Protein AF-W6USX5-F1 (afdb_monomer)

Nearest PDB structures (foldseek):
  7s83-assembly1_A  TM=5.331E-01  e=1.126E-03  Ginglymostoma cirratum
  8si1-assembly2_A  TM=2.799E-01  e=1.373E-05  Homo sapiens
  6chb-assembly1_L  TM=3.182E-01  e=3.351E-04  Homo sapiens
  7y1b-assembly1_A  TM=4.935E-01  e=2.229E-01  Mus musculus
  9cgt-assembly1_A  TM=1.533E-01  e=4.612E+00  Niallia circulans

Radius of gyration: 36.61 Å; Cα contacts (8 Å, |Δi|>4): 1298; chains: 1; bounding box: 114×69×117 Å

Structure (mmCIF, N/CA/C/O backbone):
data_AF-W6USX5-F1
#
_entry.id   AF-W6USX5-F1
#
loop_
_atom_site.group_PDB
_atom_site.id
_atom_site.type_symbol
_atom_site.label_atom_id
_atom_site.label_alt_id
_atom_site.label_comp_id
_atom_site.label_asym_id
_atom_site.label_entity_id
_atom_site.label_seq_id
_atom_site.pdbx_PDB_ins_code
_atom_site.Cartn_x
_atom_site.Cartn_y
_atom_site.Cartn_z
_atom_site.occupancy
_atom_site.B_iso_or_equiv
_atom_site.auth_seq_id
_atom_site.auth_comp_id
_atom_site.auth_asym_id
_atom_site.auth_atom_id
_atom_site.pdbx_PDB_model_num
ATOM 1 N N . MET A 1 1 ? 38.001 -19.502 -20.539 1.00 29.75 1 MET A N 1
ATOM 2 C CA . MET A 1 1 ? 38.514 -18.574 -21.571 1.00 29.75 1 MET A CA 1
ATOM 3 C C . MET A 1 1 ? 39.802 -19.171 -22.114 1.00 29.75 1 MET A C 1
ATOM 5 O O . MET A 1 1 ? 40.474 -19.850 -21.347 1.00 29.75 1 MET A O 1
ATOM 9 N N . CYS A 1 2 ? 40.134 -18.950 -23.384 1.00 23.34 2 CYS A N 1
ATOM 10 C CA . CYS A 1 2 ? 41.501 -19.137 -23.872 1.00 23.34 2 CYS A CA 1
ATOM 11 C C . CYS A 1 2 ? 42.119 -17.748 -23.996 1.00 23.34 2 CYS A C 1
ATOM 13 O O . CYS A 1 2 ? 41.500 -16.870 -24.597 1.00 23.34 2 CYS A O 1
ATOM 15 N N . GLU A 1 3 ? 43.293 -17.543 -23.412 1.00 26.14 3 GLU A N 1
ATOM 16 C CA . GLU A 1 3 ? 44.050 -16.309 -23.599 1.00 26.14 3 GLU A CA 1
ATOM 17 C C . GLU A 1 3 ? 44.633 -16.318 -25.016 1.00 26.14 3 GLU A C 1
ATOM 19 O O . GLU A 1 3 ? 45.283 -17.279 -25.428 1.00 26.14 3 GLU A O 1
ATOM 24 N N . ILE A 1 4 ? 44.330 -15.275 -25.788 1.00 35.38 4 ILE A N 1
ATOM 25 C CA . ILE A 1 4 ? 44.878 -15.068 -27.129 1.00 35.38 4 ILE A CA 1
ATOM 26 C C . ILE A 1 4 ? 45.937 -13.978 -26.993 1.00 35.38 4 ILE A C 1
ATOM 28 O O . ILE A 1 4 ? 45.622 -12.791 -27.047 1.00 35.38 4 ILE A O 1
ATOM 32 N N . GLU A 1 5 ? 47.188 -14.384 -26.788 1.00 31.64 5 GLU A N 1
ATOM 33 C CA . GLU A 1 5 ? 48.321 -13.466 -26.873 1.00 31.64 5 GLU A CA 1
ATOM 34 C C . GLU A 1 5 ? 48.551 -13.078 -28.342 1.00 31.64 5 GLU A C 1
ATOM 36 O O . GLU A 1 5 ? 48.893 -13.917 -29.178 1.00 31.64 5 GLU A O 1
ATOM 41 N N . SER A 1 6 ? 48.372 -11.796 -28.665 1.00 34.91 6 SER A N 1
ATOM 42 C CA . SER A 1 6 ? 48.787 -11.203 -29.939 1.00 34.91 6 SER A CA 1
ATOM 43 C C . SER A 1 6 ? 49.948 -10.240 -29.706 1.00 34.91 6 SER A C 1
ATOM 45 O O . SER A 1 6 ? 49.877 -9.381 -28.832 1.00 34.91 6 SER A O 1
ATOM 47 N N . SER A 1 7 ? 51.008 -10.354 -30.508 1.00 35.12 7 SER A N 1
ATOM 48 C CA . SER A 1 7 ? 52.238 -9.554 -30.370 1.00 35.12 7 SER A CA 1
ATOM 49 C C . SER A 1 7 ? 52.085 -8.066 -30.710 1.00 35.12 7 SER A C 1
ATOM 51 O O . SER A 1 7 ? 53.002 -7.290 -30.453 1.00 35.12 7 SER A O 1
ATOM 53 N N . ASP A 1 8 ? 50.945 -7.671 -31.278 1.00 34.88 8 ASP A N 1
ATOM 54 C CA . ASP A 1 8 ? 50.585 -6.285 -31.559 1.00 34.88 8 ASP A CA 1
ATOM 55 C C . ASP A 1 8 ? 49.542 -5.792 -30.550 1.00 34.88 8 ASP A C 1
ATOM 57 O O . ASP A 1 8 ? 48.615 -6.514 -30.177 1.00 34.88 8 ASP A O 1
ATOM 61 N N . ASN A 1 9 ? 49.697 -4.542 -30.108 1.00 32.53 9 ASN A N 1
ATOM 62 C CA . ASN A 1 9 ? 49.064 -3.998 -28.901 1.00 32.53 9 ASN A CA 1
ATOM 63 C C . ASN A 1 9 ? 47.598 -3.546 -29.112 1.00 32.53 9 ASN A C 1
ATOM 65 O O . ASN A 1 9 ? 47.183 -2.482 -28.653 1.00 32.53 9 ASN A O 1
ATOM 69 N N . VAL A 1 10 ? 46.828 -4.338 -29.866 1.00 34.47 10 VAL A N 1
ATOM 70 C CA . VAL A 1 10 ? 45.416 -4.117 -30.204 1.00 34.47 10 VAL A CA 1
ATOM 71 C C . VAL A 1 10 ? 44.651 -5.410 -29.933 1.00 34.47 10 VAL A C 1
ATOM 73 O O . VAL A 1 10 ? 44.551 -6.279 -30.798 1.00 34.47 10 VAL A O 1
ATOM 76 N N . TYR A 1 11 ? 44.094 -5.533 -28.727 1.00 38.62 11 TYR A N 1
ATOM 77 C CA . TYR A 1 11 ? 43.172 -6.624 -28.413 1.00 38.62 11 TYR A CA 1
ATOM 78 C C . TYR A 1 11 ? 41.968 -6.571 -29.373 1.00 38.62 11 TYR A C 1
ATOM 80 O O . TYR A 1 11 ? 41.338 -5.512 -29.481 1.00 38.62 11 TYR A O 1
ATOM 88 N N . PRO A 1 12 ? 41.621 -7.671 -30.069 1.00 48.59 12 PRO A N 1
ATOM 89 C CA . PRO A 1 12 ? 40.426 -7.707 -30.903 1.00 48.59 12 PRO A CA 1
ATOM 90 C C . PRO A 1 12 ? 39.179 -7.519 -30.033 1.00 48.59 12 PRO A C 1
ATOM 92 O O . PRO A 1 12 ? 39.123 -7.998 -28.898 1.00 48.59 12 PRO A O 1
ATOM 95 N N . SER A 1 13 ? 38.156 -6.841 -30.559 1.00 66.31 13 SER A N 1
ATOM 96 C CA . SER A 1 13 ? 36.907 -6.671 -29.812 1.00 66.31 13 SER A CA 1
ATOM 97 C C . SER A 1 13 ? 36.231 -8.026 -29.573 1.00 66.31 13 SER A C 1
ATOM 99 O O . SER A 1 13 ? 36.418 -8.978 -30.336 1.00 66.31 13 SER A O 1
ATOM 101 N N . ILE A 1 14 ? 35.415 -8.137 -28.520 1.00 73.50 14 ILE A N 1
ATOM 102 C CA . ILE A 1 14 ? 34.823 -9.426 -28.119 1.00 73.50 14 ILE A CA 1
ATOM 103 C C . ILE A 1 14 ? 33.985 -10.033 -29.267 1.00 73.50 14 ILE A C 1
ATOM 105 O O . ILE A 1 14 ? 34.048 -11.239 -29.513 1.00 73.50 14 ILE A O 1
ATOM 109 N N . GLY A 1 15 ? 33.295 -9.195 -30.053 1.00 71.19 15 GLY A N 1
ATOM 110 C CA . GLY A 1 15 ? 32.594 -9.613 -31.273 1.00 71.19 15 GLY A CA 1
ATOM 111 C C . GLY A 1 15 ? 33.505 -10.085 -32.422 1.00 71.19 15 GLY A C 1
ATOM 112 O O . GLY A 1 15 ? 33.116 -10.976 -33.173 1.00 71.19 15 GLY A O 1
ATOM 113 N N . GLN A 1 16 ? 34.733 -9.564 -32.551 1.00 77.06 16 GLN A N 1
ATOM 114 C CA . GLN A 1 16 ? 35.728 -10.056 -33.524 1.00 77.06 16 GLN A CA 1
ATOM 115 C C . GLN A 1 16 ? 36.308 -11.415 -33.109 1.00 77.06 16 GLN A C 1
ATOM 117 O O . GLN A 1 16 ? 36.526 -12.282 -33.960 1.00 77.06 16 GLN A O 1
ATOM 122 N N . ALA A 1 17 ? 36.530 -11.631 -31.809 1.00 79.69 17 ALA A N 1
ATOM 123 C CA . ALA A 1 17 ? 36.947 -12.925 -31.271 1.00 79.69 17 ALA A CA 1
ATOM 124 C C . ALA A 1 17 ? 35.852 -13.993 -31.473 1.00 79.69 17 ALA A C 1
ATOM 126 O O . ALA A 1 17 ? 36.136 -15.089 -31.961 1.00 79.69 17 ALA A O 1
ATOM 127 N N . PHE A 1 18 ? 34.590 -13.649 -31.192 1.00 83.69 18 PHE A N 1
ATOM 128 C CA . PHE A 1 18 ? 33.435 -14.514 -31.448 1.00 83.69 18 PHE A CA 1
ATOM 129 C C . PHE A 1 18 ? 33.236 -14.806 -32.944 1.00 83.69 18 PHE A C 1
ATOM 131 O O . PHE A 1 18 ? 33.072 -15.966 -33.326 1.00 83.69 18 PHE A O 1
ATOM 138 N N . GLU A 1 19 ? 33.328 -13.791 -33.813 1.00 82.38 19 GLU A N 1
ATOM 139 C CA . GLU A 1 19 ? 33.265 -13.976 -35.268 1.00 82.38 19 GLU A CA 1
ATOM 140 C C . GLU A 1 19 ? 34.369 -14.927 -35.761 1.00 82.38 19 GLU A C 1
ATOM 142 O O . GLU A 1 19 ? 34.094 -15.845 -36.535 1.00 82.38 19 GLU A O 1
ATOM 147 N N . SER A 1 20 ? 35.599 -14.762 -35.268 1.00 82.06 20 SER A N 1
ATOM 148 C CA . SER A 1 20 ? 36.743 -15.613 -35.624 1.00 82.06 20 SER A CA 1
ATOM 149 C C . SER A 1 20 ? 36.554 -17.065 -35.176 1.00 82.06 20 SER A C 1
ATOM 151 O O . SER A 1 20 ? 36.812 -17.984 -35.955 1.00 82.06 20 SER A O 1
ATOM 153 N N . MET A 1 21 ? 36.039 -17.280 -33.960 1.00 85.62 21 MET A N 1
ATOM 154 C CA . MET A 1 21 ? 35.704 -18.607 -33.437 1.00 85.62 21 MET A CA 1
ATOM 155 C C . MET A 1 21 ? 34.640 -19.302 -34.300 1.00 85.62 21 MET A C 1
ATOM 157 O O . MET A 1 21 ? 34.831 -20.446 -34.706 1.00 85.62 21 MET A O 1
ATOM 161 N N . LEU A 1 22 ? 33.546 -18.610 -34.639 1.00 85.12 22 LEU A N 1
ATOM 162 C CA . LEU A 1 22 ? 32.487 -19.174 -35.483 1.00 85.12 22 LEU A CA 1
ATOM 163 C C . LEU A 1 22 ? 32.984 -19.518 -36.894 1.00 85.12 22 LEU A C 1
ATOM 165 O O . LEU A 1 22 ? 32.684 -20.604 -37.392 1.00 85.12 22 LEU A O 1
ATOM 169 N N . ARG A 1 23 ? 33.797 -18.643 -37.507 1.00 79.81 23 ARG A N 1
ATOM 170 C CA . ARG A 1 23 ? 34.434 -18.905 -38.811 1.00 79.81 23 ARG A CA 1
ATOM 171 C C . ARG A 1 23 ? 35.332 -20.141 -38.766 1.00 79.81 23 ARG A C 1
ATOM 173 O O . ARG A 1 23 ? 35.276 -20.949 -39.690 1.00 79.81 23 ARG A O 1
ATOM 180 N N . TYR A 1 24 ? 36.119 -20.312 -37.701 1.00 84.81 24 TYR A N 1
ATOM 181 C CA . TYR A 1 24 ? 36.961 -21.497 -37.502 1.00 84.81 24 TYR A CA 1
ATOM 182 C C . TYR A 1 24 ? 36.125 -22.779 -37.352 1.00 84.81 24 TYR A C 1
ATOM 184 O O . TYR A 1 24 ? 36.447 -23.800 -37.954 1.00 84.81 24 TYR A O 1
ATOM 192 N N . SER A 1 25 ? 34.993 -22.705 -36.646 1.00 86.12 25 SER A N 1
ATOM 193 C CA . SER A 1 25 ? 34.012 -23.796 -36.535 1.00 86.12 25 SER A CA 1
ATOM 194 C C . SER A 1 25 ? 33.164 -24.030 -37.799 1.00 86.12 25 SER A C 1
ATOM 196 O O . SER A 1 25 ? 32.262 -24.865 -37.778 1.00 86.12 25 SER A O 1
ATOM 198 N N . GLY A 1 26 ? 33.405 -23.300 -38.895 1.00 83.69 26 GLY A N 1
ATOM 199 C CA . GLY A 1 26 ? 32.646 -23.418 -40.146 1.00 83.69 26 GLY A CA 1
ATOM 200 C C . GLY A 1 26 ? 31.214 -22.865 -40.092 1.00 83.69 26 GLY A C 1
ATOM 201 O O . GLY A 1 26 ? 30.443 -23.075 -41.030 1.00 83.69 26 GLY A O 1
ATOM 202 N N . ILE A 1 27 ? 30.847 -22.155 -39.021 1.00 86.00 27 ILE A N 1
ATOM 203 C CA . ILE A 1 27 ? 29.522 -21.559 -38.830 1.00 86.00 27 ILE A CA 1
ATOM 204 C C . ILE A 1 27 ? 29.475 -20.217 -39.581 1.00 86.00 27 ILE A C 1
ATOM 206 O O . ILE A 1 27 ? 30.291 -19.337 -39.296 1.00 86.00 27 ILE A O 1
ATOM 210 N N . PRO A 1 28 ? 28.535 -20.005 -40.525 1.00 87.56 28 PRO A N 1
ATOM 211 C CA . PRO A 1 28 ? 28.399 -18.721 -41.202 1.00 87.56 28 PRO A CA 1
ATOM 212 C C . PRO A 1 28 ? 28.006 -17.623 -40.212 1.00 87.56 28 PRO A C 1
ATOM 214 O O . PRO A 1 28 ? 26.994 -17.738 -39.520 1.00 87.56 28 PRO A O 1
ATOM 217 N N . CYS A 1 29 ? 28.777 -16.543 -40.177 1.00 86.94 29 CYS A N 1
ATOM 218 C CA . CYS A 1 29 ? 28.544 -15.395 -39.310 1.00 86.94 29 CYS A CA 1
ATOM 219 C C . CYS A 1 29 ? 28.852 -14.076 -40.032 1.00 86.94 29 CYS A C 1
ATOM 221 O O . CYS A 1 29 ? 29.550 -14.054 -41.049 1.00 86.94 29 CYS A O 1
ATOM 223 N N . VAL A 1 30 ? 28.275 -12.990 -39.518 1.00 87.69 30 VAL A N 1
ATOM 224 C CA . VAL A 1 30 ? 28.414 -11.620 -40.021 1.00 87.69 30 VAL A CA 1
ATOM 225 C C . VAL A 1 30 ? 28.470 -10.670 -38.827 1.00 87.69 30 VAL A C 1
ATOM 227 O O . VAL A 1 30 ? 27.610 -10.738 -37.950 1.00 87.69 30 VAL A O 1
ATOM 230 N N . THR A 1 31 ? 29.443 -9.761 -38.796 1.00 87.25 31 THR A N 1
ATOM 231 C CA . THR A 1 31 ? 29.408 -8.604 -37.888 1.00 87.25 31 THR A CA 1
ATOM 232 C C . THR A 1 31 ? 28.437 -7.548 -38.422 1.00 87.25 31 THR A C 1
ATOM 234 O O . THR A 1 31 ? 28.661 -6.942 -39.471 1.00 87.25 31 THR A O 1
ATOM 237 N N . VAL A 1 32 ? 27.344 -7.344 -37.690 1.00 86.12 32 VAL A N 1
ATOM 238 C CA . VAL A 1 32 ? 26.293 -6.357 -37.949 1.00 86.12 32 VAL A CA 1
ATOM 239 C C . VAL A 1 32 ? 26.718 -5.022 -37.340 1.00 86.12 32 VAL A C 1
ATOM 241 O O . VAL A 1 32 ? 27.160 -4.968 -36.194 1.00 86.12 32 VAL A O 1
ATOM 244 N N . ARG A 1 33 ? 26.582 -3.933 -38.102 1.00 84.06 33 ARG A N 1
ATOM 245 C CA . ARG A 1 33 ? 26.865 -2.564 -37.642 1.00 84.06 33 ARG A CA 1
ATOM 246 C C . ARG A 1 33 ? 25.567 -1.781 -37.496 1.00 84.06 33 ARG A C 1
ATOM 248 O O . ARG A 1 33 ? 24.674 -1.906 -38.336 1.00 84.06 33 ARG A O 1
ATOM 255 N N . GLY A 1 34 ? 25.490 -0.955 -36.462 1.00 84.12 34 GLY A N 1
ATOM 256 C CA . GLY A 1 34 ? 24.301 -0.176 -36.155 1.00 84.12 34 GLY A CA 1
ATOM 257 C C . GLY A 1 34 ? 24.550 0.905 -35.112 1.00 84.12 34 GLY A C 1
ATOM 258 O O . GLY A 1 34 ? 25.692 1.269 -34.823 1.00 84.12 34 GLY A O 1
ATOM 259 N N . ILE A 1 35 ? 23.457 1.381 -34.527 1.00 82.06 35 ILE A N 1
ATOM 260 C CA . ILE A 1 35 ? 23.467 2.132 -33.271 1.00 82.06 35 ILE A CA 1
ATOM 261 C C . ILE A 1 35 ? 22.830 1.303 -32.157 1.00 82.06 35 ILE A C 1
ATOM 263 O O . ILE A 1 35 ? 21.933 0.496 -32.412 1.00 82.06 35 ILE A O 1
ATOM 267 N N . ALA A 1 36 ? 23.267 1.524 -30.922 1.00 80.62 36 ALA A N 1
ATOM 268 C CA . ALA A 1 36 ? 22.654 0.954 -29.732 1.00 80.62 36 ALA A CA 1
ATOM 269 C C . ALA A 1 36 ? 22.396 2.030 -28.669 1.00 80.62 36 ALA A C 1
ATOM 271 O O . ALA A 1 36 ? 23.139 3.003 -28.553 1.00 80.62 36 ALA A O 1
ATOM 272 N N . LYS A 1 37 ? 21.349 1.838 -27.861 1.00 76.38 37 LYS A N 1
ATOM 273 C CA . LYS A 1 37 ? 21.029 2.670 -26.688 1.00 76.38 37 LYS A CA 1
ATOM 274 C C . LYS A 1 37 ? 21.982 2.332 -25.529 1.00 76.38 37 LYS A C 1
ATOM 276 O O . LYS A 1 37 ? 21.577 1.722 -24.541 1.00 76.38 37 LYS A O 1
ATOM 281 N N . SER A 1 38 ? 23.262 2.643 -25.732 1.00 69.25 38 SER A N 1
ATOM 282 C CA . SER A 1 38 ? 24.390 2.386 -24.829 1.00 69.25 38 SER A CA 1
ATOM 283 C C . SER A 1 38 ? 24.401 3.343 -23.623 1.00 69.25 38 SER A C 1
ATOM 285 O O . SER A 1 38 ? 23.463 4.112 -23.419 1.00 69.25 38 SER A O 1
ATOM 287 N N . MET A 1 39 ? 25.486 3.318 -22.837 1.00 63.28 39 MET A N 1
ATOM 288 C CA . MET A 1 39 ? 25.713 4.205 -21.683 1.00 63.28 39 MET A CA 1
ATOM 289 C C . MET A 1 39 ? 25.553 5.706 -21.990 1.00 63.28 39 MET A C 1
ATOM 291 O O . MET A 1 39 ? 25.223 6.472 -21.088 1.00 63.28 39 MET A O 1
ATOM 295 N N . ASP A 1 40 ? 25.771 6.122 -23.242 1.00 69.25 40 ASP A N 1
ATOM 296 C CA . ASP A 1 40 ? 25.703 7.526 -23.665 1.00 69.25 40 ASP A CA 1
ATOM 297 C C . ASP A 1 40 ? 24.302 7.965 -24.141 1.00 69.25 40 ASP A C 1
ATOM 299 O O . ASP A 1 40 ? 24.097 9.143 -24.444 1.00 69.25 40 ASP A O 1
ATOM 303 N N . TYR A 1 41 ? 23.325 7.051 -24.220 1.00 76.12 41 TYR A N 1
ATOM 304 C CA . TYR A 1 41 ? 21.960 7.367 -24.653 1.00 76.12 41 TYR A CA 1
ATOM 305 C C . TYR A 1 41 ? 21.087 7.878 -23.502 1.00 76.12 41 TYR A C 1
ATOM 307 O O . TYR A 1 41 ? 20.970 7.236 -22.460 1.00 76.12 41 TYR A O 1
ATOM 315 N N . LYS A 1 42 ? 20.366 8.982 -23.729 1.00 72.00 42 LYS A N 1
ATOM 316 C CA . LYS A 1 42 ? 19.315 9.467 -22.816 1.00 72.00 42 LYS A CA 1
ATOM 317 C C . LYS A 1 42 ? 17.924 9.219 -23.395 1.00 72.00 42 LYS A C 1
ATOM 319 O O . LYS A 1 42 ? 17.657 9.618 -24.523 1.00 72.00 42 LYS A O 1
ATOM 324 N N . VAL A 1 43 ? 17.000 8.650 -22.613 1.00 73.19 43 VAL A N 1
ATOM 325 C CA . VAL A 1 43 ? 15.604 8.373 -23.030 1.00 73.19 43 VAL A CA 1
ATOM 326 C C . VAL A 1 43 ? 14.961 9.616 -23.650 1.00 73.19 43 VAL A C 1
ATOM 328 O O . VAL A 1 43 ? 14.795 10.618 -22.958 1.00 73.19 43 VAL A O 1
ATOM 331 N N . GLY A 1 44 ? 14.639 9.589 -24.947 1.00 67.81 44 GLY A N 1
ATOM 332 C CA . GLY A 1 44 ? 14.104 10.747 -25.683 1.00 67.81 44 GLY A CA 1
ATOM 333 C C . GLY A 1 44 ? 15.144 11.714 -26.272 1.00 67.81 44 GLY A C 1
ATOM 334 O O . GLY A 1 44 ? 14.818 12.854 -26.592 1.00 67.81 44 GLY A O 1
ATOM 335 N N . GLN A 1 45 ? 16.411 11.312 -26.372 1.00 72.06 45 GLN A N 1
ATOM 336 C CA . GLN A 1 45 ? 17.403 11.943 -27.247 1.00 72.06 45 GLN A CA 1
ATOM 337 C C . GLN A 1 45 ? 17.032 11.644 -28.712 1.00 72.06 45 GLN A C 1
ATOM 339 O O . GLN A 1 45 ? 16.823 10.468 -29.027 1.00 72.06 45 GLN A O 1
ATOM 344 N N . PRO A 1 46 ? 16.941 12.657 -29.598 1.00 68.44 46 PRO A N 1
ATOM 345 C CA . PRO A 1 46 ? 16.698 12.428 -31.019 1.00 68.44 46 PRO A CA 1
ATOM 346 C C . PRO A 1 46 ? 17.899 11.723 -31.655 1.00 68.44 46 PRO A C 1
ATOM 348 O O . PRO A 1 46 ? 19.049 12.002 -31.306 1.00 68.44 46 PRO A O 1
ATOM 351 N N . LEU A 1 47 ? 17.619 10.818 -32.587 1.00 67.44 47 LEU A N 1
ATOM 352 C CA . LEU A 1 47 ? 18.612 10.023 -33.304 1.00 67.44 47 LEU A CA 1
ATOM 353 C C . LEU A 1 47 ? 18.801 10.523 -34.744 1.00 67.44 47 LEU A C 1
ATOM 355 O O . LEU A 1 47 ? 19.881 10.369 -35.308 1.00 67.44 47 LEU A O 1
ATOM 359 N N . VAL A 1 48 ? 17.779 11.159 -35.321 1.00 65.12 48 VAL A N 1
ATOM 360 C CA . VAL A 1 48 ? 17.814 11.787 -36.645 1.00 65.12 48 VAL A CA 1
ATOM 361 C C . VAL A 1 48 ? 17.243 13.208 -36.555 1.00 65.12 48 VAL A C 1
ATOM 363 O O . VAL A 1 48 ? 16.293 13.480 -35.820 1.00 65.12 48 VAL A O 1
ATOM 366 N N . GLN A 1 49 ? 17.815 14.152 -37.306 1.00 60.75 49 GLN A N 1
ATOM 367 C CA . GLN A 1 49 ? 17.182 15.457 -37.522 1.00 60.75 49 GLN A CA 1
ATOM 368 C C . GLN A 1 49 ? 16.200 15.335 -38.695 1.00 60.75 49 GLN A C 1
ATOM 370 O O . GLN A 1 49 ? 16.525 14.704 -39.695 1.00 60.75 49 GLN A O 1
ATOM 375 N N . LYS A 1 50 ? 15.010 15.947 -38.601 1.00 55.47 50 LYS A N 1
ATOM 376 C CA . LYS A 1 50 ? 13.875 15.727 -39.533 1.00 55.47 50 LYS A CA 1
ATOM 377 C C . LYS A 1 50 ? 14.170 15.886 -41.033 1.00 55.47 50 LYS A C 1
ATOM 379 O O . LYS A 1 50 ? 13.365 15.430 -41.841 1.00 55.47 50 LYS A O 1
ATOM 384 N N . GLU A 1 51 ? 15.262 16.554 -41.391 1.00 56.56 51 GLU A N 1
ATOM 385 C CA . GLU A 1 51 ? 15.626 16.915 -42.765 1.00 56.56 51 GLU A CA 1
ATOM 386 C C . GLU A 1 51 ? 17.074 16.510 -43.130 1.00 56.56 51 GLU A C 1
ATOM 388 O O . GLU A 1 51 ? 17.525 16.799 -44.236 1.00 56.56 51 GLU A O 1
ATOM 393 N N . GLU A 1 52 ? 17.802 15.805 -42.248 1.00 59.81 52 GLU A N 1
ATOM 394 C CA . GLU A 1 52 ? 19.176 15.337 -42.509 1.00 59.81 52 GLU A CA 1
ATOM 395 C C . GLU A 1 52 ? 19.245 13.820 -42.783 1.00 59.81 52 GLU A C 1
ATOM 397 O O . GLU A 1 52 ? 18.560 13.036 -42.121 1.00 59.81 52 GLU A O 1
ATOM 402 N N . PRO A 1 53 ? 20.096 13.362 -43.722 1.00 61.38 53 PRO A N 1
ATOM 403 C CA . PRO A 1 53 ? 20.339 11.939 -43.932 1.00 61.38 53 PRO A CA 1
ATOM 404 C C . PRO A 1 53 ? 21.165 11.335 -42.785 1.00 61.38 53 PRO A C 1
ATOM 406 O O . PRO A 1 53 ? 22.104 11.950 -42.285 1.00 61.38 53 PRO A O 1
ATOM 409 N N . LEU A 1 54 ? 20.873 10.076 -42.431 1.00 65.75 54 LEU A N 1
ATOM 410 C CA . LEU A 1 54 ? 21.571 9.332 -41.368 1.00 65.75 54 LEU A CA 1
ATOM 411 C C . LEU A 1 54 ? 23.097 9.249 -41.562 1.00 65.75 54 LEU A C 1
ATOM 413 O O . LEU A 1 54 ? 23.841 9.154 -40.590 1.00 65.75 54 LEU A O 1
ATOM 417 N N . PHE A 1 55 ? 23.555 9.283 -42.812 1.00 69.50 55 PHE A N 1
ATOM 418 C CA . PHE A 1 55 ? 24.966 9.345 -43.174 1.00 69.50 55 PHE A CA 1
ATOM 419 C C . PHE A 1 55 ? 25.223 10.633 -43.952 1.00 69.50 55 PHE A C 1
ATOM 421 O O . PHE A 1 55 ? 24.517 10.925 -44.920 1.00 69.50 55 PHE A O 1
ATOM 428 N N . HIS A 1 56 ? 26.261 11.375 -43.570 1.00 67.38 56 HIS A N 1
ATOM 429 C CA . HIS A 1 56 ? 26.694 12.573 -44.279 1.00 67.38 56 HIS A CA 1
ATOM 430 C C . HIS A 1 56 ? 27.066 12.216 -45.734 1.00 67.38 56 HIS A C 1
ATOM 432 O O . HIS A 1 56 ? 27.922 11.346 -45.940 1.00 67.38 56 HIS A O 1
ATOM 438 N N . PRO A 1 57 ? 26.459 12.863 -46.749 1.00 63.09 57 PRO A N 1
ATOM 439 C CA . PRO A 1 57 ? 26.420 12.343 -48.119 1.00 63.09 57 PRO A CA 1
ATOM 440 C C . PRO A 1 57 ? 27.791 12.243 -48.801 1.00 63.09 57 PRO A C 1
ATOM 442 O O . PRO A 1 57 ? 27.962 11.422 -49.697 1.00 63.09 57 PRO A O 1
ATOM 445 N N . GLU A 1 58 ? 28.771 13.041 -48.370 1.00 62.94 58 GLU A N 1
ATOM 446 C CA . GLU A 1 58 ? 30.121 13.062 -48.954 1.00 62.94 58 GLU A CA 1
ATOM 447 C C . GLU A 1 58 ? 31.150 12.217 -48.185 1.00 62.94 58 GLU A C 1
ATOM 449 O O . GLU A 1 58 ? 32.201 11.886 -48.728 1.00 62.94 58 GLU A O 1
ATOM 454 N N . THR A 1 59 ? 30.886 11.883 -46.915 1.00 70.19 59 THR A N 1
ATOM 455 C CA . THR A 1 59 ? 31.897 11.285 -46.014 1.00 70.19 59 THR A CA 1
ATOM 456 C C . THR A 1 59 ? 31.471 9.958 -45.393 1.00 70.19 59 THR A C 1
ATOM 458 O O . THR A 1 59 ? 32.312 9.260 -44.831 1.00 70.19 59 THR A O 1
ATOM 461 N N . GLY A 1 60 ? 30.184 9.599 -45.454 1.00 68.06 60 GLY A N 1
ATOM 462 C CA . GLY A 1 60 ? 29.649 8.394 -44.814 1.00 68.06 60 GLY A CA 1
ATOM 463 C C . GLY A 1 60 ? 29.687 8.418 -43.279 1.00 68.06 60 GLY A C 1
ATOM 464 O O . GLY A 1 60 ? 29.409 7.399 -42.652 1.00 68.06 60 GLY A O 1
ATOM 465 N N . ALA A 1 61 ? 30.033 9.553 -42.664 1.00 69.19 61 ALA A N 1
ATOM 466 C CA . ALA A 1 61 ? 30.023 9.720 -41.214 1.00 69.19 61 ALA A CA 1
ATOM 467 C C . ALA A 1 61 ? 28.586 9.858 -40.685 1.00 69.19 61 ALA A C 1
ATOM 469 O O . ALA A 1 61 ? 27.731 10.430 -41.360 1.00 69.19 61 ALA A O 1
ATOM 470 N N . LEU A 1 62 ? 28.326 9.378 -39.466 1.00 69.06 62 LEU A N 1
ATOM 471 C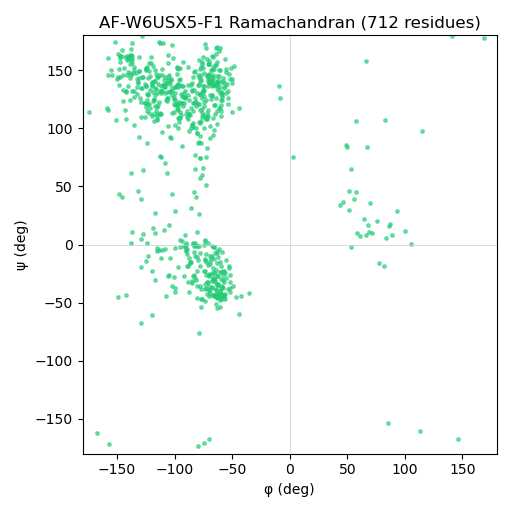 CA . LEU A 1 62 ? 27.079 9.694 -38.763 1.00 69.06 62 LEU A CA 1
ATOM 472 C C . LEU A 1 62 ? 27.118 11.127 -38.196 1.00 69.06 62 LEU A C 1
ATOM 474 O O . LEU A 1 62 ? 28.207 11.615 -37.874 1.00 69.06 62 LEU A O 1
ATOM 478 N N . PRO A 1 63 ? 25.954 11.769 -37.978 1.00 70.75 63 PRO A N 1
ATOM 479 C CA . PRO A 1 63 ? 25.838 12.961 -37.145 1.00 70.75 63 PRO A CA 1
ATOM 480 C C . PRO A 1 63 ? 26.497 12.774 -35.770 1.00 70.75 63 PRO A C 1
ATOM 482 O O . PRO A 1 63 ? 26.356 11.729 -35.127 1.00 70.75 63 PRO A O 1
ATOM 485 N N . ALA A 1 64 ? 27.193 13.807 -35.289 1.00 69.44 64 ALA A N 1
ATOM 486 C CA . ALA A 1 64 ? 27.948 13.765 -34.032 1.00 69.44 64 ALA A CA 1
ATOM 487 C C . ALA A 1 64 ? 27.076 13.410 -32.807 1.00 69.44 64 ALA A C 1
ATOM 489 O O . ALA A 1 64 ? 27.565 12.820 -31.849 1.00 69.44 64 ALA A O 1
ATOM 490 N N . GLN A 1 65 ? 25.777 13.713 -32.873 1.00 65.88 65 GLN A N 1
ATOM 491 C CA . GLN A 1 65 ? 24.754 13.446 -31.859 1.00 65.88 65 GLN A CA 1
ATOM 492 C C . GLN A 1 65 ? 24.467 11.948 -31.638 1.00 65.88 65 GLN A C 1
ATOM 494 O O . GLN A 1 65 ? 23.929 11.589 -30.591 1.00 65.88 65 GLN A O 1
ATOM 499 N N . ILE A 1 66 ? 24.812 11.088 -32.606 1.00 69.81 66 ILE A N 1
ATOM 500 C CA . ILE A 1 66 ? 24.675 9.622 -32.523 1.00 69.81 66 ILE A CA 1
ATOM 501 C C . ILE A 1 66 ? 25.991 8.873 -32.772 1.00 69.81 66 ILE A C 1
ATOM 503 O O . ILE A 1 66 ? 26.014 7.645 -32.739 1.00 69.81 66 ILE A O 1
ATOM 507 N N . ALA A 1 67 ? 27.100 9.580 -33.006 1.00 73.06 67 ALA A N 1
ATOM 508 C CA . ALA A 1 67 ? 28.405 8.959 -33.227 1.00 73.06 67 ALA A CA 1
ATOM 509 C C . ALA A 1 67 ? 28.886 8.149 -32.003 1.00 73.06 67 ALA A C 1
ATOM 511 O O . ALA A 1 67 ? 29.481 7.090 -32.179 1.00 73.06 67 ALA A O 1
ATOM 512 N N . SER A 1 68 ? 28.559 8.587 -30.779 1.00 72.56 68 SER A N 1
ATOM 513 C CA . SER A 1 68 ? 28.792 7.832 -29.532 1.00 72.56 68 SER A CA 1
ATOM 514 C C . SER A 1 68 ? 27.882 6.608 -29.363 1.00 72.56 68 SER A C 1
ATOM 516 O O . SER A 1 68 ? 28.184 5.716 -28.578 1.00 72.56 68 SER A O 1
ATOM 518 N N . LEU A 1 69 ? 26.778 6.537 -30.111 1.00 74.50 69 LEU A N 1
ATOM 519 C CA . LEU A 1 69 ? 25.837 5.416 -30.071 1.00 74.50 69 LEU A CA 1
ATOM 520 C C . LEU A 1 69 ? 26.197 4.312 -31.075 1.00 74.50 69 LEU A C 1
ATOM 522 O O . LEU A 1 69 ? 25.478 3.317 -31.150 1.00 74.50 69 LEU A O 1
ATOM 526 N N . GLN A 1 70 ? 27.277 4.464 -31.854 1.00 82.12 70 GLN A N 1
ATOM 527 C CA . GLN A 1 70 ? 27.752 3.423 -32.768 1.00 82.12 70 GLN A CA 1
ATOM 528 C C . GLN A 1 70 ? 28.083 2.136 -32.016 1.00 82.12 70 GLN A C 1
ATOM 530 O O . GLN A 1 70 ? 28.834 2.145 -31.044 1.00 82.12 70 GLN A O 1
ATOM 535 N N . HIS A 1 71 ? 27.563 1.015 -32.512 1.00 86.06 71 HIS A N 1
ATOM 536 C CA . HIS A 1 71 ? 27.824 -0.297 -31.934 1.00 86.06 71 HIS A CA 1
ATOM 537 C C . HIS A 1 71 ? 27.840 -1.397 -33.001 1.00 86.06 71 HIS A C 1
ATOM 539 O O . HIS A 1 71 ? 27.357 -1.222 -34.126 1.00 86.06 71 HIS A O 1
ATOM 545 N N . SER A 1 72 ? 28.411 -2.547 -32.652 1.00 86.31 72 SER A N 1
ATOM 546 C CA . SER A 1 72 ? 28.468 -3.721 -33.518 1.00 86.31 72 SER A CA 1
ATOM 547 C C . SER A 1 72 ? 28.294 -5.012 -32.732 1.00 86.31 72 SER A C 1
ATOM 549 O O . SER A 1 72 ? 28.992 -5.244 -31.745 1.00 86.31 72 SER A O 1
ATOM 551 N N . TRP A 1 73 ? 27.421 -5.872 -33.239 1.00 90.81 73 TRP A N 1
ATOM 552 C CA . TRP A 1 73 ? 27.124 -7.202 -32.713 1.00 90.81 73 TRP A CA 1
ATOM 553 C C . TRP A 1 73 ? 27.240 -8.231 -33.842 1.00 90.81 73 TRP A C 1
ATOM 555 O O . TRP A 1 73 ? 27.544 -7.892 -34.985 1.00 90.81 73 TRP A O 1
ATOM 565 N N . ASN A 1 74 ? 27.016 -9.507 -33.553 1.00 91.56 74 ASN A N 1
ATOM 566 C CA . ASN A 1 74 ? 27.144 -10.581 -34.529 1.00 91.56 74 ASN A CA 1
ATOM 567 C C . ASN A 1 74 ? 25.779 -11.191 -34.874 1.00 91.56 74 ASN A C 1
ATOM 569 O O . ASN A 1 74 ? 24.905 -11.349 -34.024 1.00 91.56 74 ASN A O 1
ATOM 573 N N . ALA A 1 75 ? 25.622 -11.603 -36.127 1.00 90.62 75 ALA A N 1
ATOM 574 C CA . ALA A 1 75 ? 24.605 -12.550 -36.558 1.00 90.62 75 ALA A CA 1
ATOM 575 C C . ALA A 1 75 ? 25.294 -13.870 -36.934 1.00 90.62 75 ALA A C 1
ATOM 577 O O . ALA A 1 75 ? 26.334 -13.853 -37.594 1.00 90.62 75 ALA A O 1
ATOM 578 N N . ALA A 1 76 ? 24.728 -15.012 -36.544 1.00 89.94 76 ALA A N 1
ATOM 579 C CA . ALA A 1 76 ? 25.242 -16.335 -36.906 1.00 89.94 76 ALA A CA 1
ATOM 580 C C . ALA A 1 76 ? 24.127 -17.264 -37.395 1.00 89.94 76 ALA A C 1
ATOM 582 O O . ALA A 1 76 ? 22.985 -17.166 -36.945 1.00 89.94 76 ALA A O 1
ATOM 583 N N . TYR A 1 77 ? 24.461 -18.164 -38.319 1.00 86.88 77 TYR A N 1
ATOM 584 C CA . TYR A 1 77 ? 23.531 -19.112 -38.924 1.00 86.88 77 TYR A CA 1
ATOM 585 C C . TYR A 1 77 ? 23.606 -20.471 -38.218 1.00 86.88 77 TYR A C 1
ATOM 587 O O . TYR A 1 77 ? 24.514 -21.263 -38.471 1.00 86.88 77 TYR A O 1
ATOM 595 N N . VAL A 1 78 ? 22.650 -20.729 -37.323 1.00 84.94 78 VAL A N 1
ATOM 596 C CA . VAL A 1 78 ? 22.621 -21.879 -36.405 1.00 84.94 78 VAL A CA 1
ATOM 597 C C . VAL A 1 78 ? 21.263 -22.586 -36.511 1.00 84.94 78 VAL A C 1
ATOM 599 O O . VAL A 1 78 ? 20.215 -21.945 -36.588 1.00 84.94 78 VAL A O 1
ATOM 602 N N . ASP A 1 79 ? 21.286 -23.918 -36.594 1.00 82.94 79 ASP A N 1
ATOM 603 C CA . ASP A 1 79 ? 20.134 -24.808 -36.843 1.00 82.94 79 ASP A CA 1
ATOM 604 C C . ASP A 1 79 ? 19.210 -24.358 -37.997 1.00 82.94 79 ASP A C 1
ATOM 606 O O . ASP A 1 79 ? 17.989 -24.494 -37.946 1.00 82.94 79 ASP A O 1
ATOM 610 N N . GLY A 1 80 ? 19.798 -23.793 -39.057 1.00 79.00 80 GLY A N 1
ATOM 611 C CA . GLY A 1 80 ? 19.071 -23.347 -40.251 1.00 79.00 80 GLY A CA 1
ATOM 612 C C . GLY A 1 80 ? 18.432 -21.955 -40.160 1.00 79.00 80 GLY A C 1
ATOM 613 O O . GLY A 1 80 ? 17.743 -21.555 -41.097 1.00 79.00 80 GLY A O 1
ATOM 614 N N . LEU A 1 81 ? 18.662 -21.205 -39.078 1.00 84.38 81 LEU A N 1
ATOM 615 C CA . LEU A 1 81 ? 18.156 -19.842 -38.886 1.00 84.38 81 LEU A CA 1
ATOM 616 C C . LEU A 1 81 ? 19.296 -18.867 -38.580 1.00 84.38 81 LEU A C 1
ATOM 618 O O . LEU A 1 81 ? 20.306 -19.242 -37.991 1.00 84.38 81 LEU A O 1
ATOM 622 N N . TRP A 1 82 ? 19.120 -17.594 -38.936 1.00 87.62 82 TRP A N 1
ATOM 623 C CA . TRP A 1 82 ? 19.982 -16.532 -38.412 1.00 87.62 82 TRP A CA 1
ATOM 624 C C . TRP A 1 82 ? 19.538 -16.151 -37.003 1.00 87.62 82 TRP A C 1
ATOM 626 O O . TRP A 1 82 ? 18.342 -16.037 -36.735 1.00 87.62 82 TRP A O 1
ATOM 636 N N . ARG A 1 83 ? 20.508 -15.963 -36.109 1.00 88.25 83 ARG A N 1
ATOM 637 C CA . ARG A 1 83 ? 20.304 -15.571 -34.711 1.00 88.25 83 ARG A CA 1
ATOM 638 C C . ARG A 1 83 ? 21.303 -14.480 -34.334 1.00 88.25 83 ARG A C 1
ATOM 640 O O . ARG A 1 83 ? 22.387 -14.421 -34.917 1.00 88.25 83 ARG A O 1
ATOM 647 N N . LEU A 1 84 ? 20.924 -13.611 -33.401 1.00 90.88 84 LEU A N 1
ATOM 648 C CA . LEU A 1 84 ? 21.687 -12.415 -33.034 1.00 90.88 84 LEU A CA 1
ATOM 649 C C . LEU A 1 84 ? 22.437 -12.636 -31.714 1.00 90.88 84 LEU A C 1
ATOM 651 O O . LEU A 1 84 ? 21.930 -13.295 -30.810 1.00 90.88 84 LEU A O 1
ATOM 655 N N . TYR A 1 85 ? 23.651 -12.106 -31.618 1.00 90.44 85 TYR A N 1
ATOM 656 C CA . TYR A 1 85 ? 24.554 -12.274 -30.482 1.00 90.44 85 TYR A CA 1
ATOM 657 C C . TYR A 1 85 ? 25.308 -10.964 -30.259 1.00 90.44 85 TYR A C 1
ATOM 659 O O . TYR A 1 85 ? 26.101 -10.572 -31.114 1.00 90.44 85 TYR A O 1
ATOM 667 N N . ASP A 1 86 ? 25.111 -10.302 -29.122 1.00 87.56 86 ASP A N 1
ATOM 668 C CA . ASP A 1 86 ? 26.007 -9.226 -28.694 1.00 87.56 86 ASP A CA 1
ATOM 669 C C . ASP A 1 86 ? 26.932 -9.740 -27.596 1.00 87.56 86 ASP A C 1
ATOM 671 O O . ASP A 1 86 ? 26.638 -9.683 -26.404 1.00 87.56 86 ASP A O 1
ATOM 675 N N . CYS A 1 87 ? 28.090 -10.241 -28.015 1.00 81.44 87 CYS A N 1
ATOM 676 C CA . CYS A 1 87 ? 29.098 -10.747 -27.097 1.00 81.44 87 CYS A CA 1
ATOM 677 C C . CYS A 1 87 ? 29.776 -9.643 -26.267 1.00 81.44 87 CYS A C 1
ATOM 679 O O . CYS A 1 87 ? 30.427 -9.963 -25.278 1.00 81.44 87 CYS A O 1
ATOM 681 N N . THR A 1 88 ? 29.621 -8.366 -26.630 1.00 80.56 88 THR A N 1
ATOM 682 C CA . THR A 1 88 ? 30.148 -7.237 -25.853 1.00 80.56 88 THR A CA 1
ATOM 683 C C . THR A 1 88 ? 29.254 -6.981 -24.647 1.00 80.56 88 THR A C 1
ATOM 685 O O . THR A 1 88 ? 29.735 -7.013 -23.517 1.00 80.56 88 THR A O 1
ATOM 688 N N . TRP A 1 89 ? 27.945 -6.807 -24.864 1.00 78.50 89 TRP A N 1
ATOM 689 C CA . TRP A 1 89 ? 26.994 -6.586 -23.769 1.00 78.50 89 TRP A CA 1
ATOM 690 C C . TRP A 1 89 ? 26.764 -7.870 -22.953 1.00 78.50 89 TRP A C 1
ATOM 692 O O . TRP A 1 89 ? 26.650 -7.795 -21.731 1.00 78.50 89 TRP A O 1
ATOM 702 N N . ALA A 1 90 ? 26.835 -9.059 -23.573 1.00 77.31 90 ALA A N 1
ATOM 703 C CA . ALA A 1 90 ? 26.829 -10.333 -22.844 1.00 77.31 90 ALA A CA 1
ATOM 704 C C . ALA A 1 90 ? 28.002 -10.472 -21.858 1.00 77.31 90 ALA A C 1
ATOM 706 O O . ALA A 1 90 ? 27.862 -11.152 -20.850 1.00 77.31 90 ALA A O 1
ATOM 707 N N . ALA A 1 91 ? 29.157 -9.854 -22.126 1.00 67.44 91 ALA A N 1
ATOM 708 C CA . ALA A 1 91 ? 30.351 -9.961 -21.283 1.00 67.44 91 ALA A CA 1
ATOM 709 C C . ALA A 1 91 ? 30.456 -8.877 -20.190 1.00 67.44 91 ALA A C 1
ATOM 711 O O . ALA A 1 91 ? 31.425 -8.877 -19.430 1.00 67.44 91 ALA A O 1
ATOM 712 N N . GLN A 1 92 ? 29.511 -7.930 -20.125 1.00 61.22 92 GLN A N 1
ATOM 713 C CA . GLN A 1 92 ? 29.647 -6.695 -19.339 1.00 61.22 92 GLN A CA 1
ATOM 714 C C . GLN A 1 92 ? 28.450 -6.409 -18.412 1.00 61.22 92 GLN A C 1
ATOM 716 O O . GLN A 1 92 ? 28.074 -5.252 -18.216 1.00 61.22 92 GLN A O 1
ATOM 721 N N . ARG A 1 93 ? 27.868 -7.435 -17.768 1.00 52.00 93 ARG A N 1
ATOM 722 C CA . ARG A 1 93 ? 26.926 -7.194 -16.660 1.00 52.00 93 ARG A CA 1
ATOM 723 C C . ARG A 1 93 ? 27.700 -6.746 -15.418 1.00 52.00 93 ARG A C 1
ATOM 725 O O . ARG A 1 93 ? 28.394 -7.549 -14.799 1.00 52.00 93 ARG A O 1
ATOM 732 N N . LEU A 1 94 ? 27.557 -5.473 -15.049 1.00 51.69 94 LEU A N 1
ATOM 733 C CA . LEU A 1 94 ? 28.073 -4.925 -13.793 1.00 51.69 94 LEU A CA 1
ATOM 734 C C . LEU A 1 94 ? 27.076 -5.179 -12.654 1.00 51.69 94 LEU A C 1
ATOM 736 O O . LEU A 1 94 ? 26.096 -4.452 -12.509 1.00 51.69 94 LEU A O 1
ATOM 740 N N . ALA A 1 95 ? 27.337 -6.188 -11.824 1.00 42.94 95 ALA A N 1
ATOM 741 C CA . ALA A 1 95 ? 26.566 -6.418 -10.604 1.00 42.94 95 ALA A CA 1
ATOM 742 C C . ALA A 1 95 ? 27.107 -5.555 -9.444 1.00 42.94 95 ALA A C 1
ATOM 744 O O . ALA A 1 95 ? 28.279 -5.654 -9.069 1.00 42.94 95 ALA A O 1
ATOM 745 N N . MET A 1 96 ? 26.256 -4.707 -8.850 1.00 39.72 96 MET A N 1
ATOM 746 C CA . MET A 1 96 ? 26.614 -3.861 -7.698 1.00 39.72 96 MET A CA 1
ATOM 747 C C . MET A 1 96 ? 26.515 -4.628 -6.369 1.00 39.72 96 MET A C 1
ATOM 749 O O . MET A 1 96 ? 25.573 -4.453 -5.601 1.00 39.72 96 MET A O 1
ATOM 753 N N . GLY A 1 97 ? 27.503 -5.478 -6.083 1.00 38.69 97 GLY A N 1
ATOM 754 C CA . GLY A 1 97 ? 27.569 -6.238 -4.832 1.00 38.69 97 GLY A CA 1
ATOM 755 C C . GLY A 1 97 ? 28.049 -5.417 -3.625 1.00 38.69 97 GLY A C 1
ATOM 756 O O . GLY A 1 97 ? 29.218 -5.032 -3.549 1.00 38.69 97 GLY A O 1
ATOM 757 N N . THR A 1 98 ? 27.188 -5.221 -2.620 1.00 34.16 98 THR A N 1
ATOM 758 C CA . THR A 1 98 ? 27.603 -4.814 -1.264 1.00 34.16 98 THR A CA 1
ATOM 759 C C . THR A 1 98 ? 27.972 -6.029 -0.419 1.00 34.16 98 THR A C 1
ATOM 761 O O . THR A 1 98 ? 27.116 -6.848 -0.100 1.00 34.16 98 THR A O 1
ATOM 764 N N . ARG A 1 99 ? 29.235 -6.114 0.018 1.00 33.44 99 ARG A N 1
ATOM 765 C CA . ARG A 1 99 ? 29.646 -7.036 1.088 1.00 33.44 99 ARG A CA 1
ATOM 766 C C . ARG A 1 99 ? 29.261 -6.477 2.456 1.00 33.44 99 ARG A C 1
ATOM 768 O O . ARG A 1 99 ? 29.638 -5.354 2.790 1.00 33.44 99 ARG A O 1
ATOM 775 N N . GLU A 1 100 ? 28.591 -7.286 3.266 1.00 31.52 100 GLU A N 1
ATOM 776 C CA . GLU A 1 100 ? 28.447 -7.017 4.697 1.00 31.52 100 GLU A CA 1
ATOM 777 C C . GLU A 1 100 ? 29.784 -7.213 5.439 1.00 31.52 100 GLU A C 1
ATOM 779 O O . GLU A 1 100 ? 30.658 -7.958 4.992 1.00 31.52 100 GLU A O 1
ATOM 784 N N . GLY A 1 101 ? 29.946 -6.541 6.585 1.00 41.47 101 GLY A N 1
ATOM 785 C CA . GLY A 1 101 ? 31.044 -6.801 7.529 1.00 41.47 101 GLY A CA 1
ATOM 786 C C . GLY A 1 101 ? 32.201 -5.791 7.590 1.00 41.47 101 GLY A C 1
ATOM 787 O O . GLY A 1 101 ? 33.103 -6.000 8.398 1.00 41.47 101 GLY A O 1
ATOM 788 N N . LEU A 1 102 ? 32.203 -4.692 6.816 1.00 35.88 102 LEU A N 1
ATOM 789 C CA . LEU A 1 102 ? 33.221 -3.625 6.939 1.00 35.88 102 LEU A CA 1
ATOM 790 C C . LEU A 1 102 ? 32.645 -2.241 7.321 1.00 35.88 102 LEU A C 1
ATOM 792 O O . LEU A 1 102 ? 31.488 -1.947 7.012 1.00 35.88 102 LEU A O 1
ATOM 796 N N . PRO A 1 103 ? 33.440 -1.363 7.978 1.00 31.64 103 PRO A N 1
ATOM 797 C CA . PRO A 1 103 ? 32.996 -0.030 8.387 1.00 31.64 103 PRO A CA 1
ATOM 798 C C . PRO A 1 103 ? 32.594 0.889 7.223 1.00 31.64 103 PRO A C 1
ATOM 800 O O . PRO A 1 103 ? 33.169 0.857 6.135 1.00 31.64 103 PRO A O 1
ATOM 803 N N . LYS A 1 104 ? 31.656 1.805 7.505 1.00 42.06 104 LYS A N 1
ATOM 804 C CA . LYS A 1 104 ? 31.033 2.739 6.541 1.00 42.06 104 LYS A CA 1
ATOM 805 C C . LYS A 1 104 ? 31.995 3.732 5.855 1.00 42.06 104 LYS A C 1
ATOM 807 O O . LYS A 1 104 ? 31.561 4.489 4.997 1.00 42.06 104 LYS A O 1
ATOM 812 N N . SER A 1 105 ? 33.277 3.743 6.216 1.00 35.75 105 SER A N 1
ATOM 813 C CA . SER A 1 105 ? 34.325 4.596 5.637 1.00 35.75 105 SER A CA 1
ATOM 814 C C . SER A 1 105 ? 35.057 3.979 4.437 1.00 35.75 105 SER A C 1
ATOM 816 O O . SER A 1 105 ? 35.933 4.631 3.872 1.00 35.75 105 SER A O 1
ATOM 818 N N . SER A 1 106 ? 34.791 2.715 4.083 1.00 40.41 106 SER A N 1
ATOM 819 C CA . SER A 1 106 ? 35.629 1.972 3.121 1.00 40.41 106 SER A CA 1
ATOM 820 C C . SER A 1 106 ? 34.843 0.991 2.239 1.00 40.41 106 SER A C 1
ATOM 822 O O . SER A 1 106 ? 35.300 -0.118 1.969 1.00 40.41 106 SER A O 1
ATOM 824 N N . GLN A 1 107 ? 33.662 1.398 1.761 1.00 37.88 107 GLN A N 1
ATOM 825 C CA . GLN A 1 107 ? 32.909 0.650 0.745 1.00 37.88 107 GLN A CA 1
ATOM 826 C C . GLN A 1 107 ? 33.578 0.759 -0.637 1.00 37.88 107 GLN A C 1
ATOM 828 O O . GLN A 1 107 ? 33.192 1.569 -1.477 1.00 37.88 107 GLN A O 1
ATOM 833 N N . ALA A 1 108 ? 34.583 -0.082 -0.883 1.00 34.78 108 ALA A N 1
ATOM 834 C CA . ALA A 1 108 ? 35.073 -0.338 -2.231 1.00 34.78 108 ALA A CA 1
ATOM 835 C C . ALA A 1 108 ? 34.036 -1.182 -2.994 1.00 34.78 108 ALA A C 1
ATOM 837 O O . ALA A 1 108 ? 33.846 -2.363 -2.690 1.00 34.78 108 ALA A O 1
ATOM 838 N N . VAL A 1 109 ? 33.361 -0.577 -3.978 1.00 37.94 109 VAL A N 1
ATOM 839 C CA . VAL A 1 109 ? 32.436 -1.284 -4.878 1.00 37.94 109 VAL A CA 1
ATOM 840 C C . VAL A 1 109 ? 33.217 -2.376 -5.606 1.00 37.94 109 VAL A C 1
ATOM 842 O O . VAL A 1 109 ? 34.087 -2.093 -6.428 1.00 37.94 109 VAL A O 1
ATOM 845 N N . THR A 1 110 ? 32.932 -3.634 -5.276 1.00 35.94 110 THR A N 1
ATOM 846 C CA . THR A 1 110 ? 33.598 -4.779 -5.899 1.00 35.94 110 THR A CA 1
ATOM 847 C C . THR A 1 110 ? 32.855 -5.110 -7.185 1.00 35.94 110 THR A C 1
ATOM 849 O O . THR A 1 110 ? 31.796 -5.728 -7.142 1.00 35.94 110 THR A O 1
ATOM 852 N N . LEU A 1 111 ? 33.395 -4.664 -8.322 1.00 43.66 111 LEU A N 1
ATOM 853 C CA . LEU A 1 111 ? 32.824 -4.919 -9.644 1.00 43.66 111 LEU A CA 1
ATOM 854 C C . LEU A 1 111 ? 32.834 -6.428 -9.932 1.00 43.66 111 LEU A C 1
ATOM 856 O O . LEU A 1 111 ? 33.883 -7.000 -10.235 1.00 43.66 111 LEU A O 1
ATOM 860 N N . GLN A 1 112 ? 31.673 -7.073 -9.832 1.00 45.53 112 GLN A N 1
ATOM 861 C CA . GLN A 1 112 ? 31.489 -8.449 -10.283 1.00 45.53 112 GLN A CA 1
ATOM 862 C C . GLN A 1 112 ? 30.991 -8.431 -11.729 1.00 45.53 112 GLN A C 1
ATOM 864 O O . GLN A 1 112 ? 29.934 -7.872 -12.022 1.00 45.53 112 GLN A O 1
ATOM 869 N N . TYR A 1 113 ? 31.787 -9.028 -12.616 1.00 51.88 113 TYR A N 1
ATOM 870 C CA . TYR A 1 113 ? 31.442 -9.247 -14.016 1.00 51.88 113 TYR A CA 1
ATOM 871 C C . TYR A 1 113 ? 30.692 -10.571 -14.143 1.00 51.88 113 TYR A C 1
ATOM 873 O O . TYR A 1 113 ? 31.276 -11.638 -13.944 1.00 51.88 113 TYR A O 1
ATOM 881 N N . GLU A 1 114 ? 29.412 -10.502 -14.493 1.00 57.62 114 GLU A N 1
ATOM 882 C CA . GLU A 1 114 ? 28.611 -11.671 -14.860 1.00 57.62 114 GLU A CA 1
ATOM 883 C C . GLU A 1 114 ? 28.366 -11.715 -16.373 1.00 57.62 114 GLU A C 1
ATOM 885 O O . GLU A 1 114 ? 28.404 -10.693 -17.062 1.00 57.62 114 GLU A O 1
ATOM 890 N N . THR A 1 115 ? 28.097 -12.912 -16.899 1.00 64.62 115 THR A N 1
ATOM 891 C CA . THR A 1 115 ? 27.697 -13.084 -18.301 1.00 64.62 115 THR A CA 1
ATOM 892 C C . THR A 1 115 ? 26.184 -12.918 -18.435 1.00 64.62 115 THR A C 1
ATOM 894 O O . THR A 1 115 ? 25.434 -13.777 -17.971 1.00 64.62 115 THR A O 1
ATOM 897 N N . ASP A 1 116 ? 25.717 -11.850 -19.087 1.00 71.19 116 ASP A N 1
ATOM 898 C CA . ASP A 1 116 ? 24.291 -11.689 -19.389 1.00 71.19 116 ASP A CA 1
ATOM 899 C C . ASP A 1 116 ? 23.904 -12.498 -20.632 1.00 71.19 116 ASP A C 1
ATOM 901 O O . ASP A 1 116 ? 24.023 -12.062 -21.782 1.00 71.19 116 ASP A O 1
ATOM 905 N N . MET A 1 117 ? 23.397 -13.702 -20.377 1.00 79.56 117 MET A N 1
ATOM 906 C CA . MET A 1 117 ? 22.923 -14.622 -21.406 1.00 79.56 117 MET A CA 1
ATOM 907 C C . MET A 1 117 ? 21.701 -14.107 -22.187 1.00 79.56 117 MET A C 1
ATOM 909 O O . MET A 1 117 ? 21.365 -14.717 -23.197 1.00 79.56 117 MET A O 1
ATOM 913 N N . PHE A 1 118 ? 21.063 -12.986 -21.810 1.00 81.19 118 PHE A N 1
ATOM 914 C CA . PHE A 1 118 ? 20.059 -12.334 -22.665 1.00 81.19 118 PHE A CA 1
ATOM 915 C C . PHE A 1 118 ? 20.637 -11.921 -24.021 1.00 81.19 118 PHE A C 1
ATOM 917 O O . PHE A 1 118 ? 19.951 -12.034 -25.034 1.00 81.19 118 PHE A O 1
ATOM 924 N N . TYR A 1 119 ? 21.897 -11.477 -24.053 1.00 83.75 119 TYR A N 1
ATOM 925 C CA . TYR A 1 119 ? 22.568 -11.041 -25.280 1.00 83.75 119 TYR A CA 1
ATOM 926 C C . TYR A 1 119 ? 23.181 -12.194 -26.092 1.00 83.75 119 TYR A C 1
ATOM 928 O O . TYR A 1 119 ? 23.724 -11.976 -27.178 1.00 83.75 119 TYR A O 1
ATOM 936 N N . TYR A 1 120 ? 23.042 -13.434 -25.617 1.00 85.19 120 TYR A N 1
ATOM 937 C CA . TYR A 1 120 ? 23.362 -14.640 -26.369 1.00 85.19 120 TYR A CA 1
ATOM 938 C C . TYR A 1 120 ? 22.102 -15.184 -27.056 1.00 85.19 120 TYR A C 1
ATOM 940 O O . TYR A 1 120 ? 21.132 -15.548 -26.397 1.00 85.19 120 TYR A O 1
ATOM 948 N N . GLN A 1 121 ? 22.135 -15.309 -28.385 1.00 85.69 121 GLN A N 1
ATOM 949 C CA . GLN A 1 121 ? 21.031 -15.855 -29.183 1.00 85.69 121 GLN A CA 1
ATOM 950 C C . GLN A 1 121 ? 19.702 -15.089 -29.001 1.00 85.69 121 GLN A C 1
ATOM 952 O O . GLN A 1 121 ? 18.633 -15.682 -28.837 1.00 85.69 121 GLN A O 1
ATOM 957 N N . VAL A 1 122 ? 19.782 -13.759 -29.026 1.00 85.12 122 VAL A N 1
ATOM 958 C CA . VAL A 1 122 ? 18.685 -12.852 -28.674 1.00 85.12 122 VAL A CA 1
ATOM 959 C C . VAL A 1 122 ? 17.507 -12.999 -29.630 1.00 85.12 122 VAL A C 1
ATOM 961 O O . VAL A 1 122 ? 17.678 -13.074 -30.849 1.00 85.12 122 VAL A O 1
ATOM 964 N N . ASP A 1 123 ? 16.300 -12.962 -29.068 1.00 84.12 123 ASP A N 1
ATOM 965 C CA . ASP A 1 123 ? 15.059 -12.770 -29.814 1.00 84.12 123 ASP A CA 1
ATOM 966 C C . ASP A 1 123 ? 15.104 -11.411 -30.546 1.00 84.12 123 ASP A C 1
ATOM 968 O O . ASP A 1 123 ? 15.168 -10.368 -29.882 1.00 84.12 123 ASP A O 1
ATOM 972 N N . PRO A 1 124 ? 15.055 -11.379 -31.891 1.00 86.31 124 PRO A N 1
ATOM 973 C CA . PRO A 1 124 ? 15.112 -10.133 -32.650 1.00 86.31 124 PRO A CA 1
ATOM 974 C C . PRO A 1 124 ? 13.997 -9.139 -32.294 1.00 86.31 124 PRO A C 1
ATOM 976 O O . PRO A 1 124 ? 14.231 -7.932 -32.308 1.00 86.31 124 PRO A O 1
ATOM 979 N N . THR A 1 125 ? 12.818 -9.624 -31.879 1.00 81.19 125 THR A N 1
ATOM 980 C CA . THR A 1 125 ? 11.708 -8.759 -31.436 1.00 81.19 125 THR A CA 1
ATOM 981 C C . THR A 1 125 ? 11.991 -8.055 -30.107 1.00 81.19 125 THR A C 1
ATOM 983 O O . THR A 1 125 ? 11.336 -7.064 -29.796 1.00 81.19 125 THR A O 1
ATOM 986 N N . LYS A 1 126 ? 12.987 -8.526 -29.342 1.00 81.12 126 LYS A N 1
ATOM 987 C CA . LYS A 1 126 ? 13.460 -7.914 -28.092 1.00 81.12 126 LYS A CA 1
ATOM 988 C C . LYS A 1 126 ? 14.722 -7.084 -28.316 1.00 81.12 126 LYS A C 1
ATOM 990 O O . LYS A 1 126 ? 14.815 -5.984 -27.783 1.00 81.12 126 LYS A O 1
ATOM 995 N N . LEU A 1 127 ? 15.668 -7.554 -29.138 1.00 85.19 127 LEU A N 1
ATOM 996 C CA . LEU A 1 127 ? 16.921 -6.827 -29.390 1.00 85.19 127 LEU A CA 1
ATOM 997 C C . LEU A 1 127 ? 16.685 -5.467 -30.075 1.00 85.19 127 LEU A C 1
ATOM 999 O O . LEU A 1 127 ? 17.353 -4.488 -29.740 1.00 85.19 127 LEU A O 1
ATOM 1003 N N . ILE A 1 128 ? 15.678 -5.376 -30.953 1.00 83.00 128 ILE A N 1
ATOM 1004 C CA . ILE A 1 128 ? 15.269 -4.126 -31.617 1.00 83.00 128 ILE A CA 1
ATOM 1005 C C . ILE A 1 128 ? 14.821 -3.022 -30.636 1.00 83.00 128 ILE A C 1
ATOM 1007 O O . ILE A 1 128 ? 14.770 -1.859 -31.016 1.00 83.00 128 ILE A O 1
ATOM 1011 N N . TYR A 1 129 ? 14.546 -3.323 -29.356 1.00 75.12 129 TYR A N 1
ATOM 1012 C CA . TYR A 1 129 ? 14.265 -2.281 -28.355 1.00 75.12 129 TYR A CA 1
ATOM 1013 C C . TYR A 1 129 ? 15.486 -1.399 -28.047 1.00 75.12 129 TYR A C 1
ATOM 1015 O O . TYR A 1 129 ? 15.325 -0.218 -27.709 1.00 75.12 129 TYR A O 1
ATOM 1023 N N . THR A 1 130 ? 16.694 -1.955 -28.178 1.00 78.69 130 THR A N 1
ATOM 1024 C CA . THR A 1 130 ? 17.962 -1.291 -27.845 1.00 78.69 130 THR A CA 1
ATOM 1025 C C . THR A 1 130 ? 18.931 -1.152 -29.016 1.00 78.69 130 THR A C 1
ATOM 1027 O O . THR A 1 130 ? 19.746 -0.238 -28.960 1.00 78.69 130 THR A O 1
ATOM 1030 N N . HIS A 1 131 ? 18.834 -1.969 -30.072 1.00 85.50 131 HIS A N 1
ATOM 1031 C CA . HIS A 1 131 ? 19.787 -2.003 -31.192 1.00 85.50 131 HIS A CA 1
ATOM 1032 C C . HIS A 1 131 ? 19.105 -1.792 -32.552 1.00 85.50 131 HIS A C 1
ATOM 1034 O O . HIS A 1 131 ? 18.171 -2.517 -32.886 1.00 85.50 131 HIS A O 1
ATOM 1040 N N . TYR A 1 132 ? 19.616 -0.869 -33.374 1.00 85.31 132 TYR A N 1
ATOM 1041 C CA . TYR A 1 132 ? 19.159 -0.631 -34.751 1.00 85.31 132 TYR A CA 1
ATOM 1042 C C . TYR A 1 132 ? 20.291 -0.879 -35.762 1.00 85.31 132 TYR A C 1
ATOM 1044 O O . TYR A 1 132 ? 21.266 -0.121 -35.761 1.00 85.31 132 TYR A O 1
ATOM 1052 N N . PRO A 1 133 ? 20.217 -1.912 -36.623 1.00 85.56 133 PRO A N 1
ATOM 1053 C CA . PRO A 1 133 ? 21.226 -2.169 -37.651 1.00 85.56 133 PRO A CA 1
ATOM 1054 C C . PRO A 1 133 ? 21.074 -1.217 -38.842 1.00 85.56 133 PRO A C 1
ATOM 1056 O O . PRO A 1 133 ? 19.963 -0.907 -39.258 1.00 85.56 133 PRO A O 1
ATOM 1059 N N . PHE A 1 134 ? 22.186 -0.826 -39.467 1.00 81.81 134 PHE A N 1
ATOM 1060 C CA . PHE A 1 134 ? 22.167 0.041 -40.658 1.00 81.81 134 PHE A CA 1
ATOM 1061 C C . PHE A 1 134 ? 21.674 -0.649 -41.944 1.00 81.81 134 PHE A C 1
ATOM 1063 O O . PHE A 1 134 ? 21.483 0.012 -42.962 1.00 81.81 134 PHE A O 1
ATOM 1070 N N . GLU A 1 135 ? 21.468 -1.966 -41.909 1.00 79.50 135 GLU A N 1
ATOM 1071 C CA . GLU A 1 135 ? 20.847 -2.743 -42.981 1.00 79.50 135 GLU A CA 1
ATOM 1072 C C . GLU A 1 135 ? 19.623 -3.469 -42.402 1.00 79.50 135 GLU A C 1
ATOM 1074 O O . GLU A 1 135 ? 19.769 -4.388 -41.591 1.00 79.50 135 GLU A O 1
ATOM 1079 N N . ASP A 1 136 ? 18.418 -3.090 -42.838 1.00 79.94 136 ASP A N 1
ATOM 1080 C CA . ASP A 1 136 ? 17.146 -3.566 -42.266 1.00 79.94 136 ASP A CA 1
ATOM 1081 C C . ASP A 1 136 ? 16.997 -5.103 -42.261 1.00 79.94 136 ASP A C 1
ATOM 1083 O O . ASP A 1 136 ? 16.295 -5.673 -41.427 1.00 79.94 136 ASP A O 1
ATOM 1087 N N . VAL A 1 137 ? 17.702 -5.807 -43.156 1.00 80.81 137 VAL A N 1
ATOM 1088 C CA . VAL A 1 137 ? 17.700 -7.278 -43.224 1.00 80.81 137 VAL A CA 1
ATOM 1089 C C . VAL A 1 137 ? 18.257 -7.949 -41.960 1.00 80.81 137 VAL A C 1
ATOM 1091 O O . VAL A 1 137 ? 17.836 -9.057 -41.633 1.00 80.81 137 VAL A O 1
ATOM 1094 N N . TRP A 1 138 ? 19.145 -7.285 -41.210 1.00 87.25 138 TRP A N 1
ATOM 1095 C CA . TRP A 1 138 ? 19.695 -7.818 -39.955 1.00 87.25 138 TRP A CA 1
ATOM 1096 C C . TRP A 1 138 ? 18.800 -7.577 -38.734 1.00 87.25 138 TRP A C 1
ATOM 1098 O O . TRP A 1 138 ? 19.148 -8.010 -37.638 1.00 87.25 138 TRP A O 1
ATOM 1108 N N . GLN A 1 139 ? 17.633 -6.948 -38.909 1.00 82.94 139 GLN A N 1
ATOM 1109 C CA . GLN A 1 139 ? 16.628 -6.845 -37.846 1.00 82.94 139 GLN A CA 1
ATOM 1110 C C . GLN A 1 139 ? 15.888 -8.167 -37.607 1.00 82.94 139 GLN A C 1
ATOM 1112 O O . GLN A 1 139 ? 15.353 -8.360 -36.524 1.00 82.94 139 GLN A O 1
ATOM 1117 N N . LEU A 1 140 ? 15.847 -9.074 -38.597 1.00 84.69 140 LEU A N 1
ATOM 1118 C CA . LEU A 1 140 ? 15.218 -10.409 -38.519 1.00 84.69 140 LEU A CA 1
ATOM 1119 C C . LEU A 1 140 ? 13.755 -10.416 -38.002 1.00 84.69 140 LEU A C 1
ATOM 1121 O O . LEU A 1 140 ? 13.287 -11.397 -37.412 1.00 84.69 140 LEU A O 1
ATOM 1125 N N . ILE A 1 141 ? 13.025 -9.327 -38.260 1.00 79.88 141 ILE A N 1
ATOM 1126 C CA . ILE A 1 141 ? 11.608 -9.119 -37.930 1.00 79.88 141 ILE A CA 1
ATOM 1127 C C . ILE A 1 141 ? 10.798 -8.752 -39.180 1.00 79.88 141 ILE A C 1
ATOM 1129 O O . ILE A 1 141 ? 11.327 -8.170 -40.127 1.00 79.88 141 ILE A O 1
ATOM 1133 N N . ASP A 1 142 ? 9.516 -9.112 -39.181 1.00 75.38 142 ASP A N 1
ATOM 1134 C CA . ASP A 1 142 ? 8.556 -8.815 -40.248 1.00 75.38 142 ASP A CA 1
ATOM 1135 C C . ASP A 1 142 ? 7.318 -8.098 -39.658 1.00 75.38 142 ASP A C 1
ATOM 1137 O O . ASP A 1 142 ? 6.680 -8.652 -38.752 1.00 75.38 142 ASP A O 1
ATOM 1141 N N . PRO A 1 143 ? 6.965 -6.879 -40.118 1.00 72.75 143 PRO A N 1
ATOM 1142 C CA . PRO A 1 143 ? 7.734 -6.034 -41.038 1.00 72.75 143 PRO A CA 1
ATOM 1143 C C . PRO A 1 143 ? 9.012 -5.469 -40.382 1.00 72.75 143 PRO A C 1
ATOM 1145 O O . PRO A 1 143 ? 9.042 -5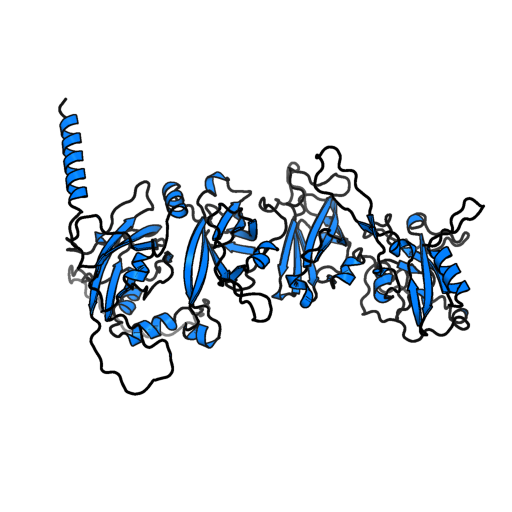.305 -39.159 1.00 72.75 143 PRO A O 1
ATOM 1148 N N . PRO A 1 144 ? 10.043 -5.114 -41.173 1.00 72.88 144 PRO A N 1
ATOM 1149 C CA . PRO A 1 144 ? 11.185 -4.361 -40.673 1.00 72.88 144 PRO A CA 1
ATOM 1150 C C . PRO A 1 144 ? 10.772 -2.951 -40.233 1.00 72.88 144 PRO A C 1
ATOM 1152 O O . PRO A 1 144 ? 9.833 -2.343 -40.756 1.00 72.88 144 PRO A O 1
ATOM 1155 N N . VAL A 1 145 ? 11.519 -2.434 -39.271 1.00 73.50 145 VAL A N 1
ATOM 1156 C CA . VAL A 1 145 ? 11.363 -1.132 -38.633 1.00 73.50 145 VAL A CA 1
ATOM 1157 C C . VAL A 1 145 ? 12.325 -0.162 -39.324 1.00 73.50 145 VAL A C 1
ATOM 1159 O O . VAL A 1 145 ? 13.526 -0.389 -39.303 1.00 73.50 145 VAL A O 1
ATOM 1162 N N . SER A 1 146 ? 11.846 0.904 -39.971 1.00 72.81 146 SER A N 1
ATOM 1163 C CA . SER A 1 146 ? 12.744 1.925 -40.558 1.00 72.81 146 SER A CA 1
ATOM 1164 C C . SER A 1 146 ? 13.390 2.787 -39.465 1.00 72.81 146 SER A C 1
ATOM 1166 O O . SER A 1 146 ? 12.921 2.747 -38.337 1.00 72.81 146 SER A O 1
ATOM 1168 N N . ILE A 1 147 ? 14.403 3.621 -39.743 1.00 67.50 147 ILE A N 1
ATOM 1169 C CA . ILE A 1 147 ? 15.004 4.438 -38.665 1.00 67.50 147 ILE A CA 1
ATOM 1170 C C . ILE A 1 147 ? 14.091 5.568 -38.163 1.00 67.50 147 ILE A C 1
ATOM 1172 O O . ILE A 1 147 ? 14.055 5.843 -36.972 1.00 67.50 147 ILE A O 1
ATOM 1176 N N . VAL A 1 148 ? 13.243 6.159 -39.011 1.00 59.91 148 VAL A N 1
ATOM 1177 C CA . VAL A 1 148 ? 12.154 7.026 -38.510 1.00 59.91 148 VAL A CA 1
ATOM 1178 C C . VAL A 1 148 ? 11.138 6.171 -37.752 1.00 59.91 148 VAL A C 1
ATOM 1180 O O . VAL A 1 148 ? 10.661 6.560 -36.689 1.00 59.91 148 VAL A O 1
ATOM 1183 N N . GLY A 1 149 ? 10.888 4.954 -38.244 1.00 58.34 149 GLY A N 1
ATOM 1184 C CA . GLY A 1 149 ? 10.262 3.847 -37.524 1.00 58.34 149 GLY A CA 1
ATOM 1185 C C . GLY A 1 149 ? 10.999 3.407 -36.254 1.00 58.34 149 GLY A C 1
ATOM 1186 O O . GLY A 1 149 ? 10.421 2.620 -35.532 1.00 58.34 149 GLY A O 1
ATOM 1187 N N . PHE A 1 150 ? 12.194 3.940 -35.962 1.00 52.72 150 PHE A N 1
ATOM 1188 C CA . PHE A 1 150 ? 13.000 3.834 -34.742 1.00 52.72 150 PHE A CA 1
ATOM 1189 C C . PHE A 1 150 ? 12.912 5.159 -33.921 1.00 52.72 150 PHE A C 1
ATOM 1191 O O . PHE A 1 150 ? 13.718 5.348 -33.022 1.00 52.72 150 PHE A O 1
ATOM 1198 N N . GLU A 1 151 ? 11.927 6.070 -34.158 1.00 52.00 151 GLU A N 1
ATOM 1199 C CA . GLU A 1 151 ? 11.864 7.421 -33.506 1.00 52.00 151 GLU A CA 1
ATOM 1200 C C . GLU A 1 151 ? 10.572 7.961 -32.785 1.00 52.00 151 GLU A C 1
ATOM 1202 O O . GLU A 1 151 ? 10.745 8.796 -31.909 1.00 52.00 151 GLU A O 1
ATOM 1207 N N . TYR A 1 152 ? 9.321 7.474 -32.978 1.00 49.09 152 TYR A N 1
ATOM 1208 C CA . TYR A 1 152 ? 8.144 7.702 -32.059 1.00 49.09 152 TYR A CA 1
ATOM 1209 C C . TYR A 1 152 ? 7.279 6.478 -31.543 1.00 49.09 152 TYR A C 1
ATOM 1211 O O . TYR A 1 152 ? 7.333 6.250 -30.350 1.00 49.09 152 TYR A O 1
ATOM 1219 N N . GLN A 1 153 ? 6.475 5.685 -32.299 1.00 43.62 153 GLN A N 1
ATOM 1220 C CA . GLN A 1 153 ? 5.559 4.613 -31.773 1.00 43.62 153 GLN A CA 1
ATOM 1221 C C . GLN A 1 153 ? 5.256 3.372 -32.703 1.00 43.62 153 GLN A C 1
ATOM 1223 O O . GLN A 1 153 ? 4.397 3.491 -33.582 1.00 43.62 153 GLN A O 1
ATOM 1228 N N . ILE A 1 154 ? 5.786 2.143 -32.470 1.00 47.59 154 ILE A N 1
ATOM 1229 C CA . ILE A 1 154 ? 5.378 0.930 -33.258 1.00 47.59 154 ILE A CA 1
ATOM 1230 C C . ILE A 1 154 ? 3.987 0.432 -32.831 1.00 47.59 154 ILE A C 1
ATOM 1232 O O . ILE A 1 154 ? 3.757 0.139 -31.660 1.00 47.59 154 ILE A O 1
ATOM 1236 N N . LYS A 1 155 ? 3.068 0.239 -33.790 1.00 38.31 155 LYS A N 1
ATOM 1237 C CA . LYS A 1 155 ? 1.647 -0.100 -33.527 1.00 38.31 155 LYS A CA 1
ATOM 1238 C C . LYS A 1 155 ? 1.214 -1.534 -33.879 1.00 38.31 155 LYS A C 1
ATOM 1240 O O . LYS A 1 155 ? 0.016 -1.804 -33.952 1.00 38.31 155 LYS A O 1
ATOM 1245 N N . ARG A 1 156 ? 2.142 -2.460 -34.147 1.00 49.62 156 ARG A N 1
ATOM 1246 C CA . ARG A 1 156 ? 1.837 -3.859 -34.524 1.00 49.62 156 ARG A CA 1
ATOM 1247 C C . ARG A 1 156 ? 2.744 -4.852 -33.786 1.00 49.62 156 ARG A C 1
ATOM 1249 O O . ARG A 1 156 ? 3.899 -4.513 -33.543 1.00 49.62 156 ARG A O 1
ATOM 1256 N N . PRO A 1 157 ? 2.263 -6.068 -33.457 1.00 46.94 157 PRO A N 1
ATOM 1257 C CA . PRO A 1 157 ? 3.109 -7.106 -32.877 1.00 46.94 157 PRO A CA 1
ATOM 1258 C C . PRO A 1 157 ? 4.161 -7.554 -33.897 1.00 46.94 157 PRO A C 1
ATOM 1260 O O . PRO A 1 157 ? 3.815 -8.039 -34.976 1.00 46.94 157 PRO A O 1
ATOM 1263 N N . LEU A 1 158 ? 5.436 -7.387 -33.548 1.00 60.69 158 LEU A N 1
ATOM 1264 C CA . LEU A 1 158 ? 6.562 -7.865 -34.347 1.00 60.69 158 LEU A CA 1
ATOM 1265 C C . LEU A 1 158 ? 6.600 -9.398 -34.350 1.00 60.69 158 LEU A C 1
ATOM 1267 O O . LEU A 1 158 ? 6.303 -10.034 -33.339 1.00 60.69 158 LEU A O 1
ATOM 1271 N N . GLN A 1 159 ? 6.998 -9.993 -35.473 1.00 62.44 159 GLN A N 1
ATOM 1272 C CA . GLN A 1 159 ? 7.225 -11.435 -35.582 1.00 62.44 159 GLN A CA 1
ATOM 1273 C C . GLN A 1 159 ? 8.615 -11.708 -36.149 1.00 62.44 159 GLN A C 1
ATOM 1275 O O . GLN A 1 159 ? 9.085 -10.983 -37.021 1.00 62.44 159 GLN A O 1
ATOM 1280 N N . THR A 1 160 ? 9.270 -12.766 -35.673 1.00 68.00 160 THR A N 1
ATOM 1281 C CA . THR A 1 160 ? 10.581 -13.186 -36.181 1.00 68.00 160 THR A CA 1
ATOM 1282 C C . THR A 1 160 ? 10.477 -13.762 -37.596 1.00 68.00 160 THR A C 1
ATOM 1284 O O . THR A 1 160 ? 9.559 -14.521 -37.924 1.00 68.00 160 THR A O 1
ATOM 1287 N N . THR A 1 161 ? 11.435 -13.423 -38.462 1.00 67.38 161 THR A N 1
ATOM 1288 C CA . THR A 1 161 ? 11.437 -13.863 -39.864 1.00 67.38 161 THR A CA 1
ATOM 1289 C C . THR A 1 161 ? 11.710 -15.363 -39.985 1.00 67.38 161 THR A C 1
ATOM 1291 O O . THR A 1 161 ? 12.856 -15.808 -39.963 1.00 67.38 161 THR A O 1
ATOM 1294 N N . LYS A 1 162 ? 10.660 -16.160 -40.213 1.00 50.41 162 LYS A N 1
ATOM 1295 C CA . LYS A 1 162 ? 10.742 -17.630 -40.368 1.00 50.41 162 LYS A CA 1
ATOM 1296 C C . LYS A 1 162 ? 11.470 -18.118 -41.640 1.00 50.41 162 LYS A C 1
ATOM 1298 O O . LYS A 1 162 ? 11.572 -19.321 -41.848 1.00 50.41 162 LYS A O 1
ATOM 1303 N N . HIS A 1 163 ? 11.941 -17.217 -42.510 1.00 51.44 163 HIS A N 1
ATOM 1304 C CA . HIS A 1 163 ? 12.423 -17.534 -43.863 1.00 51.44 163 HIS A CA 1
ATOM 1305 C C . HIS A 1 163 ? 13.715 -16.791 -44.256 1.00 51.44 163 HIS A C 1
ATOM 1307 O O . HIS A 1 163 ? 13.751 -16.060 -45.247 1.00 51.44 163 HIS A O 1
ATOM 1313 N N . CYS A 1 164 ? 14.812 -17.012 -43.533 1.00 48.69 164 CYS A N 1
ATOM 1314 C CA . CYS A 1 164 ? 16.118 -16.459 -43.904 1.00 48.69 164 CYS A CA 1
ATOM 1315 C C . CYS A 1 164 ? 16.950 -17.487 -44.690 1.00 48.69 164 CYS A C 1
ATOM 1317 O O . CYS A 1 164 ? 17.480 -18.441 -44.126 1.00 48.69 164 CYS A O 1
ATOM 1319 N N . ARG A 1 165 ? 17.078 -17.300 -46.011 1.00 51.31 165 ARG A N 1
ATOM 1320 C CA . ARG A 1 165 ? 17.910 -18.167 -46.871 1.00 51.31 165 ARG A CA 1
ATOM 1321 C C . ARG A 1 165 ? 19.415 -17.958 -46.587 1.00 51.31 165 ARG A C 1
ATOM 1323 O O . ARG A 1 165 ? 19.800 -16.860 -46.185 1.00 51.31 165 ARG A O 1
ATOM 1330 N N . PRO A 1 166 ? 20.291 -18.948 -46.863 1.00 46.22 166 PRO A N 1
ATOM 1331 C CA . PRO A 1 166 ? 21.742 -18.776 -46.751 1.00 46.22 166 PRO A CA 1
ATOM 1332 C C . PRO A 1 166 ? 22.291 -17.591 -47.568 1.00 46.22 166 PRO A C 1
ATOM 1334 O O . PRO A 1 166 ? 21.763 -17.268 -48.636 1.00 46.22 166 PRO A O 1
ATOM 1337 N N . VAL A 1 167 ? 23.400 -17.003 -47.087 1.00 46.47 167 VAL A N 1
ATOM 1338 C CA . VAL A 1 167 ? 24.017 -15.714 -47.501 1.00 46.47 167 VAL A CA 1
ATOM 1339 C C . VAL A 1 167 ? 23.922 -15.382 -48.998 1.00 46.47 167 VAL A C 1
ATOM 1341 O O . VAL A 1 167 ? 23.635 -14.242 -49.359 1.00 46.47 167 VAL A O 1
ATOM 1344 N N . ARG A 1 168 ? 24.136 -16.368 -49.882 1.00 43.97 168 ARG A N 1
ATOM 1345 C CA . ARG A 1 168 ? 24.268 -16.209 -51.347 1.00 43.97 168 ARG A CA 1
ATOM 1346 C C . ARG A 1 168 ? 23.104 -15.500 -52.064 1.00 43.97 168 ARG A C 1
ATOM 1348 O O . ARG A 1 168 ? 23.284 -15.127 -53.219 1.00 43.97 168 ARG A O 1
ATOM 1355 N N . ASN A 1 169 ? 21.945 -15.308 -51.427 1.00 41.28 169 ASN A N 1
ATOM 1356 C CA . ASN A 1 169 ? 20.831 -14.531 -51.995 1.00 41.28 169 ASN A CA 1
ATOM 1357 C C . ASN A 1 169 ? 20.524 -13.202 -51.277 1.00 41.28 169 ASN A C 1
ATOM 1359 O O . ASN A 1 169 ? 19.798 -12.394 -51.849 1.00 41.28 169 ASN A O 1
ATOM 1363 N N . ILE A 1 170 ? 21.075 -12.933 -50.087 1.00 46.09 170 ILE A N 1
ATOM 1364 C CA . ILE A 1 170 ? 20.731 -11.731 -49.298 1.00 46.09 170 ILE A CA 1
ATOM 1365 C C . ILE A 1 170 ? 21.164 -10.447 -50.028 1.00 46.09 170 ILE A C 1
ATOM 1367 O O . ILE A 1 170 ? 20.358 -9.535 -50.206 1.00 46.09 170 ILE A O 1
ATOM 1371 N N . MET A 1 171 ? 22.378 -10.419 -50.595 1.00 38.22 171 MET A N 1
ATOM 1372 C CA . MET A 1 171 ? 22.886 -9.265 -51.362 1.00 38.22 171 MET A CA 1
ATOM 1373 C C . MET A 1 171 ? 22.133 -8.966 -52.677 1.00 38.22 171 MET A C 1
ATOM 1375 O O . MET A 1 171 ? 22.455 -7.992 -53.349 1.00 38.22 171 MET A O 1
ATOM 1379 N N . LYS A 1 172 ? 21.121 -9.759 -53.065 1.00 37.91 172 LYS A N 1
ATOM 1380 C CA . LYS A 1 172 ? 20.233 -9.446 -54.204 1.00 37.91 172 LYS A CA 1
ATOM 1381 C C . LYS A 1 172 ? 18.932 -8.745 -53.801 1.00 37.91 172 LYS A C 1
ATOM 1383 O O . LYS A 1 172 ? 18.135 -8.425 -54.678 1.00 37.91 172 LYS A O 1
ATOM 1388 N N . GLN A 1 173 ? 18.702 -8.524 -52.506 1.00 38.91 173 GLN A N 1
ATOM 1389 C CA . GLN A 1 173 ? 17.435 -8.003 -51.986 1.00 38.91 173 GLN A CA 1
ATOM 1390 C C . GLN A 1 173 ? 17.574 -6.650 -51.264 1.00 38.91 173 GLN A C 1
ATOM 1392 O O . GLN A 1 173 ? 16.627 -6.191 -50.631 1.00 38.91 173 GLN A O 1
ATOM 1397 N N . ILE A 1 174 ? 18.715 -5.968 -51.434 1.00 35.25 174 ILE A N 1
ATOM 1398 C CA . ILE A 1 174 ? 18.904 -4.573 -51.016 1.00 35.25 174 ILE A CA 1
ATOM 1399 C C . ILE A 1 174 ? 18.045 -3.667 -51.912 1.00 35.25 174 ILE A C 1
ATOM 1401 O O . ILE A 1 174 ? 18.465 -3.238 -52.987 1.00 35.25 174 ILE A O 1
ATOM 1405 N N . ARG A 1 175 ? 16.814 -3.386 -51.476 1.00 32.66 175 ARG A N 1
ATOM 1406 C CA . ARG A 1 175 ? 16.032 -2.251 -51.972 1.00 32.66 175 ARG A CA 1
ATOM 1407 C C . ARG A 1 175 ? 16.241 -1.078 -51.025 1.00 32.66 175 ARG A C 1
ATOM 1409 O O . ARG A 1 175 ? 15.731 -1.112 -49.910 1.00 32.66 175 ARG A O 1
ATOM 1416 N N . PHE A 1 176 ? 16.872 -0.011 -51.505 1.00 35.75 176 PHE A N 1
ATOM 1417 C CA . PHE A 1 176 ? 16.626 1.312 -50.938 1.00 35.75 176 PHE A CA 1
ATOM 1418 C C . PHE A 1 176 ? 15.170 1.669 -51.246 1.00 35.75 176 PHE A C 1
ATOM 1420 O O . PHE A 1 176 ? 14.822 2.007 -52.378 1.00 35.75 176 PHE A O 1
ATOM 1427 N N . SER A 1 177 ? 14.291 1.471 -50.266 1.00 32.25 177 SER A N 1
ATOM 1428 C CA . SER A 1 177 ? 12.890 1.852 -50.387 1.00 32.25 177 SER A CA 1
ATOM 1429 C C . SER A 1 177 ? 12.765 3.352 -50.131 1.00 32.25 177 SER A C 1
ATOM 1431 O O . SER A 1 177 ? 13.143 3.842 -49.070 1.00 32.25 177 SER A O 1
ATOM 1433 N N . ASN A 1 178 ? 12.242 4.092 -51.113 1.00 30.77 178 ASN A N 1
ATOM 1434 C CA . ASN A 1 178 ? 11.876 5.494 -50.923 1.00 30.77 178 ASN A CA 1
ATOM 1435 C C . ASN A 1 178 ? 10.699 5.552 -49.939 1.00 30.77 178 ASN A C 1
ATOM 1437 O O . ASN A 1 178 ? 9.545 5.370 -50.327 1.00 30.77 178 ASN A O 1
ATOM 1441 N N . LEU A 1 179 ? 11.011 5.746 -48.660 1.00 32.00 179 LEU A N 1
ATOM 1442 C CA . LEU A 1 179 ? 10.049 5.764 -47.564 1.00 32.00 179 LEU A CA 1
ATOM 1443 C C . LEU A 1 179 ? 9.308 7.105 -47.523 1.00 32.00 179 LEU A C 1
ATOM 1445 O O . LEU A 1 179 ? 9.834 8.114 -47.060 1.00 32.00 179 LEU A O 1
ATOM 1449 N N . THR A 1 180 ? 8.055 7.107 -47.974 1.00 28.88 180 THR A N 1
ATOM 1450 C CA . THR A 1 180 ? 7.083 8.142 -47.596 1.00 28.88 180 THR A CA 1
ATOM 1451 C C . THR A 1 180 ? 6.835 8.080 -46.088 1.00 28.88 180 THR A C 1
ATOM 1453 O O . THR A 1 180 ? 6.693 6.982 -45.548 1.00 28.88 180 THR A O 1
ATOM 1456 N N . LEU A 1 181 ? 6.772 9.232 -45.411 1.00 34.00 181 LEU A N 1
ATOM 1457 C CA . LEU A 1 181 ? 6.624 9.284 -43.953 1.00 34.00 181 LEU A CA 1
ATOM 1458 C C . LEU A 1 181 ? 5.323 8.625 -43.473 1.00 34.00 181 LEU A C 1
ATOM 1460 O O . LEU A 1 181 ? 4.250 9.157 -43.742 1.00 34.00 181 LEU A O 1
ATOM 1464 N N . ASP A 1 182 ? 5.449 7.561 -42.673 1.00 29.75 182 ASP A N 1
ATOM 1465 C CA . ASP A 1 182 ? 4.445 7.171 -41.675 1.00 29.75 182 ASP A CA 1
ATOM 1466 C C . ASP A 1 182 ? 5.050 6.263 -40.567 1.00 29.75 182 ASP A C 1
ATOM 1468 O O . ASP A 1 182 ? 5.516 5.158 -40.827 1.00 29.75 182 ASP A O 1
ATOM 1472 N N . HIS A 1 183 ? 5.048 6.725 -39.310 1.00 38.62 183 HIS A N 1
ATOM 1473 C CA . HIS A 1 183 ? 4.643 5.883 -38.165 1.00 38.62 183 HIS A CA 1
ATOM 1474 C C . HIS A 1 183 ? 5.666 5.053 -37.301 1.00 38.62 183 HIS A C 1
ATOM 1476 O O . HIS A 1 183 ? 5.226 4.073 -36.716 1.00 38.62 183 HIS A O 1
ATOM 1482 N N . SER A 1 184 ? 6.945 5.447 -37.134 1.00 63.47 184 SER A N 1
ATOM 1483 C CA . SER A 1 184 ? 7.638 5.692 -35.816 1.00 63.47 184 SER A CA 1
ATOM 1484 C C . SER A 1 184 ? 7.984 4.609 -34.687 1.00 63.47 184 SER A C 1
ATOM 1486 O O . SER A 1 184 ? 7.330 3.584 -34.619 1.00 63.47 184 SER A O 1
ATOM 1488 N N . PHE A 1 185 ? 8.981 4.828 -33.754 1.00 42.19 185 PHE A N 1
ATOM 1489 C CA . PHE A 1 185 ? 9.247 4.098 -32.427 1.00 42.19 185 PHE A CA 1
ATOM 1490 C C . PHE A 1 185 ? 9.887 4.792 -31.156 1.00 42.19 185 PHE A C 1
ATOM 1492 O O . PHE A 1 185 ? 9.433 4.506 -30.055 1.00 42.19 185 PHE A O 1
ATOM 1499 N N . ALA A 1 186 ? 10.960 5.605 -31.189 1.00 45.19 186 ALA A N 1
ATOM 1500 C CA . ALA A 1 186 ? 11.677 6.087 -29.974 1.00 45.19 186 ALA A CA 1
ATOM 1501 C C . ALA A 1 186 ? 11.109 7.319 -29.221 1.00 45.19 186 ALA A C 1
ATOM 1503 O O . ALA A 1 186 ? 11.882 8.134 -28.713 1.00 45.19 186 ALA A O 1
ATOM 1504 N N . THR A 1 187 ? 9.792 7.392 -28.982 1.00 56.66 187 THR A N 1
ATOM 1505 C CA . THR A 1 187 ? 9.372 7.945 -27.677 1.00 56.66 187 THR A CA 1
ATOM 1506 C C . THR A 1 187 ? 9.527 6.903 -26.577 1.00 56.66 187 THR A C 1
ATOM 1508 O O . THR A 1 187 ? 9.560 7.296 -25.420 1.00 56.66 187 THR A O 1
ATOM 1511 N N . TRP A 1 188 ? 9.634 5.607 -26.908 1.00 61.84 188 TRP A N 1
ATOM 1512 C CA . TRP A 1 188 ? 9.617 4.458 -25.990 1.00 61.84 188 TRP A CA 1
ATOM 1513 C C . TRP A 1 188 ? 10.665 4.480 -24.854 1.00 61.84 188 TRP A C 1
ATOM 1515 O O . TRP A 1 188 ? 11.778 4.976 -25.051 1.00 61.84 188 TRP A O 1
ATOM 1525 N N . PRO A 1 189 ? 10.345 3.894 -23.677 1.00 74.88 189 PRO A N 1
ATOM 1526 C CA . PRO A 1 189 ? 11.272 3.789 -22.548 1.00 74.88 189 PRO A CA 1
ATOM 1527 C C . PRO A 1 189 ? 12.481 2.908 -22.881 1.00 74.88 189 PRO A C 1
ATOM 1529 O O . PRO A 1 189 ? 12.409 2.005 -23.722 1.00 74.88 189 PRO A O 1
ATOM 1532 N N . LEU A 1 190 ? 13.604 3.143 -22.198 1.00 78.69 190 LEU A N 1
ATOM 1533 C CA . LEU A 1 190 ? 14.791 2.298 -22.340 1.00 78.69 190 LEU A CA 1
ATOM 1534 C C . LEU A 1 190 ? 14.590 1.008 -21.543 1.00 78.69 190 LEU A C 1
ATOM 1536 O O . LEU A 1 190 ? 14.858 0.967 -20.345 1.00 78.69 190 LEU A O 1
ATOM 1540 N N . LEU A 1 191 ? 14.093 -0.030 -22.216 1.00 80.06 191 LEU A N 1
ATOM 1541 C CA . LEU A 1 191 ? 13.934 -1.367 -21.644 1.00 80.06 191 LEU A CA 1
ATOM 1542 C C . LEU A 1 191 ? 15.284 -2.088 -21.550 1.00 80.06 191 LEU A C 1
ATOM 1544 O O . LEU A 1 191 ? 16.080 -2.070 -22.490 1.00 80.06 191 LEU A O 1
ATOM 1548 N N . LYS A 1 192 ? 15.512 -2.747 -20.416 1.00 79.25 192 LYS A N 1
ATOM 1549 C CA . LYS A 1 192 ? 16.712 -3.530 -20.090 1.00 79.25 192 LYS A CA 1
ATOM 1550 C C . LYS A 1 192 ? 16.399 -5.041 -20.153 1.00 79.25 192 LYS A C 1
ATOM 1552 O O . LYS A 1 192 ? 15.226 -5.411 -20.074 1.00 79.25 192 LYS A O 1
ATOM 1557 N N . PRO A 1 193 ? 17.403 -5.937 -20.221 1.00 74.88 193 PRO A N 1
ATOM 1558 C CA . PRO A 1 193 ? 17.221 -7.398 -20.217 1.00 74.88 193 PRO A CA 1
ATOM 1559 C C . PRO A 1 193 ? 16.267 -7.917 -19.141 1.00 74.88 193 PRO A C 1
ATOM 1561 O O . PRO A 1 193 ? 15.360 -8.699 -19.436 1.00 74.88 193 PRO A O 1
ATOM 1564 N N . ALA A 1 194 ? 16.425 -7.414 -17.914 1.00 78.62 194 ALA A N 1
ATOM 1565 C CA . ALA A 1 194 ? 15.640 -7.805 -16.751 1.00 78.62 194 ALA A CA 1
ATOM 1566 C C . ALA A 1 194 ? 14.125 -7.602 -16.951 1.00 78.62 194 ALA A C 1
ATOM 1568 O O . ALA A 1 194 ? 13.332 -8.416 -16.490 1.00 78.62 194 ALA A O 1
ATOM 1569 N N . PHE A 1 195 ? 13.705 -6.589 -17.720 1.00 82.38 195 PHE A N 1
ATOM 1570 C CA . PHE A 1 195 ? 12.294 -6.371 -18.069 1.00 82.38 195 PHE A CA 1
ATOM 1571 C C . PHE A 1 195 ? 11.688 -7.592 -18.771 1.00 82.38 195 PHE A C 1
ATOM 1573 O O . PHE A 1 195 ? 10.600 -8.050 -18.426 1.00 82.38 195 PHE A O 1
ATOM 1580 N N . PHE A 1 196 ? 12.422 -8.155 -19.732 1.00 79.31 196 PHE A N 1
ATOM 1581 C CA . PHE A 1 196 ? 11.990 -9.317 -20.501 1.00 79.31 196 PHE A CA 1
ATOM 1582 C C . PHE A 1 196 ? 12.225 -10.641 -19.763 1.00 79.31 196 PHE A C 1
ATOM 1584 O O . PHE A 1 196 ? 11.469 -11.584 -19.984 1.00 79.31 196 PHE A O 1
ATOM 1591 N N . GLN A 1 197 ? 13.253 -10.723 -18.910 1.00 79.12 197 GLN A N 1
ATOM 1592 C CA . GLN A 1 197 ? 13.538 -11.895 -18.069 1.00 79.12 197 GLN A CA 1
ATOM 1593 C C . GLN A 1 197 ? 12.457 -12.088 -16.993 1.00 79.12 197 GLN A C 1
ATOM 1595 O O . GLN A 1 197 ? 11.971 -13.199 -16.808 1.00 79.12 197 GLN A O 1
ATOM 1600 N N . TYR A 1 198 ? 12.023 -11.004 -16.343 1.00 82.25 198 TYR A N 1
ATOM 1601 C CA . TYR A 1 198 ? 10.978 -11.019 -15.313 1.00 82.25 198 TYR A CA 1
ATOM 1602 C C . TYR A 1 198 ? 9.540 -11.053 -15.879 1.00 82.25 198 TYR A C 1
ATOM 1604 O O . TYR A 1 198 ? 8.574 -11.119 -15.116 1.00 82.25 198 TYR A O 1
ATOM 1612 N N . GLY A 1 199 ? 9.365 -11.033 -17.207 1.00 78.62 199 GLY A N 1
ATOM 1613 C CA . GLY A 1 199 ? 8.043 -11.081 -17.847 1.00 78.62 199 GLY A CA 1
ATOM 1614 C C . GLY A 1 199 ? 7.217 -9.804 -17.657 1.00 78.62 199 GLY A C 1
ATOM 1615 O O . GLY A 1 199 ? 6.001 -9.870 -17.472 1.00 78.62 199 GLY A O 1
ATOM 1616 N N . LEU A 1 200 ? 7.869 -8.640 -17.656 1.00 84.12 200 LEU A N 1
ATOM 1617 C CA . LEU A 1 200 ? 7.193 -7.349 -17.578 1.00 84.12 200 LEU A CA 1
ATOM 1618 C C . LEU A 1 200 ? 6.695 -6.900 -18.957 1.00 84.12 200 LEU A C 1
ATOM 1620 O O . LEU A 1 200 ? 7.297 -7.185 -19.993 1.00 84.12 200 LEU A O 1
ATOM 1624 N N . HIS A 1 201 ? 5.596 -6.147 -18.961 1.00 80.00 201 HIS A N 1
ATOM 1625 C CA . HIS A 1 201 ? 5.032 -5.525 -20.156 1.00 80.00 201 HIS A CA 1
ATOM 1626 C C . HIS A 1 201 ? 4.576 -4.087 -19.868 1.00 80.00 201 HIS A C 1
ATOM 1628 O O . HIS A 1 201 ? 4.086 -3.770 -18.784 1.00 80.00 201 HIS A O 1
ATOM 1634 N N . LEU A 1 202 ? 4.708 -3.201 -20.858 1.00 80.62 202 LEU A N 1
ATOM 1635 C CA . LEU A 1 202 ? 4.240 -1.815 -20.763 1.00 80.62 202 LEU A CA 1
ATOM 1636 C C . LEU A 1 202 ? 2.707 -1.784 -20.701 1.00 80.62 202 LEU A C 1
ATOM 1638 O O . LEU A 1 202 ? 2.059 -2.395 -21.552 1.00 80.62 202 LEU A O 1
ATOM 1642 N N . PHE A 1 203 ? 2.130 -1.084 -19.713 1.00 81.69 203 PHE A N 1
ATOM 1643 C CA . PHE A 1 203 ? 0.675 -1.049 -19.519 1.00 81.69 203 PHE A CA 1
ATOM 1644 C C . PHE A 1 203 ? 0.071 0.357 -19.625 1.00 81.69 203 PHE A C 1
ATOM 1646 O O . PHE A 1 203 ? -0.733 0.571 -20.528 1.00 81.69 203 PHE A O 1
ATOM 1653 N N . SER A 1 204 ? 0.453 1.327 -18.778 1.00 81.12 204 SER A N 1
ATOM 1654 C CA . SER A 1 204 ? -0.151 2.677 -18.854 1.00 81.12 204 SER A CA 1
ATOM 1655 C C . SER A 1 204 ? 0.553 3.622 -19.833 1.00 81.12 204 SER A C 1
ATOM 1657 O O . SER A 1 204 ? -0.112 4.358 -20.555 1.00 81.12 204 SER A O 1
ATOM 1659 N N . HIS A 1 205 ? 1.889 3.603 -19.872 1.00 77.81 205 HIS A N 1
ATOM 1660 C CA . HIS A 1 205 ? 2.693 4.465 -20.740 1.00 77.81 205 HIS A CA 1
ATOM 1661 C C . HIS A 1 205 ? 3.615 3.617 -21.613 1.00 77.81 205 HIS A C 1
ATOM 1663 O O . HIS A 1 205 ? 4.519 2.941 -21.117 1.00 77.81 205 HIS A O 1
ATOM 1669 N N . GLN A 1 206 ? 3.375 3.675 -22.924 1.00 73.44 206 GLN A N 1
ATOM 1670 C CA . GLN A 1 206 ? 4.258 3.106 -23.947 1.00 73.44 206 GLN A CA 1
ATOM 1671 C C . GLN A 1 206 ? 5.353 4.098 -24.363 1.00 73.44 206 GLN A C 1
ATOM 1673 O O . GLN A 1 206 ? 6.355 3.700 -24.946 1.00 73.44 206 GLN A O 1
ATOM 1678 N N . GLU A 1 207 ? 5.184 5.378 -24.027 1.00 75.19 207 GLU A N 1
ATOM 1679 C CA . GLU A 1 207 ? 6.173 6.429 -24.249 1.00 75.19 207 GLU A CA 1
ATOM 1680 C C . GLU A 1 207 ? 7.045 6.586 -22.996 1.00 75.19 207 GLU A C 1
ATOM 1682 O O . GLU A 1 207 ? 6.547 6.737 -21.883 1.00 75.19 207 GLU A O 1
ATOM 1687 N N . GLY A 1 208 ? 8.355 6.523 -23.197 1.00 71.56 208 GLY A N 1
ATOM 1688 C CA . GLY A 1 208 ? 9.411 6.794 -22.231 1.00 71.56 208 GLY A CA 1
ATOM 1689 C C . GLY A 1 208 ? 9.591 8.275 -21.929 1.00 71.56 208 GLY A C 1
ATOM 1690 O O . GLY A 1 208 ? 10.096 8.598 -20.862 1.00 71.56 208 GLY A O 1
ATOM 1691 N N . VAL A 1 209 ? 9.164 9.175 -22.821 1.00 82.75 209 VAL A N 1
ATOM 1692 C CA . VAL A 1 209 ? 9.047 10.612 -22.527 1.00 82.75 209 VAL A CA 1
ATOM 1693 C C . VAL A 1 209 ? 7.605 10.920 -22.128 1.00 82.75 209 VAL A C 1
ATOM 1695 O O . VAL A 1 209 ? 6.717 10.909 -22.976 1.00 82.75 209 VAL A O 1
ATOM 1698 N N . VAL A 1 210 ? 7.363 11.207 -20.847 1.00 87.81 210 VAL A N 1
ATOM 1699 C CA . VAL A 1 210 ? 6.013 11.437 -20.304 1.00 87.81 210 VAL A CA 1
ATOM 1700 C C . VAL A 1 210 ? 5.886 12.868 -19.789 1.00 87.81 210 VAL A C 1
ATOM 1702 O O . VAL A 1 210 ? 6.542 13.251 -18.824 1.00 87.81 210 VAL A O 1
ATOM 1705 N N . ALA A 1 211 ? 5.028 13.674 -20.413 1.00 89.12 211 ALA A N 1
ATOM 1706 C CA . ALA A 1 211 ? 4.735 15.029 -19.950 1.00 89.12 211 ALA A CA 1
ATOM 1707 C C . ALA A 1 211 ? 3.537 15.032 -18.988 1.00 89.12 211 ALA A C 1
ATOM 1709 O O . ALA A 1 211 ? 2.458 14.565 -19.347 1.00 89.12 211 ALA A O 1
ATOM 1710 N N . VAL A 1 212 ? 3.712 15.601 -17.794 1.00 90.12 212 VAL A N 1
ATOM 1711 C CA . VAL A 1 212 ? 2.670 15.704 -16.754 1.00 90.12 212 VAL A CA 1
ATOM 1712 C C . VAL A 1 212 ? 2.682 17.084 -16.094 1.00 90.12 212 VAL A C 1
ATOM 1714 O O . VAL A 1 212 ? 3.619 17.860 -16.278 1.00 90.12 212 VAL A O 1
ATOM 1717 N N . GLU A 1 213 ? 1.660 17.413 -15.303 1.00 87.94 213 GLU A N 1
ATOM 1718 C CA . GLU A 1 213 ? 1.657 18.650 -14.509 1.00 87.94 213 GLU A CA 1
ATOM 1719 C C . GLU A 1 213 ? 2.503 18.496 -13.237 1.00 87.94 213 GLU A C 1
ATOM 1721 O O . GLU A 1 213 ? 3.630 18.990 -13.192 1.00 87.94 213 GLU A O 1
ATOM 1726 N N . ASN A 1 214 ? 1.985 17.791 -12.226 1.00 86.88 214 ASN A N 1
ATOM 1727 C CA . ASN A 1 214 ? 2.636 17.574 -10.926 1.00 86.88 214 ASN A CA 1
ATOM 1728 C C . ASN A 1 214 ? 2.507 16.133 -10.382 1.00 86.88 214 ASN A C 1
ATOM 1730 O O . ASN A 1 214 ? 2.990 15.856 -9.285 1.00 86.88 214 ASN A O 1
ATOM 1734 N N . GLN A 1 215 ? 1.869 15.210 -11.109 1.00 91.38 215 GLN A N 1
ATOM 1735 C CA . GLN A 1 215 ? 1.720 13.806 -10.708 1.00 91.38 215 GLN A CA 1
ATOM 1736 C C . GLN A 1 215 ? 1.871 12.859 -11.901 1.00 91.38 215 GLN A C 1
ATOM 1738 O O . GLN A 1 215 ? 1.490 13.197 -13.019 1.00 91.38 215 GLN A O 1
ATOM 1743 N N . LEU A 1 216 ? 2.389 11.656 -11.649 1.00 93.06 216 LEU A N 1
ATOM 1744 C CA . LEU A 1 216 ? 2.497 10.567 -12.623 1.00 93.06 216 LEU A CA 1
ATOM 1745 C C . LEU A 1 216 ? 1.994 9.263 -11.993 1.00 93.06 216 LEU A C 1
ATOM 1747 O O . LEU A 1 216 ? 2.462 8.878 -10.925 1.00 93.06 216 LEU A O 1
ATOM 1751 N N . VAL A 1 217 ? 1.098 8.553 -12.681 1.00 94.81 217 VAL A N 1
ATOM 1752 C CA . VAL A 1 217 ? 0.732 7.164 -12.363 1.00 94.81 217 VAL A CA 1
ATOM 1753 C C . VAL A 1 217 ? 1.220 6.273 -13.501 1.00 94.81 217 VAL A C 1
ATOM 1755 O O . VAL A 1 217 ? 0.746 6.387 -14.630 1.00 94.81 217 VAL A O 1
ATOM 1758 N N . LEU A 1 218 ? 2.189 5.409 -13.220 1.00 94.06 218 LEU A N 1
ATOM 1759 C CA . LEU A 1 218 ? 2.832 4.534 -14.195 1.00 94.06 218 LEU A CA 1
ATOM 1760 C C . LEU A 1 218 ? 2.573 3.072 -13.827 1.00 94.06 218 LEU A C 1
ATOM 1762 O O . LEU A 1 218 ? 2.979 2.627 -12.758 1.00 94.06 218 LEU A O 1
ATOM 1766 N N . LYS A 1 219 ? 1.910 2.320 -14.711 1.00 93.75 219 LYS A N 1
ATOM 1767 C CA . LYS A 1 219 ? 1.647 0.888 -14.527 1.00 93.75 219 LYS A CA 1
ATOM 1768 C C . LYS A 1 219 ? 2.497 0.033 -15.465 1.00 93.75 219 LYS A C 1
ATOM 1770 O O . LYS A 1 219 ? 2.539 0.302 -16.671 1.00 93.75 219 LYS A O 1
ATOM 1775 N N . LEU A 1 220 ? 3.083 -1.036 -14.924 1.00 90.94 220 LEU A N 1
ATOM 1776 C CA . LEU A 1 220 ? 3.714 -2.127 -15.676 1.00 90.94 220 LEU A CA 1
ATOM 1777 C C . LEU A 1 220 ? 2.951 -3.425 -15.398 1.00 90.94 220 LEU A C 1
ATOM 1779 O O . LEU A 1 220 ? 2.722 -3.775 -14.242 1.00 90.94 220 LEU A O 1
ATOM 1783 N N . LYS A 1 221 ? 2.554 -4.145 -16.448 1.00 87.81 221 LYS A N 1
ATOM 1784 C CA . LYS A 1 221 ? 1.890 -5.445 -16.324 1.00 87.81 221 LYS A CA 1
ATOM 1785 C C . LYS A 1 221 ? 2.919 -6.535 -16.015 1.00 87.81 221 LYS A C 1
ATOM 1787 O O . LYS A 1 221 ? 4.022 -6.517 -16.558 1.00 87.81 221 LYS A O 1
ATOM 1792 N N . ILE A 1 222 ? 2.527 -7.479 -15.167 1.00 90.12 222 ILE A N 1
ATOM 1793 C CA . ILE A 1 222 ? 3.311 -8.627 -14.709 1.00 90.12 222 ILE A CA 1
ATOM 1794 C C . ILE A 1 222 ? 2.610 -9.905 -15.204 1.00 90.12 222 ILE A C 1
ATOM 1796 O O . ILE A 1 222 ? 1.379 -9.945 -15.296 1.00 90.12 222 ILE A O 1
ATOM 1800 N N . LEU A 1 223 ? 3.359 -10.961 -15.533 1.00 82.12 223 LEU A N 1
ATOM 1801 C CA . LEU A 1 223 ? 2.765 -12.288 -15.751 1.00 82.12 223 LEU A CA 1
ATOM 1802 C C . LEU A 1 223 ? 2.180 -12.835 -14.430 1.00 82.12 223 LEU A C 1
ATOM 1804 O O . LEU A 1 223 ? 2.861 -12.740 -13.409 1.00 82.12 223 LEU A O 1
ATOM 1808 N N . PRO A 1 224 ? 0.976 -13.447 -14.412 1.00 83.44 224 PRO A N 1
ATOM 1809 C CA . PRO A 1 224 ? 0.335 -13.909 -13.174 1.00 83.44 224 PRO A CA 1
ATOM 1810 C C . PRO A 1 224 ? 1.220 -14.791 -12.283 1.00 83.44 224 PRO A C 1
ATOM 1812 O O . PRO A 1 224 ? 1.240 -14.627 -11.067 1.00 83.44 224 PRO A O 1
ATOM 1815 N N . GLU A 1 225 ? 2.030 -15.650 -12.902 1.00 82.69 225 GLU A N 1
ATOM 1816 C CA . GLU A 1 225 ? 2.999 -16.538 -12.247 1.00 82.69 225 GLU A CA 1
ATOM 1817 C C . GLU A 1 225 ? 4.071 -15.808 -11.417 1.00 82.69 225 GLU A C 1
ATOM 1819 O O . GLU A 1 225 ? 4.709 -16.437 -10.573 1.00 82.69 225 GLU A O 1
ATOM 1824 N N . ASN A 1 226 ? 4.280 -14.508 -11.649 1.00 85.81 226 ASN A N 1
ATOM 1825 C CA . ASN A 1 226 ? 5.338 -13.695 -11.046 1.00 85.81 226 ASN A CA 1
ATOM 1826 C C . ASN A 1 226 ? 4.822 -12.632 -10.056 1.00 85.81 226 ASN A C 1
ATOM 1828 O O . ASN A 1 226 ? 5.638 -11.989 -9.398 1.00 85.81 226 ASN A O 1
ATOM 1832 N N . ILE A 1 227 ? 3.501 -12.463 -9.899 1.00 85.94 227 ILE A N 1
ATOM 1833 C CA . ILE A 1 227 ? 2.889 -11.413 -9.053 1.00 85.94 227 ILE A CA 1
ATOM 1834 C C . ILE A 1 227 ? 3.374 -11.480 -7.597 1.00 85.94 227 ILE A C 1
ATOM 1836 O O . ILE A 1 227 ? 3.692 -10.451 -7.012 1.00 85.94 227 ILE A O 1
ATOM 1840 N N . THR A 1 228 ? 3.460 -12.681 -7.021 1.00 83.31 228 THR A N 1
ATOM 1841 C CA . THR A 1 228 ? 3.925 -12.913 -5.640 1.00 83.31 228 THR A CA 1
ATOM 1842 C C . THR A 1 228 ? 5.439 -13.115 -5.528 1.00 83.31 228 THR A C 1
ATOM 1844 O O . THR A 1 228 ? 5.958 -13.269 -4.425 1.00 83.31 228 THR A O 1
ATOM 1847 N N . LYS A 1 229 ? 6.154 -13.137 -6.661 1.00 87.12 229 LYS A N 1
ATOM 1848 C CA . LYS A 1 229 ? 7.593 -13.427 -6.731 1.00 87.12 229 LYS A CA 1
ATOM 1849 C C . LYS A 1 229 ? 8.440 -12.190 -6.989 1.00 87.12 229 LYS A C 1
ATOM 1851 O O . LYS A 1 229 ? 9.609 -12.210 -6.624 1.00 87.12 229 LYS A O 1
ATOM 1856 N N . LEU A 1 230 ? 7.902 -11.161 -7.645 1.00 90.38 230 LEU A N 1
ATOM 1857 C CA . LEU A 1 230 ? 8.649 -9.958 -8.008 1.00 90.38 230 LEU A CA 1
ATOM 1858 C C . LEU A 1 230 ? 8.480 -8.835 -6.994 1.00 90.38 230 LEU A C 1
ATOM 1860 O O . LEU A 1 230 ? 7.395 -8.582 -6.478 1.00 90.38 230 LEU A O 1
ATOM 1864 N N . LEU A 1 231 ? 9.575 -8.121 -6.771 1.00 90.69 231 LEU A N 1
ATOM 1865 C CA . LEU A 1 231 ? 9.672 -6.970 -5.887 1.00 90.69 231 LEU A CA 1
ATOM 1866 C C . LEU A 1 231 ? 10.299 -5.819 -6.661 1.00 90.69 231 LEU A C 1
ATOM 1868 O O . LEU A 1 231 ? 11.189 -6.031 -7.486 1.00 90.69 231 LEU A O 1
ATOM 1872 N N . PHE A 1 232 ? 9.846 -4.600 -6.385 1.00 92.19 232 PHE A N 1
ATOM 1873 C CA . PHE A 1 232 ? 10.194 -3.422 -7.171 1.00 92.19 232 PHE A CA 1
ATOM 1874 C C . PHE A 1 232 ? 10.857 -2.340 -6.322 1.00 92.19 232 PHE A C 1
ATOM 1876 O O . PHE A 1 232 ? 10.678 -2.249 -5.109 1.00 92.19 232 PHE A O 1
ATOM 1883 N N . THR A 1 233 ? 11.626 -1.484 -6.982 1.00 90.88 233 THR A N 1
ATOM 1884 C CA . THR A 1 233 ? 12.039 -0.186 -6.449 1.00 90.88 233 THR A CA 1
ATOM 1885 C C . THR A 1 233 ? 12.265 0.782 -7.610 1.00 90.88 233 THR A C 1
ATOM 1887 O O . THR A 1 233 ? 12.162 0.405 -8.778 1.00 90.88 233 THR A O 1
ATOM 1890 N N . TYR A 1 234 ? 12.528 2.047 -7.315 1.00 91.12 234 TYR A N 1
ATOM 1891 C CA . TYR A 1 234 ? 12.773 3.071 -8.324 1.00 91.12 234 TYR A CA 1
ATOM 1892 C C . TYR A 1 234 ? 13.788 4.102 -7.821 1.00 91.12 234 TYR A C 1
ATOM 1894 O O . TYR A 1 234 ? 13.989 4.273 -6.617 1.00 91.12 234 TYR A O 1
ATOM 1902 N N . GLN A 1 235 ? 14.365 4.851 -8.756 1.00 87.62 235 GLN A N 1
ATOM 1903 C CA . GLN A 1 235 ? 15.089 6.089 -8.498 1.00 87.62 235 GLN A CA 1
ATOM 1904 C C . GLN A 1 235 ? 14.473 7.209 -9.342 1.00 87.62 235 GLN A C 1
ATOM 1906 O O . GLN A 1 235 ? 14.176 7.007 -10.516 1.00 87.62 235 GLN A O 1
ATOM 1911 N N . LEU A 1 236 ? 14.277 8.387 -8.744 1.00 86.94 236 LEU A N 1
ATOM 1912 C CA . LEU A 1 236 ? 13.701 9.563 -9.400 1.00 86.94 236 LEU A CA 1
ATOM 1913 C C . LEU A 1 236 ? 14.607 10.779 -9.154 1.00 86.94 236 LEU A C 1
ATOM 1915 O O . LEU A 1 236 ? 14.687 11.282 -8.034 1.00 86.94 236 LEU A O 1
ATOM 1919 N N . ASN A 1 237 ? 15.281 11.248 -10.203 1.00 84.62 237 ASN A N 1
ATOM 1920 C CA . ASN A 1 237 ? 16.241 12.355 -10.164 1.00 84.62 237 ASN A CA 1
ATOM 1921 C C . ASN A 1 237 ? 15.717 13.535 -10.996 1.00 84.62 237 ASN A C 1
ATOM 1923 O O . ASN A 1 237 ? 15.130 13.303 -12.045 1.00 84.62 237 ASN A O 1
ATOM 1927 N N . LEU A 1 238 ? 15.960 14.782 -10.585 1.00 83.50 238 LEU A N 1
ATOM 1928 C CA . LEU A 1 238 ? 15.648 15.984 -11.376 1.00 83.50 238 LEU A CA 1
ATOM 1929 C C . LEU A 1 238 ?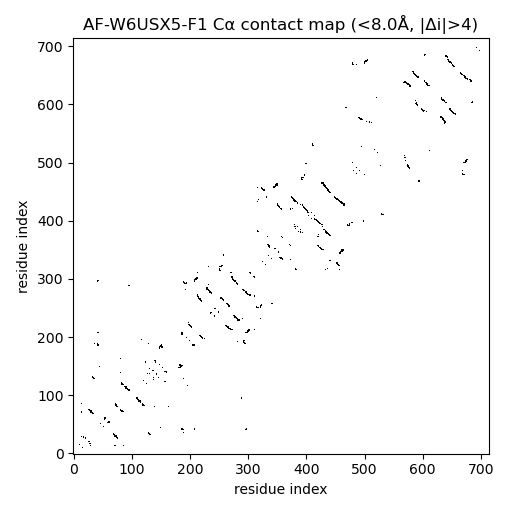 16.892 16.394 -12.181 1.00 83.50 238 LEU A C 1
ATOM 1931 O O . LEU A 1 238 ? 17.961 16.550 -11.597 1.00 83.50 238 LEU A O 1
ATOM 1935 N N . GLU A 1 239 ? 16.781 16.581 -13.497 1.00 75.75 239 GLU A N 1
ATOM 1936 C CA . GLU A 1 239 ? 17.908 17.027 -14.323 1.00 75.75 239 GLU A CA 1
ATOM 1937 C C . GLU A 1 239 ? 18.341 18.465 -13.974 1.00 75.75 239 GLU A C 1
ATOM 1939 O O . GLU A 1 239 ? 17.536 19.319 -13.600 1.00 75.75 239 GLU A O 1
ATOM 1944 N N . GLY A 1 240 ? 19.646 18.741 -14.074 1.00 64.19 240 GLY A N 1
ATOM 1945 C CA . GLY A 1 240 ? 20.241 20.053 -13.774 1.00 64.19 240 GLY A CA 1
ATOM 1946 C C . GLY A 1 240 ? 20.421 20.374 -12.283 1.00 64.19 240 GLY A C 1
ATOM 1947 O O . GLY A 1 240 ? 21.211 21.254 -11.947 1.00 64.19 240 GLY A O 1
ATOM 1948 N N . PHE A 1 241 ? 19.765 19.632 -11.389 1.00 57.28 241 PHE A N 1
ATOM 1949 C CA . PHE A 1 241 ? 20.004 19.659 -9.946 1.00 57.28 241 PHE A CA 1
ATOM 1950 C C . PHE A 1 241 ? 20.591 18.317 -9.475 1.00 57.28 241 PHE A C 1
ATOM 1952 O O . PHE A 1 241 ? 20.723 17.367 -10.245 1.00 57.28 241 PHE A O 1
ATOM 1959 N N . GLY A 1 242 ? 20.978 18.234 -8.199 1.00 53.38 242 GLY A N 1
ATOM 1960 C CA . GLY A 1 242 ? 21.194 16.937 -7.552 1.00 53.38 242 GLY A CA 1
ATOM 1961 C C . GLY A 1 242 ? 19.869 16.197 -7.320 1.00 53.38 242 GLY A C 1
ATOM 1962 O O . GLY A 1 242 ? 18.813 16.615 -7.802 1.00 53.38 242 GLY A O 1
ATOM 1963 N N . ASN A 1 243 ? 19.901 15.129 -6.514 1.00 52.78 243 ASN A N 1
ATOM 1964 C CA . ASN A 1 243 ? 18.674 14.499 -6.006 1.00 52.78 243 ASN A CA 1
ATOM 1965 C C . ASN A 1 243 ? 17.727 15.568 -5.423 1.00 52.78 243 ASN A C 1
ATOM 1967 O O . ASN A 1 243 ? 18.184 16.600 -4.922 1.00 52.78 243 ASN A O 1
ATOM 1971 N N . ILE A 1 244 ? 16.416 15.304 -5.414 1.00 53.81 244 ILE A N 1
ATOM 1972 C CA . ILE A 1 244 ? 15.411 16.216 -4.839 1.00 53.81 244 ILE A CA 1
ATOM 1973 C C . ILE A 1 244 ? 15.429 16.134 -3.294 1.00 53.81 244 ILE A C 1
ATOM 1975 O O . ILE A 1 244 ? 14.454 15.760 -2.645 1.00 53.81 244 ILE A O 1
ATOM 1979 N N . ASP A 1 245 ? 16.580 16.453 -2.702 1.00 46.72 245 ASP A N 1
ATOM 1980 C CA . ASP A 1 245 ? 16.862 16.346 -1.275 1.00 46.72 245 ASP A CA 1
ATOM 1981 C C . ASP A 1 245 ? 16.288 17.551 -0.508 1.00 46.72 245 ASP A C 1
ATOM 1983 O O . ASP A 1 245 ? 16.924 18.592 -0.349 1.00 46.72 245 ASP A O 1
ATOM 1987 N N . VAL A 1 246 ? 15.083 17.368 0.040 1.00 41.59 246 VAL A N 1
ATOM 1988 C CA . VAL A 1 246 ? 14.596 18.112 1.214 1.00 41.59 246 VAL A CA 1
ATOM 1989 C C . VAL A 1 246 ? 14.484 17.130 2.384 1.00 41.59 246 VAL A C 1
ATOM 1991 O O . VAL A 1 246 ? 13.403 16.672 2.759 1.00 41.59 246 VAL A O 1
ATOM 1994 N N . GLY A 1 247 ? 15.649 16.779 2.935 1.00 38.81 247 GLY A N 1
ATOM 1995 C CA . GLY A 1 247 ? 15.788 15.967 4.144 1.00 38.81 247 GLY A CA 1
ATOM 1996 C C . GLY A 1 247 ? 15.704 14.449 3.935 1.00 38.81 247 GLY A C 1
ATOM 1997 O O . GLY A 1 247 ? 14.618 13.893 3.769 1.00 38.81 247 GLY A O 1
ATOM 1998 N N . SER A 1 248 ? 16.874 13.808 4.043 1.00 39.00 248 SER A N 1
ATOM 1999 C CA . SER A 1 248 ? 17.141 12.457 4.587 1.00 39.00 248 SER A CA 1
ATOM 2000 C C . SER A 1 248 ? 16.384 11.218 4.072 1.00 39.00 248 SER A C 1
ATOM 2002 O O . SER A 1 248 ? 16.732 10.116 4.493 1.00 39.00 248 SER A O 1
ATOM 2004 N N . SER A 1 249 ? 15.433 11.319 3.142 1.00 45.66 249 SER A N 1
ATOM 2005 C CA . SER A 1 249 ? 14.807 10.151 2.504 1.00 45.66 249 SER A CA 1
ATOM 2006 C C . SER A 1 249 ? 14.524 10.392 1.020 1.00 45.66 249 SER A C 1
ATOM 2008 O O . SER A 1 249 ? 13.614 11.136 0.650 1.00 45.66 249 SER A O 1
ATOM 2010 N N . LYS A 1 250 ? 15.320 9.721 0.177 1.00 53.66 250 LYS A N 1
ATOM 2011 C CA . LYS A 1 250 ? 15.432 9.917 -1.282 1.00 53.66 250 LYS A CA 1
ATOM 2012 C C . LYS A 1 250 ? 14.220 9.442 -2.100 1.00 53.66 250 LYS A C 1
ATOM 2014 O O . LYS A 1 250 ? 14.251 9.512 -3.323 1.00 53.66 250 LYS A O 1
ATOM 2019 N N . THR A 1 251 ? 13.177 8.929 -1.449 1.00 64.88 251 THR A N 1
ATOM 2020 C CA . THR A 1 251 ? 12.052 8.235 -2.100 1.00 64.88 251 THR A CA 1
ATOM 2021 C C . THR A 1 251 ? 10.681 8.839 -1.798 1.00 64.88 251 THR A C 1
ATOM 2023 O O . THR A 1 251 ? 9.722 8.501 -2.473 1.00 64.88 251 THR A O 1
ATOM 2026 N N . ARG A 1 252 ? 10.528 9.780 -0.854 1.00 80.94 252 ARG A N 1
ATOM 2027 C CA . ARG A 1 252 ? 9.186 10.223 -0.396 1.00 80.94 252 ARG A CA 1
ATOM 2028 C C . ARG A 1 252 ? 8.317 10.946 -1.441 1.00 80.94 252 ARG A C 1
ATOM 2030 O O . ARG A 1 252 ? 7.184 11.299 -1.139 1.00 80.94 252 ARG A O 1
ATOM 2037 N N . PHE A 1 253 ? 8.810 11.164 -2.656 1.00 87.25 253 PHE A N 1
ATOM 2038 C CA . PHE A 1 253 ? 8.035 11.685 -3.788 1.00 87.25 253 PHE A CA 1
ATOM 2039 C C . PHE A 1 253 ? 7.470 10.592 -4.711 1.00 87.25 253 PHE A C 1
ATOM 2041 O O . PHE A 1 253 ? 6.805 10.906 -5.697 1.00 87.25 253 PHE A O 1
ATOM 2048 N N . GLY A 1 254 ? 7.664 9.314 -4.375 1.00 89.81 254 GLY A N 1
ATOM 2049 C CA . GLY A 1 254 ? 7.009 8.187 -5.028 1.00 89.81 254 GLY A CA 1
ATOM 2050 C C . GLY A 1 254 ? 6.510 7.127 -4.045 1.00 89.81 254 GLY A C 1
ATOM 2051 O O . GLY A 1 254 ? 7.005 6.985 -2.928 1.00 89.81 254 GLY A O 1
ATOM 2052 N N . MET A 1 255 ? 5.572 6.316 -4.508 1.00 92.00 255 MET A N 1
ATOM 2053 C CA . MET A 1 255 ? 5.167 5.052 -3.896 1.00 92.00 255 MET A CA 1
ATOM 2054 C C . MET A 1 255 ? 4.932 4.020 -5.001 1.00 92.00 255 MET A C 1
ATOM 2056 O O . MET A 1 255 ? 4.723 4.391 -6.159 1.00 92.00 255 MET A O 1
ATOM 2060 N N . HIS A 1 256 ? 4.935 2.738 -4.660 1.00 93.62 256 HIS A N 1
ATOM 2061 C CA . HIS A 1 256 ? 4.422 1.698 -5.543 1.00 93.62 256 HIS A CA 1
ATOM 2062 C C . HIS A 1 256 ? 3.622 0.651 -4.774 1.00 93.62 256 HIS A C 1
ATOM 2064 O O . HIS A 1 256 ? 3.826 0.464 -3.579 1.00 93.62 256 HIS A O 1
ATOM 2070 N N . GLU A 1 257 ? 2.719 -0.015 -5.480 1.00 94.12 257 GLU A N 1
ATOM 2071 C CA . GLU A 1 257 ? 1.885 -1.116 -4.997 1.00 94.12 257 GLU A CA 1
ATOM 2072 C C . GLU A 1 257 ? 1.817 -2.199 -6.082 1.00 94.12 257 GLU A C 1
ATOM 2074 O O . GLU A 1 257 ? 1.839 -1.889 -7.277 1.00 94.12 257 GLU A O 1
ATOM 2079 N N . ILE A 1 258 ? 1.716 -3.468 -5.689 1.00 92.50 258 ILE A N 1
ATOM 2080 C CA . ILE A 1 258 ? 1.344 -4.553 -6.605 1.00 92.50 258 ILE A CA 1
ATOM 2081 C C . ILE A 1 258 ? -0.168 -4.752 -6.485 1.00 92.50 258 ILE A C 1
ATOM 2083 O O . ILE A 1 258 ? -0.688 -4.883 -5.380 1.00 92.50 258 ILE A O 1
ATOM 2087 N N . ALA A 1 259 ? -0.865 -4.780 -7.620 1.00 90.81 259 ALA A N 1
ATOM 2088 C CA . ALA A 1 259 ? -2.300 -5.010 -7.726 1.00 90.81 259 ALA A CA 1
ATOM 2089 C C . ALA A 1 259 ? -2.547 -6.381 -8.393 1.00 90.81 259 ALA A C 1
ATOM 2091 O O . ALA A 1 259 ? -2.512 -6.467 -9.628 1.00 90.81 259 ALA A O 1
ATOM 2092 N N . PRO A 1 260 ? -2.779 -7.462 -7.616 1.00 86.44 260 PRO A N 1
ATOM 2093 C CA . PRO A 1 260 ? -2.930 -8.813 -8.160 1.00 86.44 260 PRO A CA 1
ATOM 2094 C C . PRO A 1 260 ? -4.103 -8.944 -9.139 1.00 86.44 260 PRO A C 1
ATOM 2096 O O . PRO A 1 260 ? -3.949 -9.557 -10.194 1.00 86.44 260 PRO A O 1
ATOM 2099 N N . GLU A 1 261 ? -5.236 -8.302 -8.835 1.00 84.56 261 GLU A N 1
ATOM 2100 C CA . GLU A 1 261 ? -6.450 -8.313 -9.666 1.00 84.56 261 GLU A CA 1
ATOM 2101 C C . GLU A 1 261 ? -6.215 -7.732 -11.071 1.00 84.56 261 GLU A C 1
ATOM 2103 O O . GLU A 1 261 ? -6.685 -8.281 -12.065 1.00 84.56 261 GLU A O 1
ATOM 2108 N N . GLU A 1 262 ? -5.429 -6.655 -11.176 1.00 85.00 262 GLU A N 1
ATOM 2109 C CA . GLU A 1 262 ? -5.012 -6.079 -12.463 1.00 85.00 262 GLU A CA 1
ATOM 2110 C C . GLU A 1 262 ? -3.808 -6.811 -13.093 1.00 85.00 262 GLU A C 1
ATOM 2112 O O . GLU A 1 262 ? -3.440 -6.538 -14.239 1.00 85.00 262 GLU A O 1
ATOM 2117 N N . SER A 1 263 ? -3.166 -7.721 -12.351 1.00 88.56 263 SER A N 1
ATOM 2118 C CA . SER A 1 263 ? -1.874 -8.334 -12.691 1.00 88.56 263 SER A CA 1
ATOM 2119 C C . SER A 1 263 ? -0.797 -7.295 -13.041 1.00 88.56 263 SER A C 1
ATOM 2121 O O . SER A 1 263 ? -0.099 -7.420 -14.049 1.00 88.56 263 SER A O 1
ATOM 2123 N N . CYS A 1 264 ? -0.668 -6.227 -12.247 1.00 91.56 264 CYS A N 1
ATOM 2124 C CA . CYS A 1 264 ? 0.288 -5.149 -12.518 1.00 91.56 264 CYS A CA 1
ATOM 2125 C C . CYS A 1 264 ? 0.936 -4.571 -11.250 1.00 91.56 264 CYS A C 1
ATOM 2127 O O . CYS A 1 264 ? 0.415 -4.720 -10.147 1.00 91.56 264 CYS A O 1
ATOM 2129 N N . VAL A 1 265 ? 2.066 -3.882 -11.421 1.00 94.94 265 VAL A N 1
ATOM 2130 C CA . VAL A 1 265 ? 2.617 -2.945 -10.431 1.00 94.94 265 VAL A CA 1
ATOM 2131 C C . VAL A 1 265 ? 2.243 -1.521 -10.838 1.00 94.94 265 VAL A C 1
ATOM 2133 O O . VAL A 1 265 ? 2.338 -1.151 -12.013 1.00 94.94 265 VAL A O 1
ATOM 2136 N N . ILE A 1 266 ? 1.807 -0.725 -9.864 1.00 95.31 266 ILE A N 1
ATOM 2137 C CA . ILE A 1 266 ? 1.366 0.660 -10.021 1.00 95.31 266 ILE A CA 1
ATOM 2138 C C . ILE A 1 266 ? 2.343 1.549 -9.251 1.00 95.31 266 ILE A C 1
ATOM 2140 O O . ILE A 1 266 ? 2.380 1.528 -8.024 1.00 95.31 266 ILE A O 1
ATOM 2144 N N . PHE A 1 267 ? 3.120 2.359 -9.964 1.00 95.06 267 PHE A N 1
ATOM 2145 C CA . PHE A 1 267 ? 3.951 3.414 -9.391 1.00 95.06 267 PHE A CA 1
ATOM 2146 C C . PHE A 1 267 ? 3.179 4.737 -9.406 1.00 95.06 267 PHE A C 1
ATOM 2148 O O . PHE A 1 267 ? 2.546 5.081 -10.408 1.00 95.06 267 PHE A O 1
ATOM 2155 N N . ARG A 1 268 ? 3.241 5.504 -8.316 1.00 94.81 268 ARG A N 1
ATOM 2156 C CA . ARG A 1 268 ? 2.580 6.809 -8.172 1.00 94.81 268 ARG A CA 1
ATOM 2157 C C . ARG A 1 268 ? 3.603 7.834 -7.697 1.00 94.81 268 ARG A C 1
ATOM 2159 O O . ARG A 1 268 ? 4.198 7.655 -6.638 1.00 94.81 268 ARG A O 1
ATOM 2166 N N . PHE A 1 269 ? 3.791 8.910 -8.453 1.00 92.62 269 PHE A N 1
ATOM 2167 C CA . PHE A 1 269 ? 4.768 9.961 -8.170 1.00 92.62 269 PHE A CA 1
ATOM 2168 C C . PHE A 1 269 ? 4.103 11.325 -8.018 1.00 92.62 269 PHE A C 1
ATOM 2170 O O . PHE A 1 269 ? 3.155 11.652 -8.733 1.00 92.62 269 PHE A O 1
ATOM 2177 N N . ARG A 1 270 ? 4.657 12.136 -7.117 1.00 90.81 270 ARG A N 1
ATOM 2178 C CA . ARG A 1 270 ? 4.340 13.549 -6.900 1.00 90.81 270 ARG A CA 1
ATOM 2179 C C . ARG A 1 270 ? 5.588 14.344 -7.261 1.00 90.81 270 ARG A C 1
ATOM 2181 O O . ARG A 1 270 ? 6.627 14.133 -6.651 1.00 90.81 270 ARG A O 1
ATOM 2188 N N . LEU A 1 271 ? 5.516 15.214 -8.261 1.00 88.75 271 LEU A N 1
ATOM 2189 C CA . LEU A 1 271 ? 6.665 15.945 -8.800 1.00 88.75 271 LEU A CA 1
ATOM 2190 C C . LEU A 1 271 ? 6.671 17.368 -8.213 1.00 88.75 271 LEU A C 1
ATOM 2192 O O . LEU A 1 271 ? 5.856 18.191 -8.632 1.00 88.75 271 LEU A O 1
ATOM 2196 N N . PRO A 1 272 ? 7.533 17.665 -7.217 1.00 80.38 272 PRO A N 1
ATOM 2197 C CA . PRO A 1 272 ? 7.425 18.873 -6.390 1.00 80.38 272 PRO A CA 1
ATOM 2198 C C . PRO A 1 272 ? 8.042 20.134 -7.011 1.00 80.38 272 PRO A C 1
ATOM 2200 O O . PRO A 1 272 ? 8.038 21.191 -6.376 1.00 80.38 272 PRO A O 1
ATOM 2203 N N . LYS A 1 273 ? 8.627 20.024 -8.209 1.00 82.25 273 LYS A N 1
ATOM 2204 C CA . LYS A 1 273 ? 9.232 21.119 -8.972 1.00 82.25 273 LYS A CA 1
ATOM 2205 C C . LYS A 1 273 ? 8.920 20.951 -10.457 1.00 82.25 273 LYS A C 1
ATOM 2207 O O . LYS A 1 273 ? 8.582 19.862 -10.916 1.00 82.25 273 LYS A O 1
ATOM 2212 N N . LYS A 1 274 ? 9.065 22.039 -11.208 1.00 86.81 274 LYS A N 1
ATOM 2213 C CA . LYS A 1 274 ? 9.049 22.019 -12.671 1.00 86.81 274 LYS A CA 1
ATOM 2214 C C . LYS A 1 274 ? 10.408 21.538 -13.198 1.00 86.81 274 LYS A C 1
ATOM 2216 O O . LYS A 1 274 ? 11.439 21.885 -12.627 1.00 86.81 274 LYS A O 1
ATOM 2221 N N . GLY A 1 275 ? 10.415 20.787 -14.297 1.00 86.69 275 GLY A N 1
ATOM 2222 C CA . GLY A 1 275 ? 11.640 20.321 -14.956 1.00 86.69 275 GLY A CA 1
ATOM 2223 C C . GLY A 1 275 ? 11.538 18.892 -15.480 1.00 86.69 275 GLY A C 1
ATOM 2224 O O . GLY A 1 275 ? 10.504 18.240 -15.342 1.00 86.69 275 GLY A O 1
ATOM 2225 N N . ASP A 1 276 ? 12.617 18.414 -16.092 1.00 87.31 276 ASP A N 1
ATOM 2226 C CA . ASP A 1 276 ? 12.728 17.044 -16.590 1.00 87.31 276 ASP A CA 1
ATOM 2227 C C . ASP A 1 276 ? 13.319 16.132 -15.514 1.00 87.31 276 ASP A C 1
ATOM 2229 O O . ASP A 1 276 ? 14.375 16.416 -14.953 1.00 87.31 276 ASP A O 1
ATOM 2233 N N . TYR A 1 277 ? 12.633 15.033 -15.217 1.00 88.62 277 TYR A N 1
ATOM 2234 C CA . TYR A 1 277 ? 13.068 14.027 -14.257 1.00 88.62 277 TYR A CA 1
ATOM 2235 C C . TYR A 1 277 ? 13.526 12.757 -14.984 1.00 88.62 277 TYR A C 1
ATOM 2237 O O . TYR A 1 277 ? 12.829 12.297 -15.885 1.00 88.62 277 TYR A O 1
ATOM 2245 N N . ASN A 1 278 ? 14.629 12.135 -14.562 1.00 87.44 278 ASN A N 1
ATOM 2246 C CA . ASN A 1 278 ? 14.941 10.754 -14.941 1.00 87.44 278 ASN A CA 1
ATOM 2247 C C . ASN A 1 278 ? 14.366 9.794 -13.886 1.00 87.44 278 ASN A C 1
ATOM 2249 O O . ASN A 1 278 ? 14.696 9.900 -12.701 1.00 87.44 278 ASN A O 1
ATOM 2253 N N . LEU A 1 279 ? 13.505 8.880 -14.328 1.00 90.19 279 LEU A N 1
ATOM 2254 C CA . LEU A 1 279 ? 12.882 7.817 -13.550 1.00 90.19 279 LEU A CA 1
ATOM 2255 C C . LEU A 1 279 ? 13.434 6.465 -14.012 1.00 90.19 279 LEU A C 1
ATOM 2257 O O . LEU A 1 279 ? 13.114 6.007 -15.108 1.00 90.19 279 LEU A O 1
ATOM 2261 N N . VAL A 1 280 ? 14.189 5.793 -13.147 1.00 87.94 280 VAL A N 1
ATOM 2262 C CA . VAL A 1 280 ? 14.631 4.406 -13.346 1.00 87.94 280 VAL A CA 1
ATOM 2263 C C . VAL A 1 280 ? 13.789 3.492 -12.466 1.00 87.94 280 VAL A C 1
ATOM 2265 O O . VAL A 1 280 ? 13.632 3.757 -11.275 1.00 87.94 280 VAL A O 1
ATOM 2268 N N . ILE A 1 281 ? 13.250 2.415 -13.033 1.00 90.38 281 ILE A N 1
ATOM 2269 C CA . ILE A 1 281 ? 12.568 1.347 -12.294 1.00 90.38 281 ILE A CA 1
ATOM 2270 C C . ILE A 1 281 ? 13.463 0.112 -12.287 1.00 90.38 281 ILE A C 1
ATOM 2272 O O . ILE A 1 281 ? 14.041 -0.255 -13.312 1.00 90.38 281 ILE A O 1
ATOM 2276 N N . TYR A 1 282 ? 13.514 -0.553 -11.137 1.00 90.00 282 TYR A N 1
ATOM 2277 C CA . TYR A 1 282 ? 14.252 -1.786 -10.905 1.00 90.00 282 TYR A CA 1
ATOM 2278 C C . TYR A 1 282 ? 13.307 -2.875 -10.392 1.00 90.00 282 TYR A C 1
ATOM 2280 O O . TYR A 1 282 ? 12.314 -2.581 -9.719 1.00 90.00 282 TYR A O 1
ATOM 2288 N N . ALA A 1 283 ? 13.652 -4.133 -10.648 1.00 90.19 283 ALA A N 1
ATOM 2289 C CA . ALA A 1 283 ? 12.970 -5.286 -10.074 1.00 90.19 283 ALA A CA 1
ATOM 2290 C C . ALA A 1 283 ? 13.963 -6.375 -9.644 1.00 90.19 283 ALA A C 1
ATOM 2292 O O . ALA A 1 283 ? 15.124 -6.367 -10.058 1.00 90.19 283 ALA A O 1
ATOM 2293 N N . ARG A 1 284 ? 13.493 -7.299 -8.808 1.00 90.19 284 ARG A N 1
ATOM 2294 C CA . ARG A 1 284 ? 14.149 -8.571 -8.479 1.00 90.19 284 ARG A CA 1
ATOM 2295 C C . ARG A 1 284 ? 13.114 -9.643 -8.167 1.00 90.19 284 ARG A C 1
ATOM 2297 O O . ARG A 1 284 ? 11.975 -9.302 -7.842 1.00 90.19 284 ARG A O 1
ATOM 2304 N N . HIS A 1 285 ? 13.510 -10.910 -8.168 1.00 86.44 285 HIS A N 1
ATOM 2305 C CA . HIS A 1 285 ? 12.736 -11.940 -7.476 1.00 86.44 285 HIS A CA 1
ATOM 2306 C C . HIS A 1 285 ? 12.940 -11.878 -5.947 1.00 86.44 285 HIS A C 1
ATOM 2308 O O . HIS A 1 285 ? 13.958 -11.401 -5.436 1.00 86.44 285 HIS A O 1
ATOM 2314 N N . SER A 1 286 ? 11.976 -12.408 -5.196 1.00 83.12 286 SER A N 1
ATOM 2315 C CA . SER A 1 286 ? 12.158 -12.770 -3.789 1.00 83.12 286 SER A CA 1
ATOM 2316 C C . SER A 1 286 ? 13.332 -13.750 -3.649 1.00 83.12 286 SER A C 1
ATOM 2318 O O . SER A 1 286 ? 13.500 -14.649 -4.474 1.00 83.12 286 SER A O 1
ATOM 2320 N N . GLY A 1 287 ? 14.190 -13.532 -2.651 1.00 76.88 287 GLY A N 1
ATOM 2321 C CA . GLY A 1 287 ? 15.444 -14.276 -2.460 1.00 76.88 287 GLY A CA 1
ATOM 2322 C C . GLY A 1 287 ? 16.648 -13.819 -3.306 1.00 76.88 287 GLY A C 1
ATOM 2323 O O . GLY A 1 287 ? 17.782 -14.108 -2.925 1.00 76.88 287 GLY A O 1
ATOM 2324 N N . GLU A 1 288 ? 16.464 -13.065 -4.398 1.00 81.81 288 GLU A N 1
ATOM 2325 C CA . GLU A 1 288 ? 17.585 -12.375 -5.064 1.00 81.81 288 GLU A CA 1
ATOM 2326 C C . GLU A 1 288 ? 18.091 -11.222 -4.173 1.00 81.81 288 GLU A C 1
ATOM 2328 O O . GLU A 1 288 ? 17.298 -10.499 -3.573 1.00 81.81 288 GLU A O 1
ATOM 2333 N N . GLN A 1 289 ? 19.411 -11.014 -4.079 1.00 76.56 289 GLN A N 1
ATOM 2334 C CA . GLN A 1 289 ? 19.972 -9.937 -3.242 1.00 76.56 289 GLN A CA 1
ATOM 2335 C C . GLN A 1 289 ? 20.009 -8.568 -3.935 1.00 76.56 289 GLN A C 1
ATOM 2337 O O . GLN A 1 289 ? 20.003 -7.539 -3.260 1.00 76.56 289 GLN A O 1
ATOM 2342 N N . LEU A 1 290 ? 20.082 -8.540 -5.269 1.00 80.50 290 LEU A N 1
ATOM 2343 C CA . LEU A 1 290 ? 20.312 -7.322 -6.046 1.00 80.50 290 LEU A CA 1
ATOM 2344 C C . LEU A 1 290 ? 19.117 -7.005 -6.942 1.00 80.50 290 LEU A C 1
ATOM 2346 O O . LEU A 1 290 ? 18.612 -7.865 -7.659 1.00 80.50 290 LEU A O 1
ATOM 2350 N N . PHE A 1 291 ? 18.705 -5.741 -6.927 1.00 85.69 291 PHE A N 1
ATOM 2351 C CA . PHE A 1 291 ? 17.756 -5.194 -7.888 1.00 85.69 291 PHE A CA 1
ATOM 2352 C C . PHE A 1 291 ? 18.442 -4.965 -9.239 1.00 85.69 291 PHE A C 1
ATOM 2354 O O . PHE A 1 291 ? 19.517 -4.371 -9.290 1.00 85.69 291 PHE A O 1
ATOM 2361 N N . SER A 1 292 ? 17.805 -5.404 -10.325 1.00 81.94 292 SER A N 1
ATOM 2362 C CA . SER A 1 292 ? 18.229 -5.119 -11.700 1.00 81.94 292 SER A CA 1
ATOM 2363 C C . SER A 1 292 ? 17.356 -4.025 -12.311 1.00 81.94 292 SER A C 1
ATOM 2365 O O . SER A 1 292 ? 16.129 -4.083 -12.211 1.00 81.94 292 SER A O 1
ATOM 2367 N N . ASP A 1 293 ? 17.974 -3.050 -12.974 1.00 83.50 293 ASP A N 1
ATOM 2368 C CA . ASP A 1 293 ? 17.302 -2.037 -13.791 1.00 83.50 293 ASP A CA 1
ATOM 2369 C C . ASP A 1 293 ? 16.403 -2.729 -14.828 1.00 83.50 293 ASP A C 1
ATOM 2371 O O . ASP A 1 293 ? 16.879 -3.571 -15.591 1.00 83.50 293 ASP A O 1
ATOM 2375 N N . VAL A 1 294 ? 15.113 -2.380 -14.883 1.00 87.19 294 VAL A N 1
ATOM 2376 C CA . VAL A 1 294 ? 14.171 -2.925 -15.878 1.00 87.19 294 VAL A CA 1
ATOM 2377 C C . VAL A 1 294 ? 13.806 -1.900 -16.948 1.00 87.19 294 VAL A C 1
ATOM 2379 O O . VAL A 1 294 ? 13.817 -2.233 -18.133 1.00 87.19 294 VAL A O 1
ATOM 2382 N N . CYS A 1 295 ? 13.518 -0.649 -16.582 1.00 86.19 295 CYS A N 1
ATOM 2383 C CA . CYS A 1 295 ? 13.172 0.379 -17.564 1.00 86.19 295 CYS A CA 1
ATOM 2384 C C . CYS A 1 295 ? 13.403 1.811 -17.070 1.00 86.19 295 CYS A C 1
ATOM 2386 O O . CYS A 1 295 ? 13.152 2.117 -15.904 1.00 86.19 295 CYS A O 1
ATOM 2388 N N . GLU A 1 296 ? 13.802 2.695 -17.988 1.00 88.38 296 GLU A N 1
ATOM 2389 C CA . GLU A 1 296 ? 13.990 4.131 -17.732 1.00 88.38 296 GLU A CA 1
ATOM 2390 C C . GLU A 1 296 ? 12.990 5.003 -18.510 1.00 88.38 296 GLU A C 1
ATOM 2392 O O . GLU A 1 296 ? 12.673 4.721 -19.672 1.00 88.38 296 GLU A O 1
ATOM 2397 N N . TYR A 1 297 ? 12.553 6.097 -17.882 1.00 87.62 297 TYR A N 1
ATOM 2398 C CA . TYR A 1 297 ? 11.635 7.113 -18.403 1.00 87.62 297 TYR A CA 1
ATOM 2399 C C . TYR A 1 297 ? 12.176 8.526 -18.128 1.00 87.62 297 TYR A C 1
ATOM 2401 O O . TYR A 1 297 ? 12.660 8.805 -17.033 1.00 87.62 297 TYR A O 1
ATOM 2409 N N . ARG A 1 298 ? 11.999 9.459 -19.070 1.00 88.50 298 ARG A N 1
ATOM 2410 C CA . ARG A 1 298 ? 12.130 10.905 -18.834 1.00 88.50 298 ARG A CA 1
ATOM 2411 C C . ARG A 1 298 ? 10.744 11.503 -18.579 1.00 88.50 298 ARG A C 1
ATOM 2413 O O . ARG A 1 298 ? 9.858 11.394 -19.421 1.00 88.50 298 ARG A O 1
ATOM 2420 N N . VAL A 1 299 ? 10.542 12.151 -17.438 1.00 90.44 299 VAL A N 1
ATOM 2421 C CA . VAL A 1 299 ? 9.242 12.687 -17.016 1.00 90.44 299 VAL A CA 1
ATOM 2422 C C . VAL A 1 299 ? 9.309 14.212 -16.932 1.00 90.44 299 VAL A C 1
ATOM 2424 O O . VAL A 1 299 ? 9.917 14.765 -16.020 1.00 90.44 299 VAL A O 1
ATOM 2427 N N . THR A 1 300 ? 8.682 14.908 -17.881 1.00 90.38 300 THR A N 1
ATOM 2428 C CA . THR A 1 300 ? 8.660 16.378 -17.940 1.00 90.38 300 THR A CA 1
ATOM 2429 C C . THR A 1 300 ? 7.529 16.924 -17.068 1.00 90.38 300 THR A C 1
ATOM 2431 O O . THR A 1 300 ? 6.368 16.927 -17.487 1.00 90.38 300 THR A O 1
ATOM 2434 N N . ALA A 1 301 ? 7.856 17.436 -15.881 1.00 89.94 301 ALA A N 1
ATOM 2435 C CA . ALA A 1 301 ? 6.920 18.144 -15.011 1.00 89.94 301 ALA A CA 1
ATOM 2436 C C . ALA A 1 301 ? 6.713 19.588 -15.494 1.00 89.94 301 ALA A C 1
ATOM 2438 O O . ALA A 1 301 ? 7.657 20.381 -15.573 1.00 89.94 301 ALA A O 1
ATOM 2439 N N . ARG A 1 302 ? 5.463 19.943 -15.810 1.00 87.69 302 ARG A N 1
ATOM 2440 C CA . ARG A 1 302 ? 5.065 21.250 -16.367 1.00 87.69 302 ARG A CA 1
ATOM 2441 C C . ARG A 1 302 ? 4.301 22.145 -15.391 1.00 87.69 302 ARG A C 1
ATOM 2443 O O . ARG A 1 302 ? 3.990 23.279 -15.754 1.00 87.69 302 ARG A O 1
ATOM 2450 N N . GLY A 1 303 ? 4.001 21.650 -14.191 1.00 75.44 303 GLY A N 1
ATOM 2451 C CA . GLY A 1 303 ? 3.259 22.369 -13.160 1.00 75.44 303 GLY A CA 1
ATOM 2452 C C . GLY A 1 303 ? 3.886 23.712 -12.774 1.00 75.44 303 GLY A C 1
ATOM 2453 O O . GLY A 1 303 ? 5.073 23.969 -12.994 1.00 75.44 303 GLY A O 1
ATOM 2454 N N . LYS A 1 304 ? 3.065 24.584 -12.184 1.00 67.62 304 LYS A N 1
ATOM 2455 C CA . LYS A 1 304 ? 3.538 25.835 -11.580 1.00 67.62 304 LYS A CA 1
ATOM 2456 C C . LYS A 1 304 ? 4.381 25.515 -10.347 1.00 67.62 304 LYS A C 1
ATOM 2458 O O . LYS A 1 304 ? 4.017 24.640 -9.565 1.00 67.62 304 LYS A O 1
ATOM 2463 N N . GLU A 1 305 ? 5.475 26.244 -10.165 1.00 65.44 305 GLU A N 1
ATOM 2464 C CA . GLU A 1 305 ? 6.199 26.265 -8.893 1.00 65.44 305 GLU A CA 1
ATOM 2465 C C . GLU A 1 305 ? 5.327 26.937 -7.821 1.00 65.44 305 GLU A C 1
ATOM 2467 O O . GLU A 1 305 ? 4.493 27.789 -8.145 1.00 65.44 305 GLU A O 1
ATOM 2472 N N . GLY A 1 306 ? 5.482 26.539 -6.557 1.00 60.88 306 GLY A N 1
ATOM 2473 C CA . GLY A 1 306 ? 4.743 27.151 -5.458 1.00 60.88 306 GLY A CA 1
ATOM 2474 C C . GLY A 1 306 ? 5.197 28.590 -5.213 1.00 60.88 306 GLY A C 1
ATOM 2475 O O . GLY A 1 306 ? 6.359 28.940 -5.440 1.00 60.88 306 GLY A O 1
ATOM 2476 N N . GLU A 1 307 ? 4.287 29.433 -4.723 1.00 54.22 307 GLU A N 1
ATOM 2477 C CA . GLU A 1 307 ? 4.601 30.829 -4.406 1.00 54.22 307 GLU A CA 1
ATOM 2478 C C . GLU A 1 307 ? 5.808 30.919 -3.453 1.00 54.22 307 GLU A C 1
ATOM 2480 O O . GLU A 1 307 ? 5.970 30.106 -2.540 1.00 54.22 307 GLU A O 1
ATOM 2485 N N . GLY A 1 308 ? 6.712 31.868 -3.717 1.00 55.59 308 GLY A N 1
ATOM 2486 C CA . GLY A 1 308 ? 7.962 32.020 -2.963 1.00 55.59 308 GLY A CA 1
ATOM 2487 C C . GLY A 1 308 ? 9.001 30.901 -3.156 1.00 55.59 308 GLY A C 1
ATOM 2488 O O . GLY A 1 308 ? 9.979 30.873 -2.415 1.00 55.59 308 GLY A O 1
ATOM 2489 N N . GLY A 1 309 ? 8.822 29.991 -4.122 1.00 57.38 309 GLY A N 1
ATOM 2490 C CA . GLY A 1 309 ? 9.708 28.836 -4.328 1.00 57.38 309 GLY A CA 1
ATOM 2491 C C . GLY A 1 309 ? 9.327 27.604 -3.498 1.00 57.38 309 GLY A C 1
ATOM 2492 O O . GLY A 1 309 ? 10.149 26.705 -3.312 1.00 57.38 309 GLY A O 1
ATOM 2493 N N . SER A 1 310 ? 8.090 27.561 -2.991 1.00 62.75 310 SER A N 1
ATOM 2494 C CA . SER A 1 310 ? 7.533 26.390 -2.308 1.00 62.75 310 SER A CA 1
ATOM 2495 C C . SER A 1 310 ? 7.321 25.205 -3.268 1.00 62.75 310 SER A C 1
ATOM 2497 O O . SER A 1 310 ? 7.290 25.359 -4.492 1.00 62.75 310 SER A O 1
ATOM 2499 N N . LEU A 1 311 ? 7.171 24.001 -2.714 1.00 68.69 311 LEU A N 1
ATOM 2500 C CA . LEU A 1 311 ? 6.975 22.777 -3.495 1.00 68.69 311 LEU A CA 1
ATOM 2501 C C . LEU A 1 311 ? 5.575 22.750 -4.132 1.00 68.69 311 LEU A C 1
ATOM 2503 O O . LEU A 1 311 ? 4.581 23.024 -3.463 1.00 68.69 311 LEU A O 1
ATOM 2507 N N . SER A 1 312 ? 5.484 22.360 -5.406 1.00 71.62 312 SER A N 1
ATOM 2508 C CA . SER A 1 312 ? 4.210 22.237 -6.145 1.00 71.62 312 SER A CA 1
ATOM 2509 C C . SER A 1 312 ? 3.368 21.016 -5.742 1.00 71.62 312 SER A C 1
ATOM 2511 O O . SER A 1 312 ? 2.198 20.906 -6.117 1.00 71.62 312 SER A O 1
ATOM 2513 N N . ALA A 1 313 ? 3.968 20.086 -4.998 1.00 74.88 313 ALA A N 1
ATOM 2514 C CA . ALA A 1 313 ? 3.331 18.918 -4.410 1.00 74.88 313 ALA A CA 1
ATOM 2515 C C . ALA A 1 313 ? 4.059 18.533 -3.113 1.00 74.88 313 ALA A C 1
ATOM 2517 O O . ALA A 1 313 ? 5.288 18.613 -3.034 1.00 74.88 313 ALA A O 1
ATOM 2518 N N . LEU A 1 314 ? 3.309 18.091 -2.103 1.00 82.69 314 LEU A N 1
ATOM 2519 C CA . LEU A 1 314 ? 3.878 17.544 -0.871 1.00 82.69 314 LEU A CA 1
ATOM 2520 C C . LEU A 1 314 ? 4.360 16.096 -1.090 1.00 82.69 314 LEU A C 1
ATOM 2522 O O . LEU A 1 314 ? 3.790 15.386 -1.924 1.00 82.69 314 LEU A O 1
ATOM 2526 N N . PRO A 1 315 ? 5.387 15.631 -0.354 1.00 87.31 315 PRO A N 1
ATOM 2527 C CA . PRO A 1 315 ? 5.758 14.219 -0.354 1.00 87.31 315 PRO A CA 1
ATOM 2528 C C . PRO A 1 315 ? 4.627 13.337 0.204 1.00 87.31 315 PRO A C 1
ATOM 2530 O O . PRO A 1 315 ? 3.651 13.826 0.769 1.00 87.31 315 PRO A O 1
ATOM 2533 N N . PHE A 1 316 ? 4.765 12.024 0.057 1.00 90.38 316 PHE A N 1
ATOM 2534 C CA . PHE A 1 316 ? 3.975 11.040 0.795 1.00 90.38 316 PHE A CA 1
ATOM 2535 C C . PHE A 1 316 ? 4.402 10.991 2.281 1.00 90.38 316 PHE A C 1
ATOM 2537 O O . PHE A 1 316 ? 5.523 11.411 2.616 1.00 90.38 316 PHE A O 1
ATOM 2544 N N . PRO A 1 317 ? 3.548 10.468 3.186 1.00 90.19 317 PRO A N 1
ATOM 2545 C CA . PRO A 1 317 ? 3.887 10.267 4.596 1.00 90.19 317 PRO A CA 1
ATOM 2546 C C . PRO A 1 317 ? 5.216 9.510 4.821 1.00 90.19 317 PRO A C 1
ATOM 2548 O O . PRO A 1 317 ? 5.636 8.728 3.967 1.00 90.19 317 PRO A O 1
ATOM 2551 N N . PRO A 1 318 ? 5.923 9.750 5.946 1.00 84.75 318 PRO A N 1
ATOM 2552 C CA . PRO A 1 318 ? 7.320 9.339 6.128 1.00 84.75 318 PRO A CA 1
ATOM 2553 C C . PRO A 1 318 ? 7.482 7.843 6.462 1.00 84.75 318 PRO A C 1
ATOM 2555 O O . PRO A 1 318 ? 7.770 7.452 7.598 1.00 84.75 318 PRO A O 1
ATOM 2558 N N . THR A 1 319 ? 7.309 6.995 5.453 1.00 84.44 319 THR A N 1
ATOM 2559 C CA . THR A 1 319 ? 7.404 5.539 5.572 1.00 84.44 319 THR A CA 1
ATOM 2560 C C . THR A 1 319 ? 8.834 5.002 5.598 1.00 84.44 319 THR A C 1
ATOM 2562 O O . THR A 1 319 ? 9.780 5.652 5.150 1.00 84.44 319 THR A O 1
ATOM 2565 N N . ALA A 1 320 ? 8.991 3.786 6.125 1.00 77.56 320 ALA A N 1
ATOM 2566 C CA . ALA A 1 320 ? 10.247 3.038 6.115 1.00 77.56 320 ALA A CA 1
ATOM 2567 C C . ALA A 1 320 ? 10.682 2.627 4.694 1.00 77.56 320 ALA A C 1
ATOM 2569 O O . ALA A 1 320 ? 11.878 2.530 4.423 1.00 77.56 320 ALA A O 1
ATOM 2570 N N . GLN A 1 321 ? 9.726 2.415 3.784 1.00 84.00 321 GLN A N 1
ATOM 2571 C CA . GLN A 1 321 ? 9.971 2.046 2.388 1.00 84.00 321 GLN A CA 1
ATOM 2572 C C . GLN A 1 321 ? 8.925 2.645 1.435 1.00 84.00 321 GLN A C 1
ATOM 2574 O O . GLN A 1 321 ? 7.873 3.129 1.858 1.00 84.00 321 GLN A O 1
ATOM 2579 N N . ALA A 1 322 ? 9.203 2.587 0.130 1.00 85.88 322 ALA A N 1
ATOM 2580 C CA . ALA A 1 322 ? 8.300 3.075 -0.916 1.00 85.88 322 ALA A CA 1
ATOM 2581 C C . ALA A 1 322 ? 7.288 2.028 -1.432 1.00 85.88 322 ALA A C 1
ATOM 2583 O O . ALA A 1 322 ? 6.401 2.399 -2.198 1.00 85.88 322 ALA A O 1
ATOM 2584 N N . ASN A 1 323 ? 7.414 0.756 -1.032 1.00 90.56 323 ASN A N 1
ATOM 2585 C CA . ASN A 1 323 ? 6.414 -0.284 -1.295 1.00 90.56 323 ASN A CA 1
ATOM 2586 C C . ASN A 1 323 ? 5.235 -0.150 -0.318 1.00 90.56 323 ASN A C 1
ATOM 2588 O O . ASN A 1 323 ? 5.447 -0.096 0.894 1.00 90.56 323 ASN A O 1
ATOM 2592 N N . TYR A 1 324 ? 4.017 -0.130 -0.847 1.00 93.44 324 TYR A N 1
ATOM 2593 C CA . TYR A 1 324 ? 2.753 -0.122 -0.121 1.00 93.44 324 TYR A CA 1
ATOM 2594 C C . TYR A 1 324 ? 1.942 -1.366 -0.508 1.00 93.44 324 TYR A C 1
ATOM 2596 O O . TYR A 1 324 ? 1.859 -1.730 -1.679 1.00 93.44 324 TYR A O 1
ATOM 2604 N N . GLY A 1 325 ? 1.343 -2.018 0.485 1.00 92.94 325 GLY A N 1
ATOM 2605 C CA . GLY A 1 325 ? 0.857 -3.395 0.401 1.00 92.94 325 GLY A CA 1
ATOM 2606 C C . GLY A 1 325 ? 1.659 -4.330 1.321 1.00 92.94 325 GLY A C 1
ATOM 2607 O O . GLY A 1 325 ? 2.300 -3.845 2.264 1.00 92.94 325 GLY A O 1
ATOM 2608 N N . PRO A 1 326 ? 1.614 -5.653 1.080 1.00 92.12 326 PRO A N 1
ATOM 2609 C CA . PRO A 1 326 ? 2.400 -6.631 1.827 1.00 92.12 326 PRO A CA 1
ATOM 2610 C C . PRO A 1 326 ? 3.901 -6.541 1.503 1.00 92.12 326 PRO A C 1
ATOM 2612 O O . PRO A 1 326 ? 4.314 -6.054 0.446 1.00 92.12 326 PRO A O 1
ATOM 2615 N N . THR A 1 327 ? 4.728 -7.045 2.416 1.00 90.94 327 THR A N 1
ATOM 2616 C CA . THR A 1 327 ? 6.179 -7.227 2.238 1.00 90.94 327 THR A CA 1
ATOM 2617 C C . THR A 1 327 ? 6.543 -8.711 2.128 1.00 90.94 327 THR A C 1
ATOM 2619 O O . THR A 1 327 ? 5.709 -9.574 2.396 1.00 90.94 327 THR A O 1
ATOM 2622 N N . GLU A 1 328 ? 7.812 -9.026 1.827 1.00 87.12 328 GLU A N 1
ATOM 2623 C CA . GLU A 1 328 ? 8.349 -10.397 1.958 1.00 87.12 328 GLU A CA 1
ATOM 2624 C C . GLU A 1 328 ? 8.013 -11.011 3.334 1.00 87.12 328 GLU A C 1
ATOM 2626 O O . GLU A 1 328 ? 7.651 -12.182 3.411 1.00 87.12 328 GLU A O 1
ATOM 2631 N N . LYS A 1 329 ? 8.011 -10.205 4.408 1.00 88.38 329 LYS A N 1
ATOM 2632 C CA . LYS A 1 329 ? 7.706 -10.661 5.772 1.00 88.38 329 LYS A CA 1
ATOM 2633 C C . LYS A 1 329 ? 6.226 -10.971 6.014 1.00 88.38 329 LYS A C 1
ATOM 2635 O O . LYS A 1 329 ? 5.950 -11.810 6.862 1.00 88.38 329 LYS A O 1
ATOM 2640 N N . ALA A 1 330 ? 5.278 -10.367 5.290 1.00 90.00 330 ALA A N 1
ATOM 2641 C CA . ALA A 1 330 ? 3.886 -10.830 5.354 1.00 90.00 330 ALA A CA 1
ATOM 2642 C C . ALA A 1 330 ? 3.756 -12.244 4.775 1.00 90.00 330 ALA A C 1
ATOM 2644 O O . ALA A 1 330 ? 3.138 -13.097 5.404 1.00 90.00 330 ALA A O 1
ATOM 2645 N N . SER A 1 331 ? 4.406 -12.516 3.639 1.00 86.50 331 SER A N 1
ATOM 2646 C CA . SER A 1 331 ? 4.427 -13.853 3.038 1.00 86.50 331 SER A CA 1
ATOM 2647 C C . SER A 1 331 ? 5.156 -14.878 3.916 1.00 86.50 331 SER A C 1
ATOM 2649 O O . SER A 1 331 ? 4.648 -15.978 4.101 1.00 86.50 331 SER A O 1
ATOM 2651 N N . GLU A 1 332 ? 6.308 -14.525 4.503 1.00 86.44 332 GLU A N 1
ATOM 2652 C CA . GLU A 1 332 ? 7.048 -15.405 5.429 1.00 86.44 332 GLU A CA 1
ATOM 2653 C C . GLU A 1 332 ? 6.256 -15.760 6.696 1.00 86.44 332 GLU A C 1
ATOM 2655 O O . GLU A 1 332 ? 6.386 -16.871 7.199 1.00 86.44 332 GLU A O 1
ATOM 2660 N N . TYR A 1 333 ? 5.442 -14.835 7.217 1.00 88.00 333 TYR A N 1
ATOM 2661 C CA . TYR A 1 333 ? 4.584 -15.082 8.381 1.00 88.00 333 TYR A CA 1
ATOM 2662 C C . TYR A 1 333 ? 3.181 -15.594 8.022 1.00 88.00 333 TYR A C 1
ATOM 2664 O O . TYR A 1 333 ? 2.327 -15.656 8.904 1.00 88.00 333 TYR A O 1
ATOM 2672 N N . GLY A 1 334 ? 2.918 -15.924 6.751 1.00 88.19 334 GLY A N 1
ATOM 2673 C CA . GLY A 1 334 ? 1.607 -16.397 6.301 1.00 88.19 334 GLY A CA 1
ATOM 2674 C C . GLY A 1 334 ? 0.472 -15.423 6.631 1.00 88.19 334 GLY A C 1
ATOM 2675 O O . GLY A 1 334 ? -0.591 -15.857 7.056 1.00 88.19 334 GLY A O 1
ATOM 2676 N N . LEU A 1 335 ? 0.694 -14.113 6.501 1.00 90.88 335 LEU A N 1
ATOM 2677 C CA . LEU A 1 335 ? -0.260 -13.075 6.889 1.00 90.88 335 LEU A CA 1
ATOM 2678 C C . LEU A 1 335 ? -1.032 -12.547 5.673 1.00 90.88 335 LEU A C 1
ATOM 2680 O O . LEU A 1 335 ? -0.434 -12.025 4.734 1.00 90.88 335 LEU A O 1
ATOM 2684 N N . GLU A 1 336 ? -2.362 -12.597 5.725 1.00 91.06 336 GLU A N 1
ATOM 2685 C CA . GLU A 1 336 ? -3.265 -12.023 4.721 1.00 91.06 336 GLU A CA 1
ATOM 2686 C C . GLU A 1 336 ? -4.209 -10.975 5.326 1.00 91.06 336 GLU A C 1
ATOM 2688 O O . GLU A 1 336 ? -4.439 -10.935 6.532 1.00 91.06 336 GLU A O 1
ATOM 2693 N N . THR A 1 337 ? -4.793 -10.129 4.474 1.00 92.81 337 THR A N 1
ATOM 2694 C CA . THR A 1 337 ? -5.869 -9.189 4.830 1.00 92.81 337 THR A CA 1
ATOM 2695 C C . THR A 1 337 ? -7.257 -9.790 4.580 1.00 92.81 337 THR A C 1
ATOM 2697 O O . THR A 1 337 ? -7.417 -10.678 3.746 1.00 92.81 337 THR A O 1
ATOM 2700 N N . LEU A 1 338 ? -8.287 -9.278 5.265 1.00 87.50 338 LEU A N 1
ATOM 2701 C CA . LEU A 1 338 ? -9.696 -9.486 4.910 1.00 87.50 338 LEU A CA 1
ATOM 2702 C C . LEU A 1 338 ? -10.388 -8.140 4.601 1.00 87.50 338 LEU A C 1
ATOM 2704 O O . LEU A 1 338 ? -10.427 -7.277 5.483 1.00 87.50 338 LEU A O 1
ATOM 2708 N N . PRO A 1 339 ? -10.989 -7.961 3.403 1.00 88.19 339 PRO A N 1
ATOM 2709 C CA . PRO A 1 339 ? -10.983 -8.883 2.256 1.00 88.19 339 PRO A CA 1
ATOM 2710 C C . PRO A 1 339 ? -9.565 -9.164 1.727 1.00 88.19 339 PRO A C 1
ATOM 2712 O O . PRO A 1 339 ? -8.683 -8.313 1.841 1.00 88.19 339 PRO A O 1
ATOM 2715 N N . ARG A 1 340 ? -9.347 -10.362 1.163 1.00 86.06 340 ARG A N 1
ATOM 2716 C CA . ARG A 1 340 ? -8.045 -10.750 0.594 1.00 86.06 340 ARG A CA 1
ATOM 2717 C C . ARG A 1 340 ? -7.667 -9.799 -0.535 1.00 86.06 340 ARG A C 1
ATOM 2719 O O . ARG A 1 340 ? -8.504 -9.477 -1.371 1.00 86.06 340 ARG A O 1
ATOM 2726 N N . GLY A 1 341 ? -6.411 -9.356 -0.544 1.00 83.19 341 GLY A N 1
ATOM 2727 C CA . GLY A 1 341 ? -5.923 -8.381 -1.522 1.00 83.19 341 GLY A CA 1
ATOM 2728 C C . GLY A 1 341 ? -6.372 -6.938 -1.264 1.00 83.19 341 GLY A C 1
ATOM 2729 O O . GLY A 1 341 ? -6.330 -6.140 -2.196 1.00 83.19 341 GLY A O 1
ATOM 2730 N N . LEU A 1 342 ? -6.784 -6.592 -0.031 1.00 90.25 342 LEU A N 1
ATOM 2731 C CA . LEU A 1 342 ? -7.200 -5.237 0.357 1.00 90.25 342 LEU A CA 1
ATOM 2732 C C . LEU A 1 342 ? -6.228 -4.167 -0.194 1.00 90.25 342 LEU A C 1
ATOM 2734 O O . LEU A 1 342 ? -5.057 -4.165 0.207 1.00 90.25 342 LEU A O 1
ATOM 2738 N N . PRO A 1 343 ? -6.687 -3.247 -1.069 1.00 91.00 343 PRO A N 1
ATOM 2739 C CA . PRO A 1 343 ? -5.827 -2.223 -1.650 1.00 91.00 343 PRO A CA 1
ATOM 2740 C C . PRO A 1 343 ? -5.144 -1.371 -0.574 1.00 91.00 343 PRO A C 1
ATOM 2742 O O . PRO A 1 343 ? -5.791 -0.982 0.403 1.00 91.00 343 PRO A O 1
ATOM 2745 N N . PRO A 1 344 ? -3.853 -1.030 -0.734 1.00 92.50 344 PRO A N 1
ATOM 2746 C CA . PRO A 1 344 ? -3.128 -0.300 0.294 1.00 92.50 344 PRO A CA 1
ATOM 2747 C C . PRO A 1 344 ? -3.545 1.172 0.399 1.00 92.50 344 PRO A C 1
ATOM 2749 O O . PRO A 1 344 ? -3.218 1.806 1.398 1.00 92.50 344 PRO A O 1
ATOM 2752 N N . LEU A 1 345 ? -4.259 1.715 -0.595 1.00 93.75 345 LEU A N 1
ATOM 2753 C CA . LEU A 1 345 ? -4.882 3.037 -0.539 1.00 93.75 345 LEU A CA 1
ATOM 2754 C C . LEU A 1 345 ? -6.300 2.942 0.050 1.00 93.75 345 LEU A C 1
ATOM 2756 O O . LEU A 1 3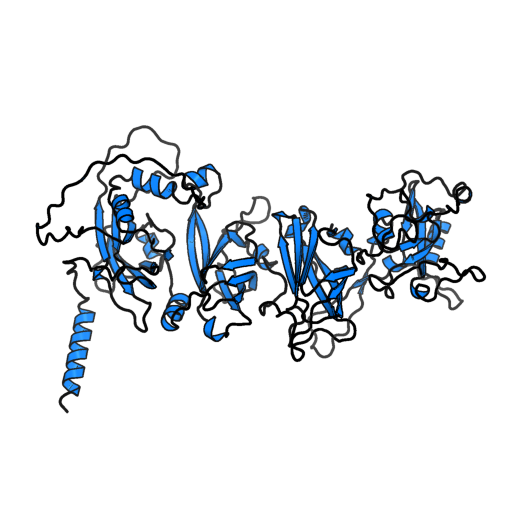45 ? -7.225 2.477 -0.615 1.00 93.75 345 LEU A O 1
ATOM 2760 N N . ILE A 1 346 ? -6.478 3.424 1.280 1.00 95.25 346 ILE A N 1
ATOM 2761 C CA . ILE A 1 346 ? -7.739 3.364 2.033 1.00 95.25 346 ILE A CA 1
ATOM 2762 C C . ILE A 1 346 ? -8.309 4.777 2.214 1.00 95.25 346 ILE A C 1
ATOM 2764 O O . ILE A 1 346 ? -7.609 5.683 2.658 1.00 95.25 346 ILE A O 1
ATOM 2768 N N . LYS A 1 347 ? -9.604 4.968 1.936 1.00 95.06 347 LYS A N 1
ATOM 2769 C CA . LYS A 1 347 ? -10.312 6.231 2.210 1.00 95.06 347 LYS A CA 1
ATOM 2770 C C . LYS A 1 347 ? -11.081 6.162 3.529 1.00 95.06 347 LYS A C 1
ATOM 2772 O O . LYS A 1 347 ? -11.772 5.183 3.800 1.00 95.06 347 LYS A O 1
ATOM 2777 N N . SER A 1 348 ? -10.979 7.219 4.330 1.00 95.38 348 SER A N 1
ATOM 2778 C CA . SER A 1 348 ? -11.551 7.335 5.673 1.00 95.38 348 SER A CA 1
ATOM 2779 C C . SER A 1 348 ? -12.460 8.571 5.781 1.00 95.38 348 SER A C 1
ATOM 2781 O O . SER A 1 348 ? -12.016 9.645 6.195 1.00 95.38 348 SER A O 1
ATOM 2783 N N . PRO A 1 349 ? -13.759 8.450 5.442 1.00 93.00 349 PRO A N 1
ATOM 2784 C CA . PRO A 1 349 ? -14.711 9.567 5.485 1.00 93.00 349 PRO A CA 1
ATOM 2785 C C . PRO A 1 349 ? -15.149 9.963 6.911 1.00 93.00 349 PRO A C 1
ATOM 2787 O O . PRO A 1 349 ? -15.997 10.836 7.084 1.00 93.00 349 PRO A O 1
ATOM 2790 N N . LYS A 1 350 ? -14.645 9.280 7.950 1.00 88.56 350 LYS A N 1
ATOM 2791 C CA . LYS A 1 350 ? -15.072 9.439 9.357 1.00 88.56 350 LYS A CA 1
ATOM 2792 C C . LYS A 1 350 ? -13.915 9.479 10.362 1.00 88.56 350 LYS A C 1
ATOM 2794 O O . LYS A 1 350 ? -14.157 9.351 11.560 1.00 88.56 350 LYS A O 1
ATOM 2799 N N . GLY A 1 351 ? -12.672 9.584 9.894 1.00 91.00 351 GLY A N 1
ATOM 2800 C CA . GLY A 1 351 ? -11.494 9.529 10.762 1.00 91.00 351 GLY A CA 1
ATOM 2801 C C . GLY A 1 351 ? -11.303 8.181 11.461 1.00 91.00 351 GLY A C 1
ATOM 2802 O O . GLY A 1 351 ? -10.654 8.118 12.499 1.00 91.00 351 GLY A O 1
ATOM 2803 N N . THR A 1 352 ? -11.873 7.100 10.924 1.00 92.69 352 THR A N 1
ATOM 2804 C CA . THR A 1 352 ? -11.730 5.743 11.461 1.00 92.69 352 THR A CA 1
ATOM 2805 C C . THR A 1 352 ? -11.506 4.729 10.350 1.00 92.69 352 THR A C 1
ATOM 2807 O O . THR A 1 352 ? -12.229 4.703 9.355 1.00 92.69 352 THR A O 1
ATOM 2810 N N . VAL A 1 353 ? -10.500 3.876 10.536 1.00 95.31 353 VAL A N 1
ATOM 2811 C CA . VAL A 1 353 ? -10.150 2.782 9.623 1.00 95.31 353 VAL A CA 1
ATOM 2812 C C . VAL A 1 353 ? -10.107 1.478 10.404 1.00 95.31 353 VAL A C 1
ATOM 2814 O O . VAL A 1 353 ? -9.587 1.430 11.517 1.00 95.31 353 VAL A O 1
ATOM 2817 N N . GLU A 1 354 ? -10.642 0.418 9.808 1.00 94.38 354 GLU A N 1
ATOM 2818 C CA . GLU A 1 354 ? -10.582 -0.941 10.332 1.00 94.38 354 GLU A CA 1
ATOM 2819 C C . GLU A 1 354 ? -9.941 -1.854 9.290 1.00 94.38 354 GLU A C 1
ATOM 2821 O O . GLU A 1 354 ? -10.367 -1.866 8.137 1.00 94.38 354 GLU A O 1
ATOM 2826 N N . ILE A 1 355 ? -8.926 -2.609 9.706 1.00 95.50 355 ILE A N 1
ATOM 2827 C CA . ILE A 1 355 ? -8.232 -3.596 8.876 1.00 95.50 355 ILE A CA 1
ATOM 2828 C C . ILE A 1 355 ? -8.220 -4.910 9.646 1.00 95.50 355 ILE A C 1
ATOM 2830 O O . ILE A 1 355 ? -7.944 -4.928 10.846 1.00 95.50 355 ILE A O 1
ATOM 2834 N N . ARG A 1 356 ? -8.539 -6.006 8.961 1.00 94.06 356 ARG A N 1
ATOM 2835 C CA . ARG A 1 356 ? -8.567 -7.353 9.533 1.00 94.06 356 ARG A CA 1
ATOM 2836 C C . ARG A 1 356 ? -7.482 -8.190 8.878 1.00 94.06 356 ARG A C 1
ATOM 2838 O O . ARG A 1 356 ? -7.316 -8.110 7.661 1.00 94.06 356 ARG A O 1
ATOM 2845 N N . PHE A 1 357 ? -6.788 -8.986 9.675 1.00 93.38 357 PHE A N 1
ATOM 2846 C CA . PHE A 1 357 ? -5.735 -9.889 9.233 1.00 93.38 357 PHE A CA 1
ATOM 2847 C C . PHE A 1 357 ? -6.049 -11.327 9.637 1.00 93.38 357 PHE A C 1
ATOM 2849 O O . PHE A 1 357 ? -6.568 -11.560 10.727 1.00 93.38 357 PHE A O 1
ATOM 2856 N N . VAL A 1 358 ? -5.710 -12.278 8.771 1.00 90.69 358 VAL A N 1
ATOM 2857 C CA . VAL A 1 358 ? -5.854 -13.724 8.993 1.00 90.69 358 VAL A CA 1
ATOM 2858 C C . VAL A 1 358 ? -4.563 -14.454 8.648 1.00 90.69 358 VAL A C 1
ATOM 2860 O O . VAL A 1 358 ? -3.724 -13.925 7.917 1.00 90.69 358 VAL A O 1
ATOM 2863 N N . ALA A 1 359 ? -4.421 -15.678 9.154 1.00 87.31 359 ALA A N 1
ATOM 2864 C CA . ALA A 1 359 ? -3.436 -16.610 8.628 1.00 87.31 359 ALA A CA 1
ATOM 2865 C C . ALA A 1 359 ? -3.849 -17.062 7.212 1.00 87.31 359 ALA A C 1
ATOM 2867 O O . ALA A 1 359 ? -5.034 -17.271 6.938 1.00 87.31 359 ALA A O 1
ATOM 2868 N N . ALA A 1 360 ? -2.872 -17.198 6.321 1.00 80.75 360 ALA A N 1
ATOM 2869 C CA . ALA A 1 360 ? -3.049 -17.646 4.948 1.00 80.75 360 ALA A CA 1
ATOM 2870 C C . ALA A 1 360 ? -3.494 -19.117 4.891 1.00 80.75 360 ALA A C 1
ATOM 2872 O O . ALA A 1 360 ? -3.176 -19.924 5.768 1.00 80.75 360 ALA A O 1
ATOM 2873 N N . GLU A 1 361 ? -4.206 -19.493 3.831 1.00 68.88 361 GLU A N 1
ATOM 2874 C CA . GLU A 1 361 ? -4.571 -20.890 3.580 1.00 68.88 361 GLU A CA 1
ATOM 2875 C C . GLU A 1 361 ? -3.400 -21.634 2.925 1.00 68.88 361 GLU A C 1
ATOM 2877 O O . GLU A 1 361 ? -3.167 -21.530 1.719 1.00 68.88 361 GLU A O 1
ATOM 2882 N N . ILE A 1 362 ? -2.659 -22.402 3.728 1.00 55.88 362 ILE A N 1
ATOM 2883 C CA . ILE A 1 362 ? -1.624 -23.314 3.232 1.00 55.88 362 ILE A CA 1
ATOM 2884 C C . ILE A 1 362 ? -2.312 -24.497 2.537 1.00 55.88 362 ILE A C 1
ATOM 2886 O O . ILE A 1 362 ? -2.897 -25.362 3.189 1.00 55.88 362 ILE A O 1
ATOM 2890 N N . PHE A 1 363 ? -2.231 -24.547 1.206 1.00 48.25 363 PHE A N 1
ATOM 2891 C CA . PHE A 1 363 ? -2.585 -25.740 0.433 1.00 48.25 363 PHE A CA 1
ATOM 2892 C C . PHE A 1 363 ? -1.529 -26.840 0.662 1.00 48.25 363 PHE A C 1
ATOM 2894 O O . PHE A 1 363 ? -0.338 -26.549 0.750 1.00 48.25 363 PHE A O 1
ATOM 2901 N N . GLU A 1 364 ? -1.968 -28.098 0.771 1.00 42.56 364 GLU A N 1
ATOM 2902 C CA . GLU A 1 364 ? -1.300 -29.173 1.541 1.00 42.56 364 GLU A CA 1
ATOM 2903 C C . GLU A 1 364 ? 0.117 -29.614 1.087 1.00 42.56 364 GLU A C 1
ATOM 2905 O O . GLU A 1 364 ? 0.772 -30.379 1.793 1.00 42.56 364 GLU A O 1
ATOM 2910 N N . ASP A 1 365 ? 0.628 -29.134 -0.051 1.00 42.25 365 ASP A N 1
ATOM 2911 C CA . ASP A 1 365 ? 1.821 -29.678 -0.726 1.00 42.25 365 ASP A CA 1
ATOM 2912 C C . ASP A 1 365 ? 3.181 -29.059 -0.317 1.00 42.25 365 ASP A C 1
ATOM 2914 O O . ASP A 1 365 ? 4.213 -29.428 -0.881 1.00 42.25 365 ASP A O 1
ATOM 2918 N N . THR A 1 366 ? 3.258 -28.105 0.625 1.00 40.28 366 THR A N 1
ATOM 2919 C CA . THR A 1 366 ? 4.549 -27.479 1.016 1.00 40.28 366 THR A CA 1
ATOM 2920 C C . THR A 1 366 ? 4.748 -27.342 2.531 1.00 40.28 366 THR A C 1
ATOM 2922 O O . THR A 1 366 ? 4.270 -26.404 3.153 1.00 40.28 366 THR A O 1
ATOM 2925 N N . PHE A 1 367 ? 5.570 -28.250 3.073 1.00 37.81 367 PHE A N 1
ATOM 2926 C CA . PHE A 1 367 ? 6.233 -28.224 4.389 1.00 37.81 367 PHE A CA 1
ATOM 2927 C C . PHE A 1 367 ? 5.374 -28.106 5.669 1.00 37.81 367 PHE A C 1
ATOM 2929 O O . PHE A 1 367 ? 4.995 -27.031 6.110 1.00 37.81 367 PHE A O 1
ATOM 2936 N N . MET A 1 368 ? 5.291 -29.244 6.370 1.00 37.03 368 MET A N 1
ATOM 2937 C CA . MET A 1 368 ? 5.384 -29.373 7.837 1.00 37.03 368 MET A CA 1
ATOM 2938 C C . MET A 1 368 ? 4.523 -28.431 8.700 1.00 37.03 368 MET A C 1
ATOM 2940 O O . MET A 1 368 ? 5.033 -27.456 9.239 1.00 37.03 368 MET A O 1
ATOM 2944 N N . LEU A 1 369 ? 3.271 -28.845 8.933 1.00 38.19 369 LEU A N 1
ATOM 2945 C CA . LEU A 1 369 ? 2.423 -28.577 10.114 1.00 38.19 369 LEU A CA 1
ATOM 2946 C C . LEU A 1 369 ? 3.021 -27.651 11.203 1.00 38.19 369 LEU A C 1
ATOM 2948 O O . LEU A 1 369 ? 3.372 -28.107 12.294 1.00 38.19 369 LEU A O 1
ATOM 2952 N N . GLN A 1 370 ? 3.055 -26.344 10.948 1.00 45.31 370 GLN A N 1
ATOM 2953 C CA . GLN A 1 370 ? 2.920 -25.361 12.020 1.00 45.31 370 GLN A CA 1
ATOM 2954 C C . GLN A 1 370 ? 1.425 -25.153 12.269 1.00 45.31 370 GLN A C 1
ATOM 2956 O O . GLN A 1 370 ? 0.621 -25.200 11.335 1.00 45.31 370 GLN A O 1
ATOM 2961 N N . GLU A 1 371 ? 1.028 -24.944 13.525 1.00 52.81 371 GLU A N 1
ATOM 2962 C CA . GLU A 1 371 ? -0.334 -24.490 13.806 1.00 52.81 371 GLU A CA 1
ATOM 2963 C C . GLU A 1 371 ? -0.543 -23.142 13.107 1.00 52.81 371 GLU A C 1
ATOM 2965 O O . GLU A 1 371 ? 0.305 -22.258 13.228 1.00 52.81 371 GLU A O 1
ATOM 2970 N N . ASN A 1 372 ? -1.651 -22.981 12.373 1.00 59.56 372 ASN A N 1
ATOM 2971 C CA . ASN A 1 372 ? -1.895 -21.812 11.515 1.00 59.56 372 ASN A CA 1
ATOM 2972 C C . ASN A 1 372 ? -2.341 -20.584 12.341 1.00 59.56 372 ASN A C 1
ATOM 2974 O O . ASN A 1 372 ? -3.442 -20.050 12.186 1.00 59.56 372 ASN A O 1
ATOM 2978 N N . ARG A 1 373 ? -1.494 -20.210 13.303 1.00 74.00 373 ARG A N 1
ATOM 2979 C CA . ARG A 1 373 ? -1.652 -19.112 14.255 1.00 74.00 373 ARG A CA 1
ATOM 2980 C C . ARG A 1 373 ? -1.300 -17.796 13.582 1.00 74.00 373 ARG A C 1
ATOM 2982 O O . ARG A 1 373 ? -0.383 -17.717 12.771 1.00 74.00 373 ARG A O 1
ATOM 2989 N N . ILE A 1 374 ? -1.997 -16.740 13.977 1.00 84.12 374 ILE A N 1
ATOM 2990 C CA . ILE A 1 374 ? -1.681 -15.394 13.507 1.00 84.12 374 ILE A CA 1
ATOM 2991 C C . ILE A 1 374 ? -0.414 -14.895 14.219 1.00 84.12 374 ILE A C 1
ATOM 2993 O O . ILE A 1 374 ? -0.312 -15.033 15.442 1.00 84.12 374 ILE A O 1
ATOM 2997 N N . PRO A 1 375 ? 0.563 -14.320 13.491 1.00 88.50 375 PRO A N 1
ATOM 2998 C CA . PRO A 1 375 ? 1.728 -13.695 14.104 1.00 88.50 375 PRO A CA 1
ATOM 2999 C C . PRO A 1 375 ? 1.300 -12.518 14.989 1.00 88.50 375 PRO A C 1
ATOM 3001 O O . PRO A 1 375 ? 0.386 -11.773 14.642 1.00 88.50 375 PRO A O 1
ATOM 3004 N N . ARG A 1 376 ? 1.997 -12.296 16.109 1.00 89.81 376 ARG A N 1
ATOM 3005 C CA . ARG A 1 376 ? 1.740 -11.140 16.982 1.00 89.81 376 ARG A CA 1
ATOM 3006 C C . ARG A 1 376 ? 1.922 -9.857 16.176 1.00 89.81 376 ARG A C 1
ATOM 3008 O O . ARG A 1 376 ? 2.987 -9.646 15.590 1.00 89.81 376 ARG A O 1
ATOM 3015 N N . LEU A 1 377 ? 0.895 -9.010 16.149 1.00 93.12 377 LEU A N 1
ATOM 3016 C CA . LEU A 1 377 ? 0.888 -7.768 15.380 1.00 93.12 377 LEU A CA 1
ATOM 3017 C C . LEU A 1 377 ? 1.066 -6.537 16.273 1.00 93.12 377 LEU A C 1
ATOM 3019 O O . LEU A 1 377 ? 0.548 -6.450 17.382 1.00 93.12 377 LEU A O 1
ATOM 3023 N N . THR A 1 378 ? 1.753 -5.533 15.741 1.00 93.81 378 THR A N 1
ATOM 3024 C CA . THR A 1 378 ? 1.740 -4.159 16.255 1.00 93.81 378 THR A CA 1
ATOM 3025 C C . THR A 1 378 ? 1.756 -3.188 15.078 1.00 93.81 378 THR A C 1
ATOM 3027 O O . THR A 1 378 ? 2.093 -3.575 13.959 1.00 93.81 378 THR A O 1
ATOM 3030 N N . ALA A 1 379 ? 1.387 -1.926 15.277 1.00 95.31 379 ALA A N 1
ATOM 3031 C CA . ALA A 1 379 ? 1.334 -0.967 14.181 1.00 95.31 379 ALA A CA 1
ATOM 3032 C C . ALA A 1 379 ? 1.670 0.461 14.617 1.00 95.31 379 ALA A C 1
ATOM 3034 O O . ALA A 1 379 ? 1.628 0.800 15.799 1.00 95.31 379 ALA A O 1
ATOM 3035 N N . ARG A 1 380 ? 2.033 1.299 13.642 1.00 94.25 380 ARG A N 1
ATOM 3036 C CA . ARG A 1 380 ? 2.411 2.703 13.841 1.00 94.25 380 ARG A CA 1
ATOM 3037 C C . ARG A 1 380 ? 1.755 3.590 12.793 1.00 94.25 380 ARG A C 1
ATOM 3039 O O . ARG A 1 380 ? 1.822 3.301 11.600 1.00 94.25 380 ARG A O 1
ATOM 3046 N N . LEU A 1 381 ? 1.162 4.687 13.255 1.00 95.00 381 LEU A N 1
ATOM 3047 C CA . LEU A 1 381 ? 0.565 5.722 12.418 1.00 95.00 381 LEU A CA 1
ATOM 3048 C C . LEU A 1 381 ? 1.568 6.872 12.233 1.00 95.00 381 LEU A C 1
ATOM 3050 O O . LEU A 1 381 ? 2.243 7.272 13.181 1.00 95.00 381 LEU A O 1
ATOM 3054 N N . LYS A 1 382 ? 1.678 7.407 11.016 1.00 93.69 382 LYS A N 1
ATOM 3055 C CA . LYS A 1 382 ? 2.576 8.521 10.670 1.00 93.69 382 LYS A CA 1
ATOM 3056 C C . LYS A 1 382 ? 1.874 9.502 9.738 1.00 93.69 382 LYS A C 1
ATOM 3058 O O . LYS A 1 382 ? 1.176 9.068 8.832 1.00 93.69 382 LYS A O 1
ATOM 3063 N N . SER A 1 383 ? 2.117 10.801 9.880 1.00 93.25 383 SER A N 1
ATOM 3064 C CA . SER A 1 383 ? 1.609 11.837 8.965 1.00 93.25 383 SER A CA 1
ATOM 3065 C C . SER A 1 383 ? 2.697 12.869 8.640 1.00 93.25 383 SER A C 1
ATOM 3067 O O . SER A 1 383 ? 3.798 12.821 9.191 1.00 93.25 383 SER A O 1
ATOM 3069 N N . LEU A 1 384 ? 2.391 13.783 7.717 1.00 89.88 384 LEU A N 1
ATOM 3070 C CA . LEU A 1 384 ? 3.138 15.028 7.491 1.00 89.88 384 LEU A CA 1
ATOM 3071 C C . LEU A 1 384 ? 2.423 16.242 8.090 1.00 89.88 384 LEU A C 1
ATOM 3073 O O . LEU A 1 384 ? 3.089 17.161 8.558 1.00 89.88 384 LEU A O 1
ATOM 3077 N N . SER A 1 385 ? 1.088 16.251 8.050 1.00 87.75 385 SER A N 1
ATOM 3078 C CA . SER A 1 385 ? 0.264 17.366 8.529 1.00 87.75 385 SER A CA 1
ATOM 3079 C C . SER A 1 385 ? 0.097 17.339 10.047 1.00 87.75 385 SER A C 1
ATOM 3081 O O . SER A 1 385 ? 0.077 18.387 10.684 1.00 87.75 385 SER A O 1
ATOM 3083 N N . VAL A 1 386 ? 0.005 16.135 10.619 1.00 91.31 386 VAL A N 1
ATOM 3084 C CA . VAL A 1 386 ? -0.308 15.916 12.035 1.00 91.31 386 VAL A CA 1
ATOM 3085 C C . VAL A 1 386 ? 0.962 15.638 12.838 1.00 91.31 386 VAL A C 1
ATOM 3087 O O . VAL A 1 386 ? 1.812 14.845 12.423 1.00 91.31 386 VAL A O 1
ATOM 3090 N N . LYS A 1 387 ? 1.082 16.270 14.010 1.00 91.06 387 LYS A N 1
ATOM 3091 C CA . LYS A 1 387 ? 2.212 16.082 14.936 1.00 91.06 387 LYS A CA 1
ATOM 3092 C C . LYS A 1 387 ? 2.298 14.634 15.445 1.00 91.06 387 LYS A C 1
ATOM 3094 O O . LYS A 1 387 ? 1.256 14.093 15.807 1.00 91.06 387 LYS A O 1
ATOM 3099 N N . PRO A 1 388 ? 3.502 14.045 15.607 1.00 90.12 388 PRO A N 1
ATOM 3100 C CA . PRO A 1 388 ? 3.668 12.696 16.163 1.00 90.12 388 PRO A CA 1
ATOM 3101 C C . PRO A 1 388 ? 2.986 12.484 17.522 1.00 90.12 388 PRO A C 1
ATOM 3103 O O . PRO A 1 388 ? 2.360 11.452 17.719 1.00 90.12 388 PRO A O 1
ATOM 3106 N N . GLU A 1 389 ? 3.026 13.494 18.398 1.00 89.88 389 GLU A N 1
ATOM 3107 C CA . GLU A 1 389 ? 2.359 13.539 19.714 1.00 89.88 389 GLU A CA 1
ATOM 3108 C C . GLU A 1 389 ? 0.854 13.206 19.651 1.00 89.88 389 GLU A C 1
ATOM 3110 O O . GLU A 1 389 ? 0.301 12.638 20.586 1.00 89.88 389 GLU A O 1
ATOM 3115 N N . LEU A 1 390 ? 0.185 13.551 18.544 1.00 91.19 390 LEU A N 1
ATOM 3116 C CA . LEU A 1 390 ? -1.246 13.308 18.323 1.00 91.19 390 LEU A CA 1
ATOM 3117 C C . LEU A 1 390 ? -1.524 11.967 17.623 1.00 91.19 390 LEU A C 1
ATOM 3119 O O . LEU A 1 390 ? -2.679 11.649 17.369 1.00 91.19 390 LEU A O 1
ATOM 3123 N N . LEU A 1 391 ? -0.483 11.204 17.270 1.00 92.94 391 LEU A N 1
ATOM 3124 C CA . LEU A 1 391 ? -0.573 9.879 16.640 1.00 92.94 391 LEU A CA 1
ATOM 3125 C C . LEU A 1 391 ? -0.276 8.744 17.630 1.00 92.94 391 LEU A C 1
ATOM 3127 O O . LEU A 1 391 ? -0.514 7.573 17.322 1.00 92.94 391 LEU A O 1
ATOM 3131 N N . GLU A 1 392 ? 0.245 9.077 18.812 1.00 90.56 392 GLU A N 1
ATOM 3132 C CA . GLU A 1 392 ? 0.441 8.129 19.903 1.00 90.56 392 GLU A CA 1
ATOM 3133 C C . GLU A 1 392 ? -0.907 7.554 20.352 1.00 90.56 392 GLU A C 1
ATOM 3135 O O . GLU A 1 392 ? -1.922 8.251 20.403 1.00 90.56 392 GLU A O 1
ATOM 3140 N N . ASN A 1 393 ? -0.928 6.252 20.648 1.00 92.69 393 ASN A N 1
ATOM 3141 C CA . ASN A 1 393 ? -2.097 5.525 21.154 1.00 92.69 393 ASN A CA 1
ATOM 3142 C C . ASN A 1 393 ? -3.363 5.563 20.259 1.00 92.69 393 ASN A C 1
ATOM 3144 O O . ASN A 1 393 ? -4.416 5.062 20.641 1.00 92.69 393 ASN A O 1
ATOM 3148 N N . CYS A 1 394 ? -3.256 6.070 19.026 1.00 94.44 394 CYS A N 1
ATOM 3149 C CA . CYS A 1 394 ? -4.336 6.135 18.032 1.00 94.44 394 CYS A CA 1
ATOM 3150 C C . CYS A 1 394 ? -4.708 4.784 17.390 1.00 94.44 394 CYS A C 1
ATOM 3152 O O . CYS A 1 394 ? -5.534 4.747 16.476 1.00 94.44 394 CYS A O 1
ATOM 3154 N N . ILE A 1 395 ? -4.099 3.678 17.824 1.00 95.12 395 ILE A N 1
ATOM 3155 C CA . ILE A 1 395 ? -4.323 2.337 17.276 1.00 95.12 395 ILE A CA 1
ATOM 3156 C C . ILE A 1 395 ? -4.793 1.408 18.394 1.00 95.12 395 ILE A C 1
ATOM 3158 O O . ILE A 1 395 ? -4.074 1.175 19.360 1.00 95.12 395 ILE A O 1
ATOM 3162 N N . LEU A 1 396 ? -5.982 0.839 18.206 1.00 94.50 396 LEU A N 1
ATOM 3163 C CA . LEU A 1 396 ? -6.527 -0.266 18.986 1.00 94.50 396 LEU A CA 1
ATOM 3164 C C . LEU A 1 396 ? -6.339 -1.558 18.183 1.00 94.50 396 LEU A C 1
ATOM 3166 O O . LEU A 1 396 ? -6.857 -1.670 17.071 1.00 94.50 396 LEU A O 1
ATOM 3170 N N . LEU A 1 397 ? -5.631 -2.536 18.741 1.00 93.12 397 LEU A N 1
ATOM 3171 C CA . LEU A 1 397 ? -5.461 -3.868 18.157 1.00 93.12 397 LEU A CA 1
ATOM 3172 C C . LEU A 1 397 ? -6.071 -4.911 19.099 1.00 93.12 397 LEU A C 1
ATOM 3174 O O . LEU A 1 397 ? -5.989 -4.764 20.315 1.00 93.12 397 LEU A O 1
ATOM 3178 N N . ARG A 1 398 ? -6.736 -5.921 18.537 1.00 91.75 398 ARG A N 1
ATOM 3179 C CA . ARG A 1 398 ? -7.396 -7.006 19.279 1.00 91.75 398 ARG A CA 1
ATOM 3180 C C . ARG A 1 398 ? -7.500 -8.246 18.405 1.00 91.75 398 ARG A C 1
ATOM 3182 O O . ARG A 1 398 ? -7.695 -8.108 17.198 1.00 91.75 398 ARG A O 1
ATOM 3189 N N . ASP A 1 399 ? -7.477 -9.419 19.015 1.00 88.38 399 ASP A N 1
ATOM 3190 C CA . ASP A 1 399 ? -7.693 -10.685 18.317 1.00 88.38 399 ASP A CA 1
ATOM 3191 C C . ASP A 1 399 ? -9.105 -11.208 18.612 1.00 88.38 399 ASP A C 1
ATOM 3193 O O . ASP A 1 399 ? -9.605 -11.086 19.732 1.00 88.38 399 ASP A O 1
ATOM 3197 N N . ILE A 1 400 ? -9.784 -11.730 17.587 1.00 86.00 400 ILE A N 1
ATOM 3198 C CA . ILE A 1 400 ? -11.165 -12.230 17.667 1.00 86.00 400 ILE A CA 1
ATOM 3199 C C . ILE A 1 400 ? -11.302 -13.540 16.888 1.00 86.00 400 ILE A C 1
ATOM 3201 O O . ILE A 1 400 ? -10.552 -13.788 15.947 1.00 86.00 400 ILE A O 1
ATOM 3205 N N . GLU A 1 401 ? -12.318 -14.339 17.200 1.00 79.88 401 GLU A N 1
ATOM 3206 C CA . GLU A 1 401 ? -12.779 -15.416 16.317 1.00 79.88 401 GLU A CA 1
ATOM 3207 C C . GLU A 1 401 ? -14.028 -14.955 15.560 1.00 79.88 401 GLU A C 1
ATOM 3209 O O . GLU A 1 401 ? -15.004 -14.507 16.168 1.00 79.88 401 GLU A O 1
ATOM 3214 N N . ALA A 1 402 ? -14.027 -15.067 14.230 1.00 73.12 402 ALA A N 1
ATOM 3215 C CA . ALA A 1 402 ? -15.208 -14.757 13.427 1.00 73.12 402 ALA A CA 1
ATOM 3216 C C . ALA A 1 402 ? -15.304 -15.622 12.162 1.00 73.12 402 ALA A C 1
ATOM 3218 O O . ALA A 1 402 ? -14.305 -16.071 11.603 1.00 73.12 402 ALA A O 1
ATOM 3219 N N . SER A 1 403 ? -16.537 -15.856 11.707 1.00 67.62 403 SER A N 1
ATOM 3220 C CA . SER A 1 403 ? -16.822 -16.653 10.509 1.00 67.62 403 SER A CA 1
ATOM 3221 C C . SER A 1 403 ? -16.356 -15.947 9.234 1.00 67.62 403 SER A C 1
ATOM 3223 O O . SER A 1 403 ? -16.803 -14.834 8.942 1.00 67.62 403 SER A O 1
ATOM 3225 N N . VAL A 1 404 ? -15.534 -16.623 8.428 1.00 63.25 404 VAL A N 1
ATOM 3226 C CA . VAL A 1 404 ? -15.139 -16.142 7.095 1.00 63.25 404 VAL A CA 1
ATOM 3227 C C . VAL A 1 404 ? -16.176 -16.602 6.054 1.00 63.25 404 VAL A C 1
ATOM 3229 O O . VAL A 1 404 ? -16.446 -17.801 5.955 1.00 63.25 404 VAL A O 1
ATOM 3232 N N . PRO A 1 405 ? -16.785 -15.698 5.261 1.00 54.06 405 PRO A N 1
ATOM 3233 C CA . PRO A 1 405 ? -17.788 -16.071 4.264 1.00 54.06 405 PRO A CA 1
ATOM 3234 C C . PRO A 1 405 ? -17.132 -16.677 3.010 1.00 54.06 405 PRO A C 1
ATOM 3236 O O . PRO A 1 405 ? -16.850 -15.983 2.037 1.00 54.06 405 PRO A O 1
ATOM 3239 N N . THR A 1 406 ? -16.899 -17.990 3.028 1.00 49.12 406 THR A N 1
ATOM 3240 C CA . THR A 1 406 ? -16.191 -18.728 1.962 1.00 49.12 406 THR A CA 1
ATOM 3241 C C . THR A 1 406 ? -17.041 -19.066 0.731 1.00 49.12 406 THR A C 1
ATOM 3243 O O . THR A 1 406 ? -16.498 -19.444 -0.304 1.00 49.12 406 THR A O 1
ATOM 3246 N N . THR A 1 407 ? -18.371 -18.938 0.802 1.00 49.00 407 THR A N 1
ATOM 3247 C CA . THR A 1 407 ? -19.282 -19.215 -0.324 1.00 49.00 407 THR A CA 1
ATOM 3248 C C . THR A 1 407 ? -20.419 -18.198 -0.400 1.00 49.00 407 THR A C 1
ATOM 3250 O O . THR A 1 407 ? -20.790 -17.591 0.604 1.00 49.00 407 THR A O 1
ATOM 3253 N N . GLY A 1 408 ? -21.053 -18.065 -1.572 1.00 45.59 408 GLY A N 1
ATOM 3254 C CA . GLY A 1 408 ? -22.253 -17.231 -1.735 1.00 45.59 408 GLY A CA 1
ATOM 3255 C C . GLY A 1 408 ? -23.437 -17.659 -0.853 1.00 45.59 408 GLY A C 1
ATOM 3256 O O . GLY A 1 408 ? -24.267 -16.824 -0.507 1.00 45.59 408 GLY A O 1
ATOM 3257 N N . VAL A 1 409 ? -23.489 -18.927 -0.423 1.00 44.28 409 VAL A N 1
ATOM 3258 C CA . VAL A 1 409 ? -24.448 -19.386 0.595 1.00 44.28 409 VAL A CA 1
ATOM 3259 C C . VAL A 1 409 ? -24.024 -18.878 1.972 1.00 44.28 409 VAL A C 1
ATOM 3261 O O . VAL A 1 409 ? -24.826 -18.240 2.641 1.00 44.28 409 VAL A O 1
ATOM 3264 N N . SER A 1 410 ? -22.753 -19.039 2.354 1.00 42.38 410 SER A N 1
ATOM 3265 C CA . SER A 1 410 ? -22.192 -18.536 3.620 1.00 42.38 410 SER A CA 1
ATOM 3266 C C . SER A 1 410 ? -22.279 -17.009 3.780 1.00 42.38 410 SER A C 1
ATOM 3268 O O . SER A 1 410 ? -22.299 -16.533 4.909 1.00 42.38 410 SER A O 1
ATOM 3270 N N . VAL A 1 411 ? -22.376 -16.234 2.693 1.00 41.03 411 VAL A N 1
ATOM 3271 C CA . VAL A 1 411 ? -22.700 -14.790 2.737 1.00 41.03 411 VAL A CA 1
ATOM 3272 C C . VAL A 1 411 ? -24.162 -14.547 3.145 1.00 41.03 411 VAL A C 1
ATOM 3274 O O . VAL A 1 411 ? -24.448 -13.622 3.900 1.00 41.03 411 VAL A O 1
ATOM 3277 N N . LEU A 1 412 ? -25.092 -15.377 2.665 1.00 34.38 412 LEU A N 1
ATOM 3278 C CA . LEU A 1 412 ? -26.530 -15.266 2.945 1.00 34.38 412 LEU A CA 1
ATOM 3279 C C . LEU A 1 412 ? -26.937 -15.910 4.281 1.00 34.38 412 LEU A C 1
ATOM 3281 O O . LEU A 1 412 ? -27.936 -15.507 4.874 1.00 34.38 412 LEU A O 1
ATOM 3285 N N . THR A 1 413 ? -26.184 -16.906 4.752 1.00 42.06 413 THR A N 1
ATOM 3286 C CA . THR A 1 413 ? -26.474 -17.675 5.973 1.00 42.06 413 THR A CA 1
ATOM 3287 C C . THR A 1 413 ? -25.463 -17.463 7.095 1.00 42.06 413 THR A C 1
ATOM 3289 O O . THR A 1 413 ? -25.643 -18.042 8.158 1.00 42.06 413 THR A O 1
ATOM 3292 N N . GLY A 1 414 ? -24.378 -16.711 6.893 1.00 44.72 414 GLY A N 1
ATOM 3293 C CA . GLY A 1 414 ? -23.345 -16.472 7.913 1.00 44.72 414 GLY A CA 1
ATOM 3294 C C . GLY A 1 414 ? -22.613 -17.725 8.414 1.00 44.72 414 GLY A C 1
ATOM 3295 O O . GLY A 1 414 ? -21.846 -17.636 9.367 1.00 44.72 414 GLY A O 1
ATOM 3296 N N . THR A 1 415 ? -22.844 -18.890 7.800 1.00 46.72 415 THR A N 1
ATOM 3297 C CA . THR A 1 415 ? -22.230 -20.171 8.170 1.00 46.72 415 THR A CA 1
ATOM 3298 C C . THR A 1 415 ? -20.982 -20.413 7.331 1.00 46.72 415 THR A C 1
ATOM 3300 O O . THR A 1 415 ? -21.030 -21.070 6.286 1.00 46.72 415 THR A O 1
ATOM 3303 N N . GLY A 1 416 ? -19.868 -19.849 7.782 1.00 51.62 416 GLY A N 1
ATOM 3304 C CA . GLY A 1 416 ? -18.517 -20.290 7.448 1.00 51.62 416 GLY A CA 1
ATOM 3305 C C . GLY A 1 416 ? -17.818 -20.857 8.691 1.00 51.62 416 GLY A C 1
ATOM 3306 O O . GLY A 1 416 ? -18.371 -20.787 9.793 1.00 51.62 416 GLY A O 1
ATOM 3307 N N . PRO A 1 417 ? -16.616 -21.435 8.546 1.00 58.62 417 PRO A N 1
ATOM 3308 C CA . PRO A 1 417 ? -15.778 -21.748 9.697 1.00 58.62 417 PRO A CA 1
ATOM 3309 C C . PRO A 1 417 ? -15.390 -20.453 10.424 1.00 58.62 417 PRO A C 1
ATOM 3311 O O . PRO A 1 417 ? -15.047 -19.454 9.783 1.00 58.62 417 PRO A O 1
ATOM 3314 N N . CYS A 1 418 ? -15.423 -20.470 11.759 1.00 67.25 418 CYS A N 1
ATOM 3315 C CA . CYS A 1 418 ? -14.771 -19.435 12.555 1.00 67.25 418 CYS A CA 1
ATOM 3316 C C . CYS A 1 418 ? -13.257 -19.566 12.384 1.00 67.25 418 CYS A C 1
ATOM 3318 O O . CYS A 1 418 ? -12.704 -20.648 12.567 1.00 67.25 418 CYS A O 1
ATOM 3320 N N . VAL A 1 419 ? -12.608 -18.462 12.033 1.00 76.75 419 VAL A N 1
ATOM 3321 C CA . VAL A 1 419 ? -11.153 -18.359 11.905 1.00 76.75 419 VAL A CA 1
ATOM 3322 C C . VAL A 1 419 ? -10.695 -17.282 12.895 1.00 76.75 419 VAL A C 1
ATOM 3324 O O . VAL A 1 419 ? -11.394 -16.266 13.027 1.00 76.75 419 VAL A O 1
ATOM 3327 N N . PRO A 1 420 ? -9.570 -17.464 13.613 1.00 83.19 420 PRO A N 1
ATOM 3328 C CA . PRO A 1 420 ? -8.956 -16.361 14.340 1.00 83.19 420 PRO A CA 1
ATOM 3329 C C . PRO A 1 420 ? -8.623 -15.226 13.363 1.00 83.19 420 PRO A C 1
ATOM 3331 O O . PRO A 1 420 ? -8.226 -15.474 12.225 1.00 83.19 420 PRO A O 1
ATOM 3334 N N . MET A 1 421 ? -8.784 -13.978 13.791 1.00 88.25 421 MET A N 1
ATOM 3335 C CA . MET A 1 421 ? -8.382 -12.798 13.030 1.00 88.25 421 MET A CA 1
ATOM 3336 C C . MET A 1 421 ? -7.948 -11.660 13.949 1.00 88.25 421 MET A C 1
ATOM 3338 O O . MET A 1 421 ? -8.611 -11.366 14.943 1.00 88.25 421 MET A O 1
ATOM 3342 N N . SER A 1 422 ? -6.857 -10.989 13.586 1.00 92.19 422 SER A N 1
ATOM 3343 C CA . SER A 1 422 ? -6.394 -9.790 14.285 1.00 92.19 422 SER A CA 1
ATOM 3344 C C . SER A 1 422 ? -7.013 -8.554 13.645 1.00 92.19 422 SER A C 1
ATOM 3346 O O . SER A 1 422 ? -6.952 -8.377 12.425 1.00 92.19 422 SER A O 1
ATOM 3348 N N . VAL A 1 423 ? -7.651 -7.700 14.444 1.00 93.44 423 VAL A N 1
ATOM 3349 C CA . VAL A 1 423 ? -8.417 -6.543 13.970 1.00 93.44 423 VAL A CA 1
ATOM 3350 C C . VAL A 1 423 ? -7.816 -5.246 14.491 1.00 93.44 423 VAL A C 1
ATOM 3352 O O . VAL A 1 423 ? -7.985 -4.855 15.648 1.00 93.44 423 VAL A O 1
ATOM 3355 N N . LEU A 1 424 ? -7.167 -4.534 13.576 1.00 95.56 424 LEU A N 1
ATOM 3356 C CA . LEU A 1 424 ? -6.605 -3.209 13.777 1.00 95.56 424 LEU A CA 1
ATOM 3357 C C . LEU A 1 424 ? -7.703 -2.155 13.581 1.00 95.56 424 LEU A C 1
ATOM 3359 O O . LEU A 1 424 ? -8.474 -2.194 12.622 1.00 95.56 424 LEU A O 1
ATOM 3363 N N . ASN A 1 425 ? -7.794 -1.200 14.499 1.00 95.00 425 ASN A N 1
ATOM 3364 C CA . ASN A 1 425 ? -8.641 -0.014 14.421 1.00 95.00 425 ASN A CA 1
ATOM 3365 C C . ASN A 1 425 ? -7.773 1.235 14.610 1.00 95.00 425 ASN A C 1
ATOM 3367 O O . ASN A 1 425 ? -7.166 1.402 15.663 1.00 95.00 425 ASN A O 1
ATOM 3371 N N . ALA A 1 426 ? -7.721 2.106 13.603 1.00 95.88 426 ALA A N 1
ATOM 3372 C CA . ALA A 1 426 ? -6.999 3.374 13.659 1.00 95.88 426 ALA A CA 1
ATOM 3373 C C . ALA A 1 426 ? -7.981 4.546 13.794 1.00 95.88 426 ALA A C 1
ATOM 3375 O O . ALA A 1 426 ? -8.892 4.695 12.973 1.00 95.88 426 ALA A O 1
ATOM 3376 N N . TYR A 1 427 ? -7.769 5.376 14.814 1.00 95.06 427 TYR A N 1
ATOM 3377 C CA . TYR A 1 427 ? -8.492 6.617 15.079 1.00 95.06 427 TYR A CA 1
ATOM 3378 C C . TYR A 1 427 ? -7.631 7.791 14.606 1.00 95.06 427 TYR A C 1
ATOM 3380 O O . TYR A 1 427 ? -6.542 8.024 15.118 1.00 95.06 427 TYR A O 1
ATOM 3388 N N . LEU A 1 428 ? -8.087 8.500 13.580 1.00 96.19 428 LEU A N 1
ATOM 3389 C CA . LEU A 1 428 ? -7.331 9.553 12.906 1.00 96.19 428 LEU A CA 1
ATOM 3390 C C . LEU A 1 428 ? -7.779 10.900 13.494 1.00 96.19 428 LEU A C 1
ATOM 3392 O O . LEU A 1 428 ? -8.956 11.236 13.349 1.00 96.19 428 LEU A O 1
ATOM 3396 N N . PRO A 1 429 ? -6.915 11.666 14.182 1.00 94.44 429 PRO A N 1
ATOM 3397 C 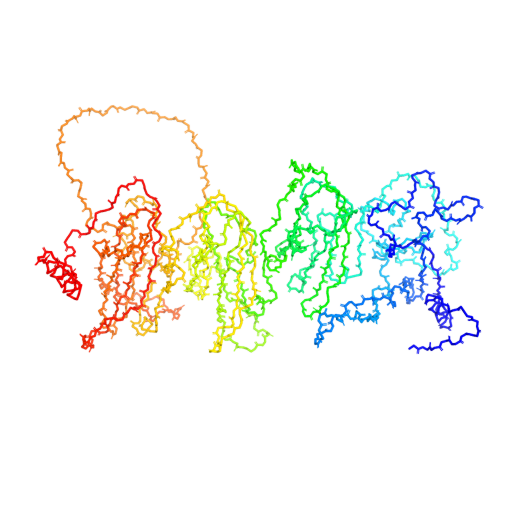CA . PRO A 1 429 ? -7.356 12.839 14.944 1.00 94.44 429 PRO A CA 1
ATOM 3398 C C . PRO A 1 429 ? -7.825 14.009 14.065 1.00 94.44 429 PRO A C 1
ATOM 3400 O O . PRO A 1 429 ? -8.666 14.796 14.491 1.00 94.44 429 PRO A O 1
ATOM 3403 N N . GLU A 1 430 ? -7.313 14.117 12.838 1.00 95.31 430 GLU A N 1
ATOM 3404 C CA . GLU A 1 430 ? -7.476 15.261 11.934 1.00 95.31 430 GLU A CA 1
ATOM 3405 C C . GLU A 1 430 ? -7.747 14.764 10.492 1.00 95.31 430 GLU A C 1
ATOM 3407 O O . GLU A 1 430 ? -7.522 13.589 10.189 1.00 95.31 430 GLU A O 1
ATOM 3412 N N . PRO A 1 431 ? -8.257 15.605 9.574 1.00 94.94 431 PRO A N 1
ATOM 3413 C CA . PRO A 1 431 ? -8.259 15.285 8.146 1.00 94.94 431 PRO A CA 1
ATOM 3414 C C . PRO A 1 431 ? -6.837 15.367 7.560 1.00 94.94 431 PRO A C 1
ATOM 3416 O O . PRO A 1 431 ? -6.045 16.228 7.943 1.00 94.94 431 PRO A O 1
ATOM 3419 N N . GLY A 1 432 ? -6.515 14.510 6.589 1.00 93.19 432 GLY A N 1
ATOM 3420 C CA . GLY A 1 432 ? -5.202 14.492 5.938 1.00 93.19 432 GLY A CA 1
ATOM 3421 C C . GLY A 1 432 ? -4.719 13.103 5.524 1.00 93.19 432 GLY A C 1
ATOM 3422 O O . GLY A 1 432 ? -5.473 12.133 5.512 1.00 93.19 432 GLY A O 1
ATOM 3423 N N . GLU A 1 433 ? -3.438 13.014 5.168 1.00 94.50 433 GLU A N 1
ATOM 3424 C CA . GLU A 1 433 ? -2.795 11.761 4.763 1.00 94.50 433 GLU A CA 1
ATOM 3425 C C . GLU A 1 433 ? -2.021 11.118 5.912 1.00 94.50 433 GLU A C 1
ATOM 3427 O O . GLU A 1 433 ? -1.250 11.780 6.619 1.00 94.50 433 GLU A O 1
ATOM 3432 N N . TYR A 1 434 ? -2.166 9.802 6.037 1.00 95.94 434 TYR A N 1
ATOM 3433 C CA . TYR A 1 434 ? -1.452 8.992 7.013 1.00 95.94 434 TYR A CA 1
ATOM 3434 C C . TYR A 1 434 ? -0.846 7.752 6.359 1.00 95.94 434 TYR A C 1
ATOM 3436 O O . TYR A 1 434 ? -1.502 7.093 5.559 1.00 95.94 434 TYR A O 1
ATOM 3444 N N . ALA A 1 435 ? 0.371 7.380 6.745 1.00 95.19 435 ALA A N 1
ATOM 3445 C CA . ALA A 1 435 ? 0.846 6.017 6.557 1.00 95.19 435 ALA A CA 1
ATOM 3446 C C . ALA A 1 435 ? 0.562 5.189 7.810 1.00 95.19 435 ALA A C 1
ATOM 3448 O O . ALA A 1 435 ? 0.822 5.638 8.929 1.00 95.19 435 ALA A O 1
ATOM 3449 N N . LEU A 1 436 ? 0.073 3.970 7.603 1.00 96.69 436 LEU A N 1
ATOM 3450 C CA . LEU A 1 436 ? -0.063 2.948 8.633 1.00 96.69 436 LEU A CA 1
ATOM 3451 C C . LEU A 1 436 ? 0.914 1.813 8.316 1.00 96.69 436 LEU A C 1
ATOM 3453 O O . LEU A 1 436 ? 0.756 1.108 7.321 1.00 96.69 436 LEU A O 1
ATOM 3457 N N . GLU A 1 437 ? 1.924 1.653 9.163 1.00 96.25 437 GLU A N 1
ATOM 3458 C CA . GLU A 1 437 ? 2.896 0.560 9.102 1.00 96.25 437 GLU A CA 1
ATOM 3459 C C . GLU A 1 437 ? 2.481 -0.531 10.090 1.00 96.25 437 GLU A C 1
ATOM 3461 O O . GLU A 1 437 ? 2.380 -0.266 11.288 1.00 96.25 437 GLU A O 1
ATOM 3466 N N . VAL A 1 438 ? 2.243 -1.747 9.596 1.00 96.38 438 VAL A N 1
ATOM 3467 C CA . VAL A 1 438 ? 1.897 -2.925 10.401 1.00 96.38 438 VAL A CA 1
ATOM 3468 C C . VAL A 1 438 ? 3.100 -3.856 10.445 1.00 96.38 438 VAL A C 1
ATOM 3470 O O . VAL A 1 438 ? 3.646 -4.242 9.410 1.00 96.38 438 VAL A O 1
ATOM 3473 N N . TYR A 1 439 ? 3.515 -4.218 11.652 1.00 95.38 439 TYR A N 1
ATOM 3474 C CA . TYR A 1 439 ? 4.649 -5.086 11.923 1.00 95.38 439 TYR A CA 1
ATOM 3475 C C . TYR A 1 439 ? 4.177 -6.399 12.545 1.00 95.38 439 TYR A C 1
ATOM 3477 O O . TYR A 1 439 ? 3.237 -6.410 13.338 1.00 95.38 439 TYR A O 1
ATOM 3485 N N . ALA A 1 440 ? 4.874 -7.485 12.228 1.00 93.50 440 ALA A N 1
ATOM 3486 C CA . ALA A 1 440 ? 4.588 -8.827 12.712 1.00 93.50 440 ALA A CA 1
ATOM 3487 C C . ALA A 1 440 ? 5.815 -9.448 13.401 1.00 93.50 440 ALA A C 1
ATOM 3489 O O . ALA A 1 440 ? 6.961 -9.156 13.044 1.00 93.50 440 ALA A O 1
ATOM 3490 N N . ALA A 1 441 ? 5.557 -10.321 14.371 1.00 90.88 441 ALA A N 1
ATOM 3491 C CA . ALA A 1 441 ? 6.528 -11.200 15.017 1.00 90.88 441 ALA A CA 1
ATOM 3492 C C . ALA A 1 441 ? 5.917 -12.609 15.194 1.00 90.88 441 ALA A C 1
ATOM 3494 O O . ALA A 1 441 ? 4.692 -12.724 15.272 1.00 90.88 441 ALA A O 1
ATOM 3495 N N . PRO A 1 442 ? 6.720 -13.686 15.299 1.00 85.88 442 PRO A N 1
ATOM 3496 C CA . PRO A 1 442 ? 6.209 -15.042 15.522 1.00 85.88 442 PRO A CA 1
ATOM 3497 C C . PRO A 1 442 ? 5.270 -15.126 16.733 1.00 85.88 442 PRO A C 1
ATOM 3499 O O . PRO A 1 442 ? 5.484 -14.424 17.727 1.00 85.88 442 PRO A O 1
ATOM 3502 N N . SER A 1 443 ? 4.261 -15.998 16.670 1.00 73.75 443 SER A N 1
ATOM 3503 C CA . SER A 1 443 ? 3.353 -16.275 17.793 1.00 73.75 443 SER A CA 1
ATOM 3504 C C . SER A 1 443 ? 4.080 -16.935 18.969 1.00 73.75 443 SER A C 1
ATOM 3506 O O . SER A 1 443 ? 3.927 -16.506 20.108 1.00 73.75 443 SER A O 1
ATOM 3508 N N . ASP A 1 444 ? 4.930 -17.922 18.679 1.00 65.12 444 ASP A N 1
ATOM 3509 C CA . ASP A 1 444 ? 5.371 -18.927 19.655 1.00 65.12 444 ASP A CA 1
ATOM 3510 C C . ASP A 1 444 ? 6.765 -18.644 20.254 1.00 65.12 444 ASP A C 1
ATOM 3512 O O . ASP A 1 444 ? 7.490 -19.572 20.606 1.00 65.12 444 ASP A O 1
ATOM 3516 N N . SER A 1 445 ? 7.184 -17.371 20.344 1.00 59.09 445 SER A N 1
ATOM 3517 C CA . SER A 1 445 ? 8.458 -17.012 20.992 1.00 59.09 445 SER A CA 1
ATOM 3518 C C . SER A 1 445 ? 8.255 -16.444 22.399 1.00 59.09 445 SER A C 1
ATOM 3520 O O . SER A 1 445 ? 7.763 -15.320 22.563 1.00 59.09 445 SER A O 1
ATOM 3522 N N . ASP A 1 446 ? 8.726 -17.202 23.391 1.00 55.75 446 ASP A N 1
ATOM 3523 C CA . ASP A 1 446 ? 8.916 -16.744 24.775 1.00 55.75 446 ASP A CA 1
ATOM 3524 C C . ASP A 1 446 ? 10.004 -15.656 24.868 1.00 55.75 446 ASP A C 1
ATOM 3526 O O . ASP A 1 446 ? 9.953 -14.772 25.723 1.00 55.75 446 ASP A O 1
ATOM 3530 N N . GLU A 1 447 ? 10.984 -15.687 23.958 1.00 61.56 447 GLU A N 1
ATOM 3531 C CA . GLU A 1 447 ? 12.003 -14.642 23.832 1.00 61.56 447 GLU A CA 1
ATOM 3532 C C . GLU A 1 447 ? 11.454 -13.365 23.159 1.00 61.56 447 GLU A C 1
ATOM 3534 O O . GLU A 1 447 ? 10.541 -13.444 22.323 1.00 61.56 447 GLU A O 1
ATOM 3539 N N . PRO A 1 448 ? 12.021 -12.177 23.471 1.00 64.81 448 PRO A N 1
ATOM 3540 C CA . PRO A 1 448 ? 11.610 -10.891 22.902 1.00 64.81 448 PRO A CA 1
ATOM 3541 C C . PRO A 1 448 ? 12.051 -10.739 21.433 1.00 64.81 448 PRO A C 1
ATOM 3543 O O . PRO A 1 448 ? 12.999 -10.021 21.110 1.00 64.81 448 PRO A O 1
ATOM 3546 N N . THR A 1 449 ? 11.349 -11.421 20.528 1.00 76.31 449 THR A N 1
ATOM 3547 C CA . THR A 1 449 ? 11.626 -11.393 19.085 1.00 76.31 449 THR A CA 1
ATOM 3548 C C . THR A 1 449 ? 11.346 -10.019 18.470 1.00 76.31 449 THR A C 1
ATOM 3550 O O . THR A 1 449 ? 10.357 -9.358 18.787 1.00 76.31 449 THR A O 1
ATOM 3553 N N . ALA A 1 450 ? 12.210 -9.599 17.543 1.00 85.19 450 ALA A N 1
ATOM 3554 C CA . ALA A 1 450 ? 12.049 -8.351 16.807 1.00 85.19 450 ALA A CA 1
ATOM 3555 C C . ALA A 1 450 ? 10.801 -8.361 15.904 1.00 85.19 450 ALA A C 1
ATOM 3557 O O . ALA A 1 450 ? 10.532 -9.326 15.189 1.00 85.19 450 ALA A O 1
ATOM 3558 N N . TYR A 1 451 ? 10.077 -7.241 15.903 1.00 91.12 451 TYR A N 1
ATOM 3559 C CA . TYR A 1 451 ? 8.952 -6.988 15.006 1.00 91.12 451 TYR A CA 1
ATOM 3560 C C . TYR A 1 451 ? 9.444 -6.495 13.638 1.00 91.12 451 TYR A C 1
ATOM 3562 O O . TYR A 1 451 ? 10.151 -5.488 13.552 1.00 91.12 451 TYR A O 1
ATOM 3570 N N . HIS A 1 452 ? 9.025 -7.162 12.562 1.00 92.88 452 HIS A N 1
ATOM 3571 C CA . HIS A 1 452 ? 9.400 -6.832 11.184 1.00 92.88 452 HIS A CA 1
ATOM 3572 C C . HIS A 1 452 ? 8.219 -6.226 10.420 1.00 92.88 452 HIS A C 1
ATOM 3574 O O . HIS A 1 452 ? 7.078 -6.630 10.624 1.00 92.88 452 HIS A O 1
ATOM 3580 N N . LEU A 1 453 ? 8.477 -5.260 9.530 1.00 94.38 453 LEU A N 1
ATOM 3581 C CA . LEU A 1 453 ? 7.431 -4.594 8.744 1.00 94.38 453 LEU A CA 1
ATOM 3582 C C . LEU A 1 453 ? 6.766 -5.594 7.786 1.00 94.38 453 LEU A C 1
ATOM 3584 O O . LEU A 1 453 ? 7.403 -6.050 6.836 1.00 94.38 453 LEU A O 1
ATOM 3588 N N . ALA A 1 454 ? 5.494 -5.907 8.025 1.00 93.88 454 ALA A N 1
ATOM 3589 C CA . ALA A 1 454 ? 4.712 -6.877 7.262 1.00 93.88 454 ALA A CA 1
ATOM 3590 C C . ALA A 1 454 ? 3.793 -6.204 6.230 1.00 93.88 454 ALA A C 1
ATOM 3592 O O . ALA A 1 454 ? 3.659 -6.700 5.116 1.00 93.88 454 ALA A O 1
ATOM 3593 N N . TRP A 1 455 ? 3.197 -5.054 6.561 1.00 95.19 455 TRP A N 1
ATOM 3594 C CA . TRP A 1 455 ? 2.277 -4.343 5.665 1.00 95.19 455 TRP A CA 1
ATOM 3595 C C . TRP A 1 455 ? 2.414 -2.825 5.787 1.00 95.19 455 TRP A C 1
ATOM 3597 O O . TRP A 1 455 ? 2.745 -2.304 6.853 1.00 95.19 455 TRP A O 1
ATOM 3607 N N . GLN A 1 456 ? 2.116 -2.101 4.709 1.00 95.25 456 GLN A N 1
ATOM 3608 C CA . GLN A 1 456 ? 2.119 -0.637 4.694 1.00 95.25 456 GLN A CA 1
ATOM 3609 C C . GLN A 1 456 ? 0.925 -0.087 3.899 1.00 95.25 456 GLN A C 1
ATOM 3611 O O . GLN A 1 456 ? 0.760 -0.420 2.728 1.00 95.25 456 GLN A O 1
ATOM 3616 N N . PHE A 1 457 ? 0.110 0.770 4.516 1.00 96.19 457 PHE A N 1
ATOM 3617 C CA . PHE A 1 457 ? -1.073 1.397 3.906 1.00 96.19 457 PHE A CA 1
ATOM 3618 C C . PHE A 1 457 ? -0.919 2.920 3.830 1.00 96.19 457 PHE A C 1
ATOM 3620 O O . PHE A 1 457 ? -0.288 3.523 4.698 1.00 96.19 457 PHE A O 1
ATOM 3627 N N . LEU A 1 458 ? -1.536 3.537 2.820 1.00 95.94 458 LEU A N 1
ATOM 3628 C CA . LEU A 1 458 ? -1.762 4.977 2.713 1.00 95.94 458 LEU A CA 1
ATOM 3629 C C . LEU A 1 458 ? -3.247 5.247 2.976 1.00 95.94 458 LEU A C 1
ATOM 3631 O O . LEU A 1 458 ? -4.114 4.697 2.302 1.00 95.94 458 LEU A O 1
ATOM 3635 N N . ILE A 1 459 ? -3.539 6.087 3.961 1.00 96.56 459 ILE A N 1
ATOM 3636 C CA . ILE A 1 459 ? -4.893 6.417 4.394 1.00 96.56 459 ILE A CA 1
ATOM 3637 C C . ILE A 1 459 ? -5.173 7.886 4.071 1.00 96.56 459 ILE A C 1
ATOM 3639 O O . ILE A 1 459 ? -4.469 8.775 4.552 1.00 96.56 459 ILE A O 1
ATOM 3643 N N . GLU A 1 460 ? -6.223 8.135 3.292 1.00 95.50 460 GLU A N 1
ATOM 3644 C CA . GLU A 1 460 ? -6.766 9.467 3.003 1.00 95.50 460 GLU A CA 1
ATOM 3645 C C . GLU A 1 460 ? -7.957 9.739 3.937 1.00 95.50 460 GLU A C 1
ATOM 3647 O O . GLU A 1 460 ? -9.014 9.121 3.793 1.00 95.50 460 GLU A O 1
ATOM 3652 N N . ALA A 1 461 ? -7.805 10.640 4.911 1.00 95.88 461 ALA A N 1
ATOM 3653 C CA . ALA A 1 461 ? -8.857 11.016 5.855 1.00 95.88 461 ALA A CA 1
ATOM 3654 C C . ALA A 1 461 ? -9.561 12.312 5.431 1.00 95.88 461 ALA A C 1
ATOM 3656 O O . ALA A 1 461 ? -8.951 13.380 5.412 1.00 95.88 461 ALA A O 1
ATOM 3657 N N . GLU A 1 462 ? -10.859 12.227 5.137 1.00 93.94 462 GLU A N 1
ATOM 3658 C CA . GLU A 1 462 ? -11.687 13.391 4.768 1.00 93.94 462 GLU A CA 1
ATOM 3659 C C . GLU A 1 462 ? -12.146 14.180 6.010 1.00 93.94 462 GLU A C 1
ATOM 3661 O O . GLU A 1 462 ? -12.439 15.371 5.931 1.00 93.94 462 GLU A O 1
ATOM 3666 N N . ALA A 1 463 ? -12.175 13.518 7.170 1.00 93.19 463 ALA A N 1
ATOM 3667 C CA . ALA A 1 463 ? -12.502 14.074 8.480 1.00 93.19 463 ALA A CA 1
ATOM 3668 C C . ALA A 1 463 ? -11.702 13.348 9.575 1.00 93.19 463 ALA A C 1
ATOM 3670 O O . ALA A 1 463 ? -11.306 12.198 9.383 1.00 93.19 463 ALA A O 1
ATOM 3671 N N . GLY A 1 464 ? -11.508 13.991 10.730 1.00 89.88 464 GLY A N 1
ATOM 3672 C CA . GLY A 1 464 ? -10.923 13.370 11.925 1.00 89.88 464 GLY A CA 1
ATOM 3673 C C . GLY A 1 464 ? -11.977 12.898 12.940 1.00 89.88 464 GLY A C 1
ATOM 3674 O O . GLY A 1 464 ? -13.058 13.482 13.032 1.00 89.88 464 GLY A O 1
ATOM 3675 N N . LYS A 1 465 ? -11.641 11.878 13.742 1.00 89.88 465 LYS A N 1
ATOM 3676 C CA . LYS A 1 465 ? -12.314 11.502 15.002 1.00 89.88 465 LYS A CA 1
ATOM 3677 C C . LYS A 1 465 ? -11.331 11.774 16.159 1.00 89.88 465 LYS A C 1
ATOM 3679 O O . LYS A 1 465 ? -10.726 10.826 16.659 1.00 89.88 465 LYS A O 1
ATOM 3684 N N . PRO A 1 466 ? -11.118 13.044 16.567 1.00 89.62 466 PRO A N 1
ATOM 3685 C CA . PRO A 1 466 ? -10.240 13.368 17.689 1.00 89.62 466 PRO A CA 1
ATOM 3686 C C . PRO A 1 466 ? -10.786 12.773 18.992 1.00 89.62 466 PRO A C 1
ATOM 3688 O O . PRO A 1 466 ? -11.977 12.881 19.285 1.00 89.62 466 PRO A O 1
ATOM 3691 N N . LEU A 1 467 ? -9.901 12.153 19.772 1.00 91.25 467 LEU A N 1
ATOM 3692 C CA . LEU A 1 467 ? -10.188 11.539 21.070 1.00 91.25 467 LEU A CA 1
ATOM 3693 C C . LEU A 1 467 ? -9.325 12.198 22.158 1.00 91.25 467 LEU A C 1
ATOM 3695 O O . LEU A 1 467 ? -8.269 12.757 21.862 1.00 91.25 467 LEU A O 1
ATOM 3699 N N . SER A 1 468 ? -9.765 12.147 23.418 1.00 91.25 468 SER A N 1
ATOM 3700 C CA . SER A 1 468 ? -8.994 12.691 24.542 1.00 91.25 468 SER A CA 1
ATOM 3701 C C . SER A 1 468 ? -7.750 11.834 24.823 1.00 91.25 468 SER A C 1
ATOM 3703 O O . SER A 1 468 ? -7.772 10.614 24.653 1.00 91.25 468 SER A O 1
ATOM 3705 N N . ALA A 1 469 ? -6.652 12.450 25.272 1.00 90.31 469 ALA A N 1
ATOM 3706 C CA . ALA A 1 469 ? -5.419 11.720 25.585 1.00 90.31 469 ALA A CA 1
ATOM 3707 C C . ALA A 1 469 ? -5.594 10.636 26.682 1.00 90.31 469 ALA A C 1
ATOM 3709 O O . ALA A 1 469 ? -5.029 9.552 26.513 1.00 90.31 469 ALA A O 1
ATOM 3710 N N . PRO A 1 470 ? -6.406 10.838 27.747 1.00 91.38 470 PRO A N 1
ATOM 3711 C CA . PRO A 1 470 ? -6.743 9.770 28.693 1.00 91.38 470 PRO A CA 1
ATOM 3712 C C . PRO A 1 470 ? -7.471 8.594 28.030 1.00 91.38 470 PRO A C 1
ATOM 3714 O O . PRO A 1 470 ? -7.096 7.444 28.253 1.00 91.38 470 PRO A O 1
ATOM 3717 N N . LEU A 1 471 ? -8.454 8.864 27.161 1.00 92.69 471 LEU A N 1
ATOM 3718 C CA . LEU A 1 471 ? -9.164 7.826 26.410 1.00 92.69 471 LEU A CA 1
ATOM 3719 C C . LEU A 1 471 ? -8.219 7.068 25.468 1.00 92.69 471 LEU A C 1
ATOM 3721 O O . LEU A 1 471 ? -8.234 5.844 25.469 1.00 92.69 471 LEU A O 1
ATOM 3725 N N . LEU A 1 472 ? -7.362 7.760 24.710 1.00 92.44 472 LEU A N 1
ATOM 3726 C CA . LEU A 1 472 ? -6.364 7.119 23.845 1.00 92.44 472 LEU A CA 1
ATOM 3727 C C . LEU A 1 472 ? -5.416 6.217 24.650 1.00 92.44 472 LEU A C 1
ATOM 3729 O O . LEU A 1 472 ? -5.226 5.058 24.294 1.00 92.44 472 LEU A O 1
ATOM 3733 N N . SER A 1 473 ? -4.890 6.704 25.778 1.00 91.94 473 SER A N 1
ATOM 3734 C CA . SER A 1 473 ? -4.042 5.914 26.682 1.00 91.94 473 SER A CA 1
ATOM 3735 C C . SER A 1 473 ? -4.743 4.635 27.168 1.00 91.94 473 SER A C 1
ATOM 3737 O O . SER A 1 473 ? -4.171 3.544 27.099 1.00 91.94 473 SER A O 1
ATOM 3739 N N . ARG A 1 474 ? -6.025 4.729 27.559 1.00 92.81 474 ARG A N 1
ATOM 3740 C CA . ARG A 1 474 ? -6.861 3.560 27.892 1.00 92.81 474 ARG A CA 1
ATOM 3741 C C . ARG A 1 474 ? -7.054 2.627 26.691 1.00 92.81 474 ARG A C 1
ATOM 3743 O O . ARG A 1 474 ? -6.957 1.418 26.854 1.00 92.81 474 ARG A O 1
ATOM 3750 N N . LEU A 1 475 ? -7.307 3.157 25.493 1.00 91.44 475 LEU A N 1
ATOM 3751 C CA . LEU A 1 475 ? -7.545 2.372 24.271 1.00 91.44 475 LEU A CA 1
ATOM 3752 C C . LEU A 1 475 ? -6.296 1.654 23.734 1.00 91.44 475 LEU A C 1
ATOM 3754 O O . LEU A 1 475 ? -6.443 0.631 23.074 1.00 91.44 475 LEU A O 1
ATOM 3758 N N . ALA A 1 476 ? -5.090 2.141 24.024 1.00 88.00 476 ALA A N 1
ATOM 3759 C CA . ALA A 1 476 ? -3.841 1.468 23.653 1.00 88.00 476 ALA A CA 1
ATOM 3760 C C . ALA A 1 476 ? -3.352 0.442 24.695 1.00 88.00 476 ALA A C 1
ATOM 3762 O O . ALA A 1 476 ? -2.444 -0.335 24.408 1.00 88.00 476 ALA A O 1
ATOM 3763 N N . THR A 1 477 ? -3.935 0.434 25.900 1.00 88.38 477 THR A N 1
ATOM 3764 C CA . THR A 1 477 ? -3.554 -0.461 27.014 1.00 88.38 477 THR A CA 1
ATOM 3765 C C . THR A 1 477 ? -4.649 -1.457 27.414 1.00 88.38 477 THR A C 1
ATOM 3767 O O . THR A 1 477 ? -4.432 -2.295 28.288 1.00 88.38 477 THR A O 1
ATOM 3770 N N . ILE A 1 478 ? -5.825 -1.393 26.784 1.00 88.62 478 ILE A N 1
ATOM 3771 C CA . ILE A 1 478 ? -6.964 -2.274 27.062 1.00 88.62 478 ILE A CA 1
ATOM 3772 C C . ILE A 1 478 ? -6.775 -3.670 26.454 1.00 88.62 478 ILE A C 1
ATOM 3774 O O . ILE A 1 478 ? -6.595 -3.821 25.249 1.00 88.62 478 ILE A O 1
ATOM 3778 N N . ASN A 1 479 ? -6.895 -4.705 27.287 1.00 89.06 479 ASN A N 1
ATOM 3779 C CA . ASN A 1 479 ? -7.003 -6.087 26.826 1.00 89.06 479 ASN A CA 1
ATOM 3780 C C . ASN A 1 479 ? -8.478 -6.423 26.548 1.00 89.06 479 ASN A C 1
ATOM 3782 O O . ASN A 1 479 ? -9.289 -6.455 27.478 1.00 89.06 479 ASN A O 1
ATOM 3786 N N . LEU A 1 480 ? -8.841 -6.639 25.283 1.00 91.56 480 LEU A N 1
ATOM 3787 C CA . LEU A 1 480 ? -10.220 -6.911 24.862 1.00 91.56 480 LEU A CA 1
ATOM 3788 C C . LEU A 1 480 ? -10.487 -8.402 24.677 1.00 91.56 480 LEU A C 1
ATOM 3790 O O . LEU A 1 480 ? -9.633 -9.137 24.199 1.00 91.56 480 LEU A O 1
ATOM 3794 N N . GLY A 1 481 ? -11.716 -8.822 24.975 1.00 89.69 481 GLY A N 1
ATOM 3795 C CA . GLY A 1 481 ? -12.112 -10.224 24.899 1.00 89.69 481 GLY A CA 1
ATOM 3796 C C . GLY A 1 481 ? -11.782 -10.996 26.184 1.00 89.69 481 GLY A C 1
ATOM 3797 O O . GLY A 1 481 ? -11.758 -10.389 27.266 1.00 89.69 481 GLY A O 1
ATOM 3798 N N . PRO A 1 482 ? -11.568 -12.323 26.093 1.00 87.38 482 PRO A N 1
ATOM 3799 C CA . PRO A 1 482 ? -11.173 -13.160 27.223 1.00 87.38 482 PRO A CA 1
ATOM 3800 C C . PRO A 1 482 ? -9.876 -12.657 27.862 1.00 87.38 482 PRO A C 1
ATOM 3802 O O . PRO A 1 482 ? -8.923 -12.337 27.159 1.00 87.38 482 PRO A O 1
ATOM 3805 N N . GLN A 1 483 ? -9.830 -12.578 29.191 1.00 87.12 483 GLN A N 1
ATOM 3806 C CA . GLN A 1 483 ? -8.629 -12.100 29.890 1.00 87.12 483 GLN A CA 1
ATOM 3807 C C . GLN A 1 483 ? -7.601 -13.209 30.128 1.00 87.12 483 GLN A C 1
ATOM 3809 O O . GLN A 1 483 ? -6.400 -12.953 30.102 1.00 87.12 483 GLN A O 1
ATOM 3814 N N . ASP A 1 484 ? -8.076 -14.434 30.347 1.00 83.19 484 ASP A N 1
ATOM 3815 C CA . ASP A 1 484 ? -7.271 -15.636 30.530 1.00 83.19 484 ASP A CA 1
ATOM 3816 C C . ASP A 1 484 ? -8.093 -16.900 30.189 1.00 83.19 484 ASP A C 1
ATOM 3818 O O . ASP A 1 484 ? -9.231 -16.838 29.706 1.00 83.19 484 ASP A O 1
ATOM 3822 N N . ASN A 1 485 ? -7.528 -18.074 30.480 1.00 82.69 485 ASN A N 1
ATOM 3823 C CA . ASN A 1 485 ? -8.170 -19.363 30.227 1.00 82.69 485 ASN A CA 1
ATOM 3824 C C . ASN A 1 485 ? -9.417 -19.626 31.101 1.00 82.69 485 ASN A C 1
ATOM 3826 O O . ASN A 1 485 ? -10.132 -20.591 30.832 1.00 82.69 485 ASN A O 1
ATOM 3830 N N . THR A 1 486 ? -9.727 -18.819 32.127 1.00 83.62 486 THR A N 1
ATOM 3831 C CA . THR A 1 486 ? -10.931 -19.029 32.957 1.00 83.62 486 THR A CA 1
ATOM 3832 C C . THR A 1 486 ? -12.213 -18.889 32.146 1.00 83.62 486 THR A C 1
ATOM 3834 O O . THR A 1 486 ? -13.140 -19.663 32.365 1.00 83.62 486 THR A O 1
ATOM 3837 N N . TRP A 1 487 ? -12.252 -17.999 31.148 1.00 84.38 487 TRP A N 1
ATOM 3838 C CA . TRP A 1 487 ? -13.389 -17.865 30.231 1.00 84.38 487 TRP A CA 1
ATOM 3839 C C . TRP A 1 487 ? -13.723 -19.189 29.526 1.00 84.38 487 TRP A C 1
ATOM 3841 O O . TRP A 1 487 ? -14.878 -19.619 29.513 1.00 84.38 487 TRP A O 1
ATOM 3851 N N . GLN A 1 488 ? -12.696 -19.862 28.996 1.00 82.12 488 GLN A N 1
ATOM 3852 C CA . GLN A 1 488 ? -12.827 -21.154 28.320 1.00 82.12 488 GLN A CA 1
ATOM 3853 C C . GLN A 1 488 ? -13.117 -22.289 29.315 1.00 82.12 488 GLN A C 1
ATOM 3855 O O . GLN A 1 488 ? -13.996 -23.110 29.064 1.00 82.12 488 GLN A O 1
ATOM 3860 N N . ASN A 1 489 ? -12.439 -22.306 30.469 1.00 82.38 489 ASN A N 1
ATOM 3861 C CA . ASN A 1 489 ? -12.617 -23.323 31.514 1.00 82.38 489 ASN A CA 1
ATOM 3862 C C . ASN A 1 489 ? -14.017 -23.290 32.155 1.00 82.38 489 ASN A C 1
ATOM 3864 O O . ASN A 1 489 ? -14.539 -24.336 32.527 1.00 82.38 489 ASN A O 1
ATOM 3868 N N . LEU A 1 490 ? -14.633 -22.107 32.261 1.00 80.25 490 LEU A N 1
ATOM 3869 C CA . LEU A 1 490 ? -16.024 -21.912 32.697 1.00 80.25 490 LEU A CA 1
ATOM 3870 C C . LEU A 1 490 ? -17.043 -22.155 31.562 1.00 80.25 490 LEU A C 1
ATOM 3872 O O . LEU A 1 490 ? -18.249 -22.036 31.771 1.00 80.25 490 LEU A O 1
ATOM 3876 N N . GLY A 1 491 ? -16.575 -22.476 30.350 1.00 77.56 491 GLY A N 1
ATOM 3877 C CA . GLY A 1 491 ? -17.399 -22.820 29.190 1.00 77.56 491 GLY A CA 1
ATOM 3878 C C . GLY A 1 491 ? -18.230 -21.674 28.605 1.00 77.56 491 GLY A C 1
ATOM 3879 O O . GLY A 1 491 ? -19.168 -21.944 27.851 1.00 77.56 491 GLY A O 1
ATOM 3880 N N . PHE A 1 492 ? -17.920 -20.414 28.929 1.00 81.44 492 PHE A N 1
ATOM 3881 C CA . PHE A 1 492 ? -18.653 -19.261 28.405 1.00 81.44 492 PHE A CA 1
ATOM 3882 C C . PHE A 1 492 ? -18.530 -19.151 26.879 1.00 81.44 492 PHE A C 1
ATOM 3884 O O . PHE A 1 492 ? -17.452 -19.314 26.306 1.00 81.44 492 PHE A O 1
ATOM 3891 N N . ARG A 1 493 ? -19.636 -18.802 26.207 1.00 78.75 493 ARG A N 1
ATOM 3892 C CA . ARG A 1 493 ? -19.650 -18.502 24.763 1.00 78.75 493 ARG A CA 1
ATOM 3893 C C . ARG A 1 493 ? -20.386 -17.199 24.466 1.00 78.75 493 ARG A C 1
ATOM 3895 O O . ARG A 1 493 ? -21.450 -16.932 25.026 1.00 78.75 493 ARG A O 1
ATOM 3902 N N . THR A 1 494 ? -19.843 -16.398 23.553 1.00 81.25 494 THR A N 1
ATOM 3903 C CA . THR A 1 494 ? -20.479 -15.178 23.040 1.00 81.25 494 THR A CA 1
ATOM 3904 C C . THR A 1 494 ? -21.543 -15.553 22.000 1.00 81.25 494 THR A C 1
ATOM 3906 O O . THR A 1 494 ? -21.237 -15.950 20.881 1.00 81.25 494 THR A O 1
ATOM 3909 N N . LEU A 1 495 ? -22.828 -15.469 22.367 1.00 76.25 495 LEU A N 1
ATOM 3910 C CA . LEU A 1 495 ? -23.951 -15.798 21.465 1.00 76.25 495 LEU A CA 1
ATOM 3911 C C . LEU A 1 495 ? -24.389 -14.603 20.603 1.00 76.25 495 LEU A C 1
ATOM 3913 O O . LEU A 1 495 ? -25.096 -14.764 19.611 1.00 76.25 495 LEU A O 1
ATOM 3917 N N . SER A 1 496 ? -23.951 -13.402 20.970 1.00 77.94 496 SER A N 1
ATOM 3918 C CA . SER A 1 496 ? -24.015 -12.186 20.160 1.00 77.94 496 SER A CA 1
ATOM 3919 C C . SER A 1 496 ? -22.677 -11.463 20.258 1.00 77.94 496 SER A C 1
ATOM 3921 O O . SER A 1 496 ? -22.071 -11.517 21.325 1.00 77.94 496 SER A O 1
ATOM 3923 N N . HIS A 1 497 ? -22.305 -10.689 19.237 1.00 79.44 497 HIS A N 1
ATOM 3924 C CA . HIS A 1 497 ? -21.132 -9.802 19.282 1.00 79.44 497 HIS A CA 1
ATOM 3925 C C . HIS A 1 497 ? -19.830 -10.537 19.691 1.00 79.44 497 HIS A C 1
ATOM 3927 O O . HIS A 1 497 ? -19.275 -10.254 20.748 1.00 79.44 497 HIS A O 1
ATOM 3933 N N . PRO A 1 498 ? -19.336 -11.497 18.878 1.00 79.88 498 PRO A N 1
ATOM 3934 C CA . PRO A 1 498 ? -18.083 -12.202 19.170 1.00 79.88 498 PRO A CA 1
ATOM 3935 C C . PRO A 1 498 ? -16.852 -11.282 19.105 1.00 79.88 498 PRO A C 1
ATOM 3937 O O . PRO A 1 498 ? -15.852 -11.553 19.759 1.00 79.88 498 PRO A O 1
ATOM 3940 N N . ASP A 1 499 ? -16.943 -10.176 18.360 1.00 87.94 499 ASP A N 1
ATOM 3941 C CA . ASP A 1 499 ? -15.997 -9.064 18.444 1.00 87.94 499 ASP A CA 1
ATOM 3942 C C . ASP A 1 499 ? -16.263 -8.256 19.735 1.00 87.94 499 ASP A C 1
ATOM 3944 O O . ASP A 1 499 ? -17.362 -7.703 19.876 1.00 87.94 499 ASP A O 1
ATOM 3948 N N . PRO A 1 500 ? -15.294 -8.147 20.666 1.00 91.50 500 PRO A N 1
ATOM 3949 C CA . PRO A 1 500 ? -15.454 -7.386 21.900 1.00 91.50 500 PRO A CA 1
ATOM 3950 C C . PRO A 1 500 ? -15.557 -5.866 21.681 1.00 91.50 500 PRO A C 1
ATOM 3952 O O . PRO A 1 500 ? -15.936 -5.165 22.620 1.00 91.50 500 PRO A O 1
ATOM 3955 N N . LEU A 1 501 ? -15.260 -5.338 20.482 1.00 92.56 501 LEU A N 1
ATOM 3956 C CA . LEU A 1 501 ? -15.544 -3.947 20.107 1.00 92.56 501 LEU A CA 1
ATOM 3957 C C . LEU A 1 501 ? -16.963 -3.817 19.525 1.00 92.56 501 LEU A C 1
ATOM 3959 O O . LEU A 1 501 ? -17.207 -4.016 18.333 1.00 92.56 501 LEU A O 1
ATOM 3963 N N . VAL A 1 502 ? -17.911 -3.403 20.362 1.00 90.00 502 VAL A N 1
ATOM 3964 C CA . VAL A 1 502 ? -19.322 -3.265 19.994 1.00 90.00 502 VAL A CA 1
ATOM 3965 C C . VAL A 1 502 ? -19.639 -1.828 19.582 1.00 90.00 502 VAL A C 1
ATOM 3967 O O . VAL A 1 502 ? -19.733 -0.928 20.413 1.00 90.00 502 VAL A O 1
ATOM 3970 N N . ARG A 1 503 ? -19.871 -1.592 18.286 1.00 87.38 503 ARG A N 1
ATOM 3971 C CA . ARG A 1 503 ? -20.379 -0.296 17.799 1.00 87.38 503 ARG A CA 1
ATOM 3972 C C . ARG A 1 503 ? -21.903 -0.244 17.918 1.00 87.38 503 ARG A C 1
ATOM 3974 O O . ARG A 1 503 ? -22.604 -0.992 17.232 1.00 87.38 503 ARG A O 1
ATOM 3981 N N . VAL A 1 504 ? -22.428 0.641 18.766 1.00 84.00 504 VAL A N 1
ATOM 3982 C CA . VAL A 1 504 ? -23.881 0.757 18.998 1.00 84.00 504 VAL A CA 1
ATOM 3983 C C . VAL A 1 504 ? -24.569 1.321 17.753 1.00 84.00 504 VAL A C 1
ATOM 3985 O O . VAL A 1 504 ? -24.074 2.247 17.111 1.00 84.00 504 VAL A O 1
ATOM 3988 N N . ARG A 1 505 ? -25.738 0.782 17.393 1.00 70.12 505 ARG A N 1
ATOM 3989 C CA . ARG A 1 505 ? -26.495 1.247 16.220 1.00 70.12 505 ARG A CA 1
ATOM 3990 C C . ARG A 1 505 ? -27.222 2.566 16.528 1.00 70.12 505 ARG A C 1
ATOM 3992 O O . ARG A 1 505 ? -27.783 2.749 17.604 1.00 70.12 505 ARG A O 1
ATOM 3999 N N . THR A 1 506 ? -27.261 3.475 15.553 1.00 56.12 506 THR A N 1
ATOM 4000 C CA . THR A 1 506 ? -27.968 4.773 15.624 1.00 56.12 506 THR A CA 1
ATOM 4001 C C . THR A 1 506 ? -29.477 4.681 15.354 1.00 56.12 506 THR A C 1
ATOM 4003 O O . THR A 1 506 ? -30.135 5.705 15.182 1.00 56.12 506 THR A O 1
ATOM 4006 N N . ALA A 1 507 ? -30.047 3.475 15.298 1.00 44.94 507 ALA A N 1
ATOM 4007 C CA . ALA A 1 507 ? -31.487 3.300 15.146 1.00 44.94 507 ALA A CA 1
ATOM 4008 C C . ALA A 1 507 ? -32.225 3.797 16.401 1.00 44.94 507 ALA A C 1
ATOM 4010 O O . ALA A 1 507 ? -31.813 3.506 17.521 1.00 44.94 507 ALA A O 1
ATOM 4011 N N . GLY A 1 508 ? -33.334 4.519 16.212 1.00 46.25 508 GLY A N 1
ATOM 4012 C CA . GLY A 1 508 ? -34.240 4.866 17.310 1.00 46.25 508 GLY A CA 1
ATOM 4013 C C . GLY A 1 508 ? -34.894 3.625 17.936 1.00 46.25 508 GLY A C 1
ATOM 4014 O O . GLY A 1 508 ? -34.829 2.530 17.378 1.00 46.25 508 GLY A O 1
ATOM 4015 N N . ARG A 1 509 ? -35.566 3.807 19.082 1.00 45.66 509 ARG A N 1
ATOM 4016 C CA . ARG A 1 509 ? -36.062 2.726 19.968 1.00 45.66 509 ARG A CA 1
ATOM 4017 C C . ARG A 1 509 ? -36.936 1.640 19.299 1.00 45.66 509 ARG A C 1
ATOM 4019 O O . ARG A 1 509 ? -36.992 0.524 19.803 1.00 45.66 509 ARG A O 1
ATOM 4026 N N . THR A 1 510 ? -37.528 1.901 18.130 1.00 36.62 510 THR A N 1
ATOM 4027 C CA . THR A 1 510 ? -38.212 0.890 17.290 1.00 36.62 510 THR A CA 1
ATOM 4028 C C . THR A 1 510 ? -37.286 -0.219 16.758 1.00 36.62 510 THR A C 1
ATOM 4030 O O . THR A 1 510 ? -37.757 -1.272 16.326 1.00 36.62 510 THR A O 1
ATOM 4033 N N . GLY A 1 511 ? -35.962 -0.030 16.801 1.00 39.81 511 GLY A N 1
ATOM 4034 C CA . GLY A 1 511 ? -34.983 -1.092 16.555 1.00 39.81 511 GLY A CA 1
ATOM 4035 C C . GLY A 1 511 ? -34.958 -2.143 17.671 1.00 39.81 511 GLY A C 1
ATOM 4036 O O . GLY A 1 511 ? -34.936 -3.343 17.386 1.00 39.81 511 GLY A O 1
ATOM 4037 N N . SER A 1 512 ? -35.025 -1.702 18.930 1.00 40.12 512 SER A N 1
ATOM 4038 C CA . SER A 1 512 ? -34.975 -2.550 20.131 1.00 40.12 512 SER A CA 1
ATOM 4039 C C . SER A 1 512 ? -36.217 -3.436 20.268 1.00 40.12 512 SER A C 1
ATOM 4041 O O . SER A 1 512 ? -36.108 -4.612 20.610 1.00 40.12 512 SER A O 1
ATOM 4043 N N . GLU A 1 513 ? -37.391 -2.922 19.888 1.00 38.75 513 GLU A N 1
ATOM 4044 C CA . GLU A 1 513 ? -38.669 -3.659 19.878 1.00 38.75 513 GLU A CA 1
ATOM 4045 C C . GLU A 1 513 ? -38.638 -4.945 19.023 1.00 38.75 513 GLU A C 1
ATOM 4047 O O . GLU A 1 513 ? -39.429 -5.865 19.248 1.00 38.75 513 GLU A O 1
ATOM 4052 N N . ARG A 1 514 ? -37.723 -5.034 18.043 1.00 40.72 514 ARG A N 1
ATOM 4053 C CA . ARG A 1 514 ? -37.505 -6.240 17.223 1.00 40.72 514 ARG A CA 1
ATOM 4054 C C . ARG A 1 514 ? -36.488 -7.223 17.813 1.00 40.72 514 ARG A C 1
ATOM 4056 O O . ARG A 1 514 ? -36.509 -8.384 17.412 1.00 40.72 514 ARG A O 1
ATOM 4063 N N . LEU A 1 515 ? -35.630 -6.795 18.740 1.00 41.41 515 LEU A N 1
ATOM 4064 C CA . LEU A 1 515 ? -34.718 -7.677 19.483 1.00 41.41 515 LEU A CA 1
ATOM 4065 C C . LEU A 1 515 ? -35.461 -8.371 20.636 1.00 41.41 515 LEU A C 1
ATOM 4067 O O . LEU A 1 515 ? -35.422 -9.595 20.746 1.00 41.41 515 LEU A O 1
ATOM 4071 N N . LEU A 1 516 ? -36.255 -7.608 21.397 1.00 41.12 516 LEU A N 1
ATOM 4072 C CA . LEU A 1 516 ? -37.010 -8.065 22.577 1.00 41.12 516 LEU A CA 1
ATOM 4073 C C . LEU A 1 516 ? -38.091 -9.139 22.301 1.00 41.12 516 LEU A C 1
ATOM 4075 O O . LEU A 1 516 ? -38.704 -9.650 23.235 1.00 41.12 516 LEU A O 1
ATOM 4079 N N . ARG A 1 517 ? -38.353 -9.500 21.036 1.00 41.75 517 ARG A N 1
ATOM 4080 C CA . ARG A 1 517 ? -39.354 -10.519 20.651 1.00 41.75 517 ARG A CA 1
ATOM 4081 C C . ARG A 1 517 ? -38.778 -11.905 20.330 1.00 41.75 517 ARG A C 1
ATOM 4083 O O . ARG A 1 517 ? -39.556 -12.820 20.070 1.00 41.75 517 ARG A O 1
ATOM 4090 N N . LEU A 1 518 ? -37.456 -12.086 20.356 1.00 43.72 518 LEU A N 1
ATOM 4091 C CA . LEU A 1 518 ? -36.811 -13.374 20.073 1.00 43.72 518 LEU A CA 1
ATOM 4092 C C . LEU A 1 518 ? -36.881 -14.312 21.290 1.00 43.72 518 LEU A C 1
ATOM 4094 O O . LEU A 1 518 ? -35.977 -14.332 22.120 1.00 43.72 518 LEU A O 1
ATOM 4098 N N . LYS A 1 519 ? -37.965 -15.091 21.396 1.00 39.69 519 LYS A N 1
ATOM 4099 C CA . LYS A 1 519 ? -38.172 -16.038 22.509 1.00 39.69 519 LYS A CA 1
ATOM 4100 C C . LYS A 1 519 ? -37.506 -17.403 22.315 1.00 39.69 519 LYS A C 1
ATOM 4102 O O . LYS A 1 519 ? -37.095 -18.008 23.298 1.00 39.69 519 LYS A O 1
ATOM 4107 N N . ASN A 1 520 ? -37.376 -17.885 21.075 1.00 40.22 520 ASN A N 1
ATOM 4108 C CA . ASN A 1 520 ? -36.943 -19.261 20.804 1.00 40.22 520 ASN A CA 1
ATOM 4109 C C . ASN A 1 520 ? -35.530 -19.318 20.200 1.00 40.22 520 ASN A C 1
ATOM 4111 O O . ASN A 1 520 ? -35.193 -18.594 19.260 1.00 40.22 520 ASN A O 1
ATOM 4115 N N . LYS A 1 521 ? -34.738 -20.271 20.704 1.00 41.16 521 LYS A N 1
ATOM 4116 C CA . LYS A 1 521 ? -33.358 -20.624 20.315 1.00 41.16 521 LYS A CA 1
ATOM 4117 C C . LYS A 1 521 ? -33.107 -20.640 18.797 1.00 41.16 521 LYS A C 1
ATOM 4119 O O . LYS A 1 521 ? -32.114 -20.089 18.330 1.00 41.16 521 LYS A O 1
ATOM 4124 N N . SER A 1 522 ? -34.025 -21.218 18.021 1.00 42.72 522 SER A N 1
ATOM 4125 C CA . SER A 1 522 ? -33.943 -21.298 16.554 1.00 42.72 522 SER A CA 1
ATOM 4126 C C . SER A 1 522 ? -33.978 -19.929 15.863 1.00 42.72 522 SER A C 1
ATOM 4128 O O . SER A 1 522 ? -33.232 -19.706 14.912 1.00 42.72 522 SER A O 1
ATOM 4130 N N . GLN A 1 523 ? -34.789 -18.991 16.362 1.00 44.94 523 GLN A N 1
ATOM 4131 C CA . GLN A 1 523 ? -34.940 -17.650 15.785 1.00 44.94 523 GLN A CA 1
ATOM 4132 C C . GLN A 1 523 ? -33.723 -16.761 16.070 1.00 44.94 523 GLN A C 1
ATOM 4134 O O . GLN A 1 523 ? -33.346 -15.946 15.227 1.00 44.94 523 GLN A O 1
ATOM 4139 N N . ILE A 1 524 ? -33.090 -16.937 17.236 1.00 46.66 524 ILE A N 1
ATOM 4140 C CA . ILE A 1 524 ? -31.839 -16.253 17.600 1.00 46.66 524 ILE A CA 1
ATOM 4141 C C . ILE A 1 524 ? -30.717 -16.702 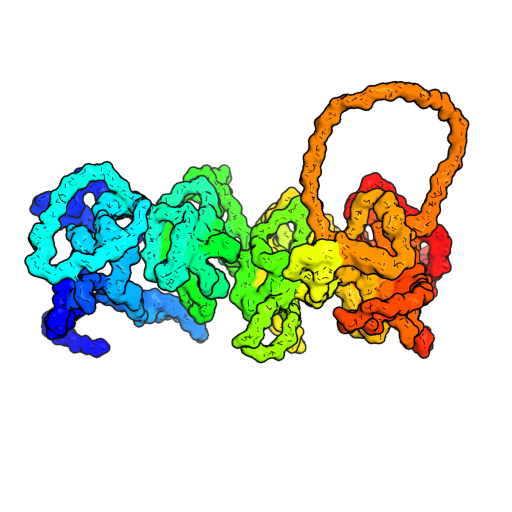16.653 1.00 46.66 524 ILE A C 1
ATOM 4143 O O . ILE A 1 524 ? -30.084 -15.862 16.010 1.00 46.66 524 ILE A O 1
ATOM 4147 N N . LEU A 1 525 ? -30.535 -18.021 16.502 1.00 41.44 525 LEU A N 1
ATOM 4148 C CA . LEU A 1 525 ? -29.509 -18.609 15.635 1.00 41.44 525 LEU A CA 1
ATOM 4149 C C . LEU A 1 525 ? -29.699 -18.209 14.163 1.00 41.44 525 LEU A C 1
ATOM 4151 O O . LEU A 1 525 ? -28.791 -17.621 13.577 1.00 41.44 525 LEU A O 1
ATOM 4155 N N . GLN A 1 526 ? -30.891 -18.431 13.588 1.00 44.56 526 GLN A N 1
ATOM 4156 C CA . GLN A 1 526 ? -31.180 -18.088 12.186 1.00 44.56 526 GLN A CA 1
ATOM 4157 C C . GLN A 1 526 ? -30.961 -16.601 11.871 1.00 44.56 526 GLN A C 1
ATOM 4159 O O . GLN A 1 526 ? -30.494 -16.264 10.781 1.00 44.56 526 GLN A O 1
ATOM 4164 N N . ARG A 1 527 ? -31.300 -15.695 12.800 1.00 43.59 527 ARG A N 1
ATOM 4165 C CA . ARG A 1 527 ? -31.225 -14.253 12.536 1.00 43.59 527 ARG A CA 1
ATOM 4166 C C . ARG A 1 527 ? -29.805 -13.699 12.615 1.00 43.59 527 ARG A C 1
ATOM 4168 O O . ARG A 1 527 ? -29.498 -12.803 11.835 1.00 43.59 527 ARG A O 1
ATOM 4175 N N . PHE A 1 528 ? -28.953 -14.198 13.513 1.00 42.19 528 PHE A N 1
ATOM 4176 C CA . PHE A 1 528 ? -27.558 -13.742 13.565 1.00 42.19 528 PHE A CA 1
ATOM 4177 C C . PHE A 1 528 ? -26.774 -14.228 12.341 1.00 42.19 528 PHE A C 1
ATOM 4179 O O . PHE A 1 528 ? -26.120 -13.419 11.682 1.00 42.19 528 PHE A O 1
ATOM 4186 N N . MET A 1 529 ? -26.968 -15.502 11.981 1.00 37.06 529 MET A N 1
ATOM 4187 C CA . MET A 1 529 ? -26.549 -16.117 10.718 1.00 37.06 529 MET A CA 1
ATOM 4188 C C . MET A 1 529 ? -26.859 -15.228 9.497 1.00 37.06 529 MET A C 1
ATOM 4190 O O . MET A 1 529 ? -25.949 -14.768 8.812 1.00 37.06 529 MET A O 1
ATOM 4194 N N . GLY A 1 530 ? -28.127 -14.888 9.256 1.00 30.83 530 GLY A N 1
ATOM 4195 C CA . GLY A 1 530 ? -28.540 -14.118 8.073 1.00 30.83 530 GLY A CA 1
ATOM 4196 C C . GLY A 1 530 ? -28.312 -12.597 8.113 1.00 30.83 530 GLY A C 1
ATOM 4197 O O . GLY A 1 530 ? -29.093 -11.878 7.493 1.00 30.83 530 GLY A O 1
ATOM 4198 N N . SER A 1 531 ? -27.338 -12.064 8.872 1.00 33.78 531 SER A N 1
ATOM 4199 C CA . SER A 1 531 ? -27.244 -10.607 9.139 1.00 33.78 531 SER A CA 1
ATOM 4200 C C . SER A 1 531 ? -25.904 -9.904 8.860 1.00 33.78 531 SER A C 1
ATOM 4202 O O . SER A 1 531 ? -25.777 -8.715 9.157 1.00 33.78 531 SER A O 1
ATOM 4204 N N . GLN A 1 532 ? -24.939 -10.577 8.224 1.00 33.03 532 GLN A N 1
ATOM 4205 C CA . GLN A 1 532 ? -23.685 -9.978 7.718 1.00 33.03 532 GLN A CA 1
ATOM 4206 C C . GLN A 1 532 ? -23.732 -9.759 6.186 1.00 33.03 532 GLN A C 1
ATOM 4208 O O . GLN A 1 532 ? -22.784 -10.063 5.466 1.00 33.03 532 GLN A O 1
ATOM 4213 N N . GLY A 1 533 ? -24.864 -9.249 5.681 1.00 27.14 533 GLY A N 1
ATOM 4214 C CA . GLY A 1 533 ? -25.152 -9.096 4.249 1.00 27.14 533 GLY A CA 1
ATOM 4215 C C . GLY A 1 533 ? -25.483 -7.658 3.823 1.00 27.14 533 GLY A C 1
ATOM 4216 O O . GLY A 1 533 ? -26.434 -7.060 4.315 1.00 27.14 533 GLY A O 1
ATOM 4217 N N . ILE A 1 534 ? -24.668 -7.149 2.895 1.00 27.88 534 ILE A N 1
ATOM 4218 C CA . ILE A 1 534 ? -24.785 -5.965 2.015 1.00 27.88 534 ILE A CA 1
ATOM 4219 C C . ILE A 1 534 ? -26.145 -5.228 1.986 1.00 27.88 534 ILE A C 1
ATOM 4221 O O . ILE A 1 534 ? -27.146 -5.797 1.572 1.00 27.88 534 ILE A O 1
ATOM 4225 N N . HIS A 1 535 ? -26.109 -3.909 2.228 1.00 27.50 535 HIS A N 1
ATOM 4226 C CA . HIS A 1 535 ? -26.779 -2.866 1.421 1.00 27.50 535 HIS A CA 1
ATOM 4227 C C . HIS A 1 535 ? -26.048 -1.529 1.685 1.00 27.50 535 HIS A C 1
ATOM 4229 O O . HIS A 1 535 ? -25.946 -1.118 2.837 1.00 27.50 535 HIS A O 1
ATOM 4235 N N . SER A 1 536 ? -25.378 -0.836 0.754 1.00 24.75 536 SER A N 1
ATOM 4236 C CA . SER A 1 536 ? -25.789 -0.346 -0.576 1.00 24.75 536 SER A CA 1
ATOM 4237 C C . SER A 1 536 ? -27.127 0.408 -0.558 1.00 24.75 536 SER A C 1
ATOM 4239 O O . SER A 1 536 ? -28.191 -0.138 -0.836 1.00 24.75 536 SER A O 1
ATOM 4241 N N . GLN A 1 537 ? -27.053 1.702 -0.221 1.00 25.14 537 GLN A N 1
ATOM 4242 C CA . GLN A 1 537 ? -28.160 2.648 -0.372 1.00 25.14 537 GLN A CA 1
ATOM 4243 C C . GLN A 1 537 ? -28.330 3.005 -1.855 1.00 25.14 537 GLN A C 1
ATOM 4245 O O . GLN A 1 537 ? -27.603 3.846 -2.381 1.00 25.14 537 GLN A O 1
ATOM 4250 N N . GLN A 1 538 ? -29.301 2.387 -2.528 1.00 22.97 538 GLN A N 1
ATOM 4251 C CA . GLN A 1 538 ? -29.923 3.018 -3.692 1.00 22.97 538 GLN A CA 1
ATOM 4252 C C . GLN A 1 538 ? -30.932 4.057 -3.198 1.00 22.97 538 GLN A C 1
ATOM 4254 O O . GLN A 1 538 ? -31.674 3.806 -2.249 1.00 22.97 538 GLN A O 1
ATOM 4259 N N . ALA A 1 539 ? -30.946 5.228 -3.831 1.00 25.25 539 ALA A N 1
ATOM 4260 C CA . ALA A 1 539 ? -31.983 6.223 -3.604 1.00 25.25 539 ALA A CA 1
ATOM 4261 C C . ALA A 1 539 ? -33.221 5.847 -4.428 1.00 25.25 539 ALA A C 1
ATOM 4263 O O . ALA A 1 539 ? -33.144 5.800 -5.657 1.00 25.25 539 ALA A O 1
ATOM 4264 N N . GLU A 1 540 ? -34.354 5.597 -3.772 1.00 24.84 540 GLU A N 1
ATOM 4265 C CA . GLU A 1 540 ? -35.643 5.544 -4.466 1.00 24.84 540 GLU A CA 1
ATOM 4266 C C . GLU A 1 540 ? -36.105 6.966 -4.801 1.00 24.84 540 GLU A C 1
ATOM 4268 O O . GLU A 1 540 ? -36.054 7.874 -3.967 1.00 24.84 540 GLU A O 1
ATOM 4273 N N . ALA A 1 541 ? -36.520 7.165 -6.051 1.00 23.78 541 ALA A N 1
ATOM 4274 C CA . ALA A 1 541 ? -36.968 8.454 -6.552 1.00 23.78 541 ALA A CA 1
ATOM 4275 C C . ALA A 1 541 ? -38.455 8.677 -6.247 1.00 23.78 541 ALA A C 1
ATOM 4277 O O . ALA A 1 541 ? -39.287 7.794 -6.452 1.00 23.78 541 ALA A O 1
ATOM 4278 N N . THR A 1 542 ? -38.797 9.885 -5.806 1.00 22.64 542 THR A N 1
ATOM 4279 C CA . THR A 1 542 ? -40.185 10.299 -5.583 1.00 22.64 542 THR A CA 1
ATOM 4280 C C . THR A 1 542 ? -40.892 10.566 -6.914 1.00 22.64 542 THR A C 1
ATOM 4282 O O . THR A 1 542 ? -40.492 11.479 -7.634 1.00 22.64 542 THR A O 1
ATOM 4285 N N . GLU A 1 543 ? -42.000 9.874 -7.195 1.00 23.41 543 GLU A N 1
ATOM 4286 C CA . GLU A 1 543 ? -43.022 10.365 -8.133 1.00 23.41 543 GLU A CA 1
ATOM 4287 C C . GLU A 1 543 ? -44.273 10.855 -7.374 1.00 23.41 543 GLU A C 1
ATOM 4289 O O . GLU A 1 543 ? -44.621 10.291 -6.331 1.00 23.41 543 GLU A O 1
ATOM 4294 N N . PRO A 1 544 ? -44.948 11.925 -7.841 1.00 27.41 544 PRO A N 1
ATOM 4295 C CA . PRO A 1 544 ? -46.016 12.572 -7.088 1.00 27.41 544 PRO A CA 1
ATOM 4296 C C . PRO A 1 544 ? -47.432 12.121 -7.485 1.00 27.41 544 PRO A C 1
ATOM 4298 O O . PRO A 1 544 ? -47.741 11.914 -8.655 1.00 27.41 544 PRO A O 1
ATOM 4301 N N . GLY A 1 545 ? -48.347 12.174 -6.511 1.00 26.14 545 GLY A N 1
ATOM 4302 C CA . GLY A 1 545 ? -49.749 12.514 -6.775 1.00 26.14 545 GLY A CA 1
ATOM 4303 C C . GLY A 1 545 ? -50.794 11.426 -6.522 1.00 26.14 545 GLY A C 1
ATOM 4304 O O . GLY A 1 545 ? -51.131 10.657 -7.422 1.00 26.14 545 GLY A O 1
ATOM 4305 N N . LYS A 1 546 ? -51.422 11.494 -5.339 1.00 24.38 546 LYS A N 1
ATOM 4306 C CA . LYS A 1 546 ? -52.890 11.474 -5.161 1.00 24.38 546 LYS A CA 1
ATOM 4307 C C . LYS A 1 546 ? -53.276 11.705 -3.698 1.00 24.38 546 LYS A C 1
ATOM 4309 O O . LYS A 1 546 ? -53.055 10.844 -2.855 1.00 24.38 546 LYS A O 1
ATOM 4314 N N . GLU A 1 547 ? -53.937 12.828 -3.431 1.00 24.27 547 GLU A N 1
ATOM 4315 C CA . GLU A 1 547 ? -54.984 12.854 -2.401 1.00 24.27 547 GLU A CA 1
ATOM 4316 C C . GLU A 1 547 ? -56.248 12.163 -2.972 1.00 24.27 547 GLU A C 1
ATOM 4318 O O . GLU A 1 547 ? -56.357 11.989 -4.194 1.00 24.27 547 GLU A O 1
ATOM 4323 N N . PRO A 1 548 ? -57.195 11.734 -2.119 1.00 28.22 548 PRO A N 1
ATOM 4324 C CA . PRO A 1 548 ? -58.213 12.682 -1.668 1.00 28.22 548 PRO A CA 1
ATOM 4325 C C . PRO A 1 548 ? -58.474 12.679 -0.153 1.00 28.22 548 PRO A C 1
ATOM 4327 O O . PRO A 1 548 ? -58.648 11.643 0.482 1.00 28.22 548 PRO A O 1
ATOM 4330 N N . SER A 1 549 ? -58.563 13.900 0.365 1.00 23.78 549 SER A N 1
ATOM 4331 C CA . SER A 1 549 ? -59.331 14.372 1.524 1.00 23.78 549 SER A CA 1
ATOM 4332 C C . SER A 1 549 ? -60.366 13.442 2.190 1.00 23.78 549 SER A C 1
ATOM 4334 O O . SER A 1 549 ? -61.295 12.951 1.554 1.00 23.78 549 SER A O 1
ATOM 4336 N N . GLN A 1 550 ? -60.346 13.428 3.530 1.00 25.89 550 GLN A N 1
ATOM 4337 C CA . GLN A 1 550 ? -61.413 14.030 4.356 1.00 25.89 550 GLN A CA 1
ATOM 4338 C C . GLN A 1 550 ? -60.890 14.363 5.778 1.00 25.89 550 GLN A C 1
ATOM 4340 O O . GLN A 1 550 ? -59.806 13.899 6.136 1.00 25.89 550 GLN A O 1
ATOM 4345 N N . PRO A 1 551 ? -61.556 15.253 6.547 1.00 24.73 551 PRO A N 1
ATOM 4346 C CA . PRO A 1 551 ? -60.947 15.897 7.712 1.00 24.73 551 PRO A CA 1
ATOM 4347 C C . PRO A 1 551 ? -60.998 15.047 8.988 1.00 24.73 551 PRO A C 1
ATOM 4349 O O . PRO A 1 551 ? -61.970 14.341 9.243 1.00 24.73 551 PRO A O 1
ATOM 4352 N N . ILE A 1 552 ? -59.977 15.207 9.833 1.00 25.95 552 ILE A N 1
ATOM 4353 C CA . ILE A 1 552 ? -60.019 14.827 11.250 1.00 25.95 552 ILE A CA 1
ATOM 4354 C C . ILE A 1 552 ? -60.353 16.095 12.040 1.00 25.95 552 ILE A C 1
ATOM 4356 O O . ILE A 1 552 ? -59.623 17.083 11.954 1.00 25.95 552 ILE A O 1
ATOM 4360 N N . GLU A 1 553 ? -61.459 16.079 12.782 1.00 24.88 553 GLU A N 1
ATOM 4361 C CA . GLU A 1 553 ? -61.840 17.189 13.660 1.00 24.88 553 GLU A CA 1
ATOM 4362 C C . GLU A 1 553 ? -60.887 17.296 14.859 1.00 24.88 553 GLU A C 1
ATOM 4364 O O . GLU A 1 553 ? -60.427 16.299 15.419 1.00 24.88 553 GLU A O 1
ATOM 4369 N N . THR A 1 554 ? -60.571 18.528 15.255 1.00 24.83 554 THR A N 1
ATOM 4370 C CA . THR A 1 554 ? -59.662 18.809 16.367 1.00 24.83 554 THR A CA 1
ATOM 4371 C C . THR A 1 554 ? -60.392 18.759 17.706 1.00 24.83 554 THR A C 1
ATOM 4373 O O . THR A 1 554 ? -61.044 19.736 18.075 1.00 24.83 554 THR A O 1
ATOM 4376 N N . ASN A 1 555 ? -60.194 17.686 18.474 1.00 24.83 555 ASN A N 1
ATOM 4377 C CA . ASN A 1 555 ? -60.375 17.728 19.926 1.00 24.83 555 ASN A CA 1
ATOM 4378 C C . ASN A 1 555 ? -59.046 18.133 20.591 1.00 24.83 555 ASN A C 1
ATOM 4380 O O . ASN A 1 555 ? -58.102 17.338 20.576 1.00 24.83 555 ASN A O 1
ATOM 4384 N N . PRO A 1 556 ? -58.930 19.346 21.164 1.00 31.92 556 PRO A N 1
ATOM 4385 C CA . PRO A 1 556 ? -57.958 19.608 22.218 1.00 31.92 556 PRO A CA 1
ATOM 4386 C C . PRO A 1 556 ? -58.420 18.954 23.538 1.00 31.92 556 PRO A C 1
ATOM 4388 O O . PRO A 1 556 ? -59.553 18.494 23.638 1.00 31.92 556 PRO A O 1
ATOM 4391 N N . GLU A 1 557 ? -57.546 18.979 24.547 1.00 28.66 557 GLU A N 1
ATOM 4392 C CA . GLU A 1 557 ? -57.823 18.572 25.939 1.00 28.66 557 GLU A CA 1
ATOM 4393 C C . GLU A 1 557 ? -58.098 17.071 26.175 1.00 28.66 557 GLU A C 1
ATOM 4395 O O . GLU A 1 557 ? -59.224 16.637 26.388 1.00 28.66 557 GLU A O 1
ATOM 4400 N N . GLU A 1 558 ? -57.017 16.297 26.311 1.00 28.30 558 GLU A N 1
ATOM 4401 C CA . GLU A 1 558 ? -56.907 15.369 27.446 1.00 28.30 558 GLU A CA 1
ATOM 4402 C C . GLU A 1 558 ? -55.452 15.354 27.961 1.00 28.30 558 GLU A C 1
ATOM 4404 O O . GLU A 1 558 ? -54.504 15.606 27.210 1.00 28.30 558 GLU A O 1
ATOM 4409 N N . GLU A 1 559 ? -55.267 15.182 29.271 1.00 27.81 559 GLU A N 1
ATOM 4410 C CA . GLU A 1 559 ? -54.045 15.598 29.973 1.00 27.81 559 GLU A CA 1
ATOM 4411 C C . GLU A 1 559 ? -52.975 14.506 30.152 1.00 27.81 559 GLU A C 1
ATOM 4413 O O . GLU A 1 559 ? -53.268 13.328 30.322 1.00 27.81 559 GLU A O 1
ATOM 4418 N N . GLN A 1 560 ? -51.712 14.949 30.228 1.00 33.81 560 GLN A N 1
ATOM 4419 C CA . GLN A 1 560 ? -50.656 14.447 31.134 1.00 33.81 560 GLN A CA 1
ATOM 4420 C C . GLN A 1 560 ? -50.490 12.916 31.324 1.00 33.81 560 GLN A C 1
ATOM 4422 O O . GLN A 1 560 ? -50.044 12.455 32.375 1.00 33.81 560 GLN A O 1
ATOM 4427 N N . GLY A 1 561 ? -50.737 12.112 30.290 1.00 24.44 561 GLY A N 1
ATOM 4428 C CA . GLY A 1 561 ? -50.366 10.696 30.268 1.00 24.44 561 GLY A CA 1
ATOM 4429 C C . GLY A 1 561 ? -48.870 10.501 29.996 1.00 24.44 561 GLY A C 1
ATOM 4430 O O . GLY A 1 561 ? -48.418 10.635 28.856 1.00 24.44 561 GLY A O 1
ATOM 4431 N N . SER A 1 562 ? -48.083 10.132 31.011 1.00 32.16 562 SER A N 1
ATOM 4432 C CA . SER A 1 562 ? -46.705 9.682 30.789 1.00 32.16 562 SER A CA 1
ATOM 4433 C C . SER A 1 562 ? -46.716 8.377 29.984 1.00 32.16 562 SER A C 1
ATOM 4435 O O . SER A 1 562 ? -47.289 7.369 30.402 1.00 32.16 562 SER A O 1
ATOM 4437 N N . ARG A 1 563 ? -46.087 8.380 28.797 1.00 31.05 563 ARG A N 1
ATOM 4438 C CA . ARG A 1 563 ? -45.917 7.147 28.009 1.00 31.05 563 ARG A CA 1
ATOM 4439 C C . ARG A 1 563 ? -45.219 6.107 28.894 1.00 31.05 563 ARG A C 1
ATOM 4441 O O . ARG A 1 563 ? -44.186 6.454 29.474 1.00 31.05 563 ARG A O 1
ATOM 4448 N N . PRO A 1 564 ? -45.728 4.865 28.996 1.00 36.94 564 PRO A N 1
ATOM 4449 C CA . PRO A 1 564 ? -45.114 3.855 29.843 1.00 36.94 564 PRO A CA 1
ATOM 4450 C C . PRO A 1 564 ? -43.681 3.620 29.368 1.00 36.94 564 PRO A C 1
ATOM 4452 O O . PRO A 1 564 ? -43.451 3.170 28.246 1.00 36.94 564 PRO A O 1
ATOM 4455 N N . VAL A 1 565 ? -42.713 3.968 30.218 1.00 49.81 565 VAL A N 1
ATOM 4456 C CA . VAL A 1 565 ? -41.304 3.679 29.959 1.00 49.81 565 VAL A CA 1
ATOM 4457 C C . VAL A 1 565 ? -41.157 2.168 30.015 1.00 49.81 565 VAL A C 1
ATOM 4459 O O . VAL A 1 565 ? -41.263 1.574 31.090 1.00 49.81 565 VAL A O 1
ATOM 4462 N N . ASP A 1 566 ? -40.943 1.553 28.853 1.00 60.69 566 ASP A N 1
ATOM 4463 C CA . ASP A 1 566 ? -40.640 0.132 28.768 1.00 60.69 566 ASP A CA 1
ATOM 4464 C C . ASP A 1 566 ? -39.447 -0.170 29.689 1.00 60.69 566 ASP A C 1
ATOM 4466 O O . ASP A 1 566 ? -38.366 0.428 29.601 1.00 60.69 566 ASP A O 1
ATOM 4470 N N . ARG A 1 567 ? -39.698 -1.068 30.642 1.00 64.56 567 ARG A N 1
ATOM 4471 C CA . ARG A 1 567 ? -38.769 -1.420 31.718 1.00 64.56 567 ARG A CA 1
ATOM 4472 C C . ARG A 1 567 ? -37.611 -2.269 31.192 1.00 64.56 567 ARG A C 1
ATOM 4474 O O . ARG A 1 567 ? -36.613 -2.404 31.891 1.00 64.56 567 ARG A O 1
ATOM 4481 N N . GLU A 1 568 ? -37.733 -2.791 29.972 1.00 67.88 568 GLU A N 1
ATOM 4482 C CA . GLU A 1 568 ? -36.759 -3.666 29.314 1.00 67.88 568 GLU A CA 1
ATOM 4483 C C . GLU A 1 568 ? -36.136 -3.035 28.062 1.00 67.88 568 GLU A C 1
ATOM 4485 O O . GLU A 1 568 ? -35.200 -3.597 27.497 1.00 67.88 568 GLU A O 1
ATOM 4490 N N . ALA A 1 569 ? -36.604 -1.850 27.648 1.00 72.50 569 ALA A N 1
ATOM 4491 C CA . ALA A 1 569 ? -36.017 -1.125 26.529 1.00 72.50 569 ALA A CA 1
ATOM 4492 C C . ALA A 1 569 ? -34.535 -0.822 26.787 1.00 72.50 569 ALA A C 1
ATOM 4494 O O . ALA A 1 569 ? -34.175 -0.245 27.817 1.00 72.50 569 ALA A O 1
ATOM 4495 N N . CYS A 1 570 ? -33.709 -1.188 25.810 1.00 76.56 570 CYS A N 1
ATOM 4496 C CA . CYS A 1 570 ? -32.260 -1.051 25.796 1.00 76.56 570 CYS A CA 1
ATOM 4497 C C . CYS A 1 570 ? -31.780 -0.554 24.423 1.00 76.56 570 CYS A C 1
ATOM 4499 O O . CYS A 1 570 ? -32.477 -0.691 23.415 1.00 76.56 570 CYS A O 1
ATOM 4501 N N . ASP A 1 571 ? -30.559 -0.035 24.370 1.00 78.31 571 ASP A N 1
ATOM 4502 C CA . ASP A 1 571 ? -29.854 0.321 23.133 1.00 78.31 571 ASP A CA 1
ATOM 4503 C C . ASP A 1 571 ? -29.046 -0.843 22.557 1.00 78.31 571 ASP A C 1
ATOM 4505 O O . ASP A 1 571 ? -28.872 -0.966 21.343 1.00 78.31 571 ASP A O 1
ATOM 4509 N N . LEU A 1 572 ? -28.531 -1.685 23.450 1.00 84.62 572 LEU A N 1
ATOM 4510 C CA . LEU A 1 572 ? -27.663 -2.808 23.145 1.00 84.62 572 LEU A CA 1
ATOM 4511 C C . LEU A 1 572 ? -28.051 -3.996 24.031 1.00 84.62 572 LEU A C 1
ATOM 4513 O O . LEU A 1 572 ? -28.276 -3.846 25.229 1.00 84.62 572 LEU A O 1
ATOM 4517 N N . GLN A 1 573 ? -28.105 -5.179 23.428 1.00 86.75 573 GLN A N 1
ATOM 4518 C CA . GLN A 1 573 ? -28.295 -6.456 24.103 1.00 86.75 573 GLN A CA 1
ATOM 4519 C C . GLN A 1 573 ? -27.090 -7.338 23.774 1.00 86.75 573 GLN A C 1
ATOM 4521 O O . GLN A 1 573 ? -26.863 -7.655 22.604 1.00 86.75 573 GLN A O 1
ATOM 4526 N N . ILE A 1 574 ? -26.321 -7.720 24.794 1.00 86.25 574 ILE A N 1
ATOM 4527 C CA . ILE A 1 574 ? -25.265 -8.733 24.679 1.00 86.25 574 ILE A CA 1
ATOM 4528 C C . ILE A 1 574 ? -25.798 -10.042 25.265 1.00 86.25 574 ILE A C 1
ATOM 4530 O O . ILE A 1 574 ? -26.397 -10.053 26.338 1.00 86.25 574 ILE A O 1
ATOM 4534 N N . ILE A 1 575 ? -25.617 -11.139 24.534 1.00 85.00 575 ILE A N 1
ATOM 4535 C CA . ILE A 1 575 ? -26.138 -12.468 24.854 1.00 85.00 575 ILE A CA 1
ATOM 4536 C C . ILE A 1 575 ? -24.962 -13.428 25.051 1.00 85.00 575 ILE A C 1
ATOM 4538 O O . ILE A 1 575 ? -24.122 -13.578 24.160 1.00 85.00 575 ILE A O 1
ATOM 4542 N N . LEU A 1 576 ? -24.920 -14.087 26.207 1.00 85.44 576 LEU A N 1
ATOM 4543 C CA . LEU A 1 576 ? -23.891 -15.049 26.604 1.00 85.44 576 LEU A CA 1
ATOM 4544 C C . LEU A 1 576 ? -24.529 -16.417 26.871 1.00 85.44 576 LEU A C 1
ATOM 4546 O O . LEU A 1 576 ? -25.607 -16.490 27.461 1.00 85.44 576 LEU A O 1
ATOM 4550 N N . GLY A 1 577 ? -23.864 -17.491 26.457 1.00 82.25 577 GLY A N 1
ATOM 4551 C CA . GLY A 1 577 ? -24.248 -18.872 26.755 1.00 82.25 577 GLY A CA 1
ATOM 4552 C C . GLY A 1 577 ? -23.365 -19.466 27.847 1.00 82.25 577 GLY A C 1
ATOM 4553 O O . GLY A 1 577 ? -22.158 -19.215 27.856 1.00 82.25 577 GLY A O 1
ATOM 4554 N N . LEU A 1 578 ? -23.968 -20.254 28.741 1.00 79.31 578 LEU A N 1
ATOM 4555 C CA . LEU A 1 578 ? -23.287 -20.980 29.815 1.00 79.31 578 LEU A CA 1
ATOM 4556 C C . LEU A 1 578 ? -23.561 -22.496 29.714 1.00 79.31 578 LEU A C 1
ATOM 4558 O O . LEU A 1 578 ? -24.639 -22.892 29.248 1.00 79.31 578 LEU A O 1
ATOM 4562 N N . PRO A 1 579 ? -22.615 -23.352 30.146 1.00 70.00 579 PRO A N 1
ATOM 4563 C CA . PRO A 1 579 ? -22.794 -24.800 30.184 1.00 70.00 579 PRO A CA 1
ATOM 4564 C C . PRO A 1 579 ? -23.654 -25.238 31.379 1.00 70.00 579 PRO A C 1
ATOM 4566 O O . PRO A 1 579 ? -23.658 -24.615 32.435 1.00 70.00 579 PRO A O 1
ATOM 4569 N N . GLU A 1 580 ? -24.334 -26.375 31.239 1.00 61.75 580 GLU A N 1
ATOM 4570 C CA . GLU A 1 580 ? -25.233 -26.920 32.270 1.00 61.75 580 GLU A CA 1
ATOM 4571 C C . GLU A 1 580 ? -24.507 -27.442 33.520 1.00 61.75 580 GLU A C 1
ATOM 4573 O O . GLU A 1 580 ? -25.063 -27.486 34.615 1.00 61.75 580 GLU A O 1
ATOM 4578 N N . GLN A 1 581 ? -23.252 -27.853 33.348 1.00 58.09 581 GLN A N 1
ATOM 4579 C CA . GLN A 1 581 ? -22.527 -28.700 34.297 1.00 58.09 581 GLN A CA 1
ATOM 4580 C C . GLN A 1 581 ? -21.894 -27.929 35.465 1.00 58.09 581 GLN A C 1
ATOM 4582 O O . GLN A 1 581 ? -21.368 -28.556 36.381 1.00 58.09 581 GLN A O 1
ATOM 4587 N N . GLN A 1 582 ? -21.935 -26.592 35.459 1.00 61.75 582 GLN A N 1
ATOM 4588 C CA . GLN A 1 582 ? -21.331 -25.772 36.507 1.00 61.75 582 GLN A CA 1
ATOM 4589 C C . GLN A 1 582 ? -22.169 -24.519 36.784 1.00 61.75 582 GLN A C 1
ATOM 4591 O O . GLN A 1 582 ? -22.412 -23.702 35.899 1.00 61.75 582 GLN A O 1
ATOM 4596 N N . LYS A 1 583 ? -22.585 -24.329 38.042 1.00 70.31 583 LYS A N 1
ATOM 4597 C CA . LYS A 1 583 ? -23.245 -23.086 38.468 1.00 70.31 583 LYS A CA 1
ATOM 4598 C C . LYS A 1 583 ? -22.200 -21.985 38.604 1.00 70.31 583 LYS A C 1
ATOM 4600 O O . LYS A 1 583 ? -21.378 -22.031 39.516 1.00 70.31 583 LYS A O 1
ATOM 4605 N N . VAL A 1 584 ? -22.248 -20.991 37.725 1.00 76.50 584 VAL A N 1
ATOM 4606 C CA . VAL A 1 584 ? -21.327 -19.847 37.731 1.00 76.50 584 VAL A CA 1
ATOM 4607 C C . VAL A 1 584 ? -22.036 -18.609 38.284 1.00 76.50 584 VAL A C 1
ATOM 4609 O O . VAL A 1 584 ? -23.146 -18.276 37.873 1.00 76.50 584 VAL A O 1
ATOM 4612 N N . CYS A 1 585 ? -21.393 -17.911 39.218 1.00 81.69 585 CYS A N 1
ATOM 4613 C CA . CYS A 1 585 ? -21.759 -16.545 39.573 1.00 81.69 585 CYS A CA 1
ATOM 4614 C C . CYS A 1 585 ? -21.123 -15.601 38.545 1.00 81.69 585 CYS A C 1
ATOM 4616 O O . CYS A 1 585 ? -19.907 -15.638 38.376 1.00 81.69 585 CYS A O 1
ATOM 4618 N N . LEU A 1 586 ? -21.930 -14.783 37.865 1.00 85.62 586 LEU A N 1
ATOM 4619 C CA . LEU A 1 586 ? -21.489 -13.772 36.898 1.00 85.62 586 LEU A CA 1
ATOM 4620 C C . LEU A 1 586 ? -21.909 -12.388 37.403 1.00 85.62 586 LEU A C 1
ATOM 4622 O O . LEU A 1 586 ? -23.100 -12.152 37.614 1.00 85.62 586 LEU A O 1
ATOM 4626 N N . ILE A 1 587 ? -20.951 -11.475 37.544 1.00 87.06 587 ILE A N 1
ATOM 4627 C CA . ILE A 1 587 ? -21.173 -10.062 37.864 1.00 87.06 587 ILE A CA 1
ATOM 4628 C C . ILE A 1 587 ? -20.679 -9.221 36.687 1.00 87.06 587 ILE A C 1
ATOM 4630 O O . ILE A 1 587 ? -19.589 -9.452 36.166 1.00 87.06 587 ILE A O 1
ATOM 4634 N N . SER A 1 588 ? -21.475 -8.236 36.283 1.00 89.81 588 SER A N 1
ATOM 4635 C CA . SER A 1 588 ? -21.176 -7.358 35.151 1.00 89.81 588 SER A CA 1
ATOM 4636 C C . SER A 1 588 ? -21.131 -5.898 35.607 1.00 89.81 588 SER A C 1
ATOM 4638 O O . SER A 1 588 ? -22.043 -5.455 36.303 1.00 89.81 588 SER A O 1
ATOM 4640 N N . GLN A 1 589 ? -20.104 -5.150 35.201 1.00 92.38 589 GLN A N 1
ATOM 4641 C CA . GLN A 1 589 ? -19.900 -3.737 35.556 1.00 92.38 589 GLN A CA 1
ATOM 4642 C C . GLN A 1 589 ? -19.750 -2.892 34.283 1.00 92.38 589 GLN A C 1
ATOM 4644 O O . GLN A 1 589 ? -19.035 -3.294 33.365 1.00 92.38 589 GLN A O 1
ATOM 4649 N N . LEU A 1 590 ? -20.397 -1.724 34.223 1.00 92.94 590 LEU A N 1
ATOM 4650 C CA . LEU A 1 590 ? -20.344 -0.802 33.080 1.00 92.94 590 LEU A CA 1
ATOM 4651 C C . LEU A 1 590 ? -19.681 0.516 33.498 1.00 92.94 590 LEU A C 1
ATOM 4653 O O . LEU A 1 590 ? -20.071 1.106 34.502 1.00 92.94 590 LEU A O 1
ATOM 4657 N N . VAL A 1 591 ? -18.698 0.985 32.729 1.00 93.69 591 VAL A N 1
ATOM 4658 C CA . VAL A 1 591 ? -17.846 2.135 33.085 1.00 93.69 591 VAL A CA 1
ATOM 4659 C C . VAL A 1 591 ? -17.670 3.068 31.880 1.00 93.69 591 VAL A C 1
ATOM 4661 O O . VAL A 1 591 ? -17.271 2.593 30.816 1.00 93.69 591 VAL A O 1
ATOM 4664 N N . ASP A 1 592 ? -17.951 4.372 32.011 1.00 92.88 592 ASP A N 1
ATOM 4665 C CA . ASP A 1 592 ? -17.594 5.378 30.987 1.00 92.88 592 ASP A CA 1
ATOM 4666 C C . ASP A 1 592 ? -16.094 5.677 31.094 1.00 92.88 592 ASP A C 1
ATOM 4668 O O . ASP A 1 592 ? -15.577 5.928 32.184 1.00 92.88 592 ASP A O 1
ATOM 4672 N N . ILE A 1 593 ? -15.386 5.633 29.964 1.00 93.50 593 ILE A N 1
ATOM 4673 C CA . ILE A 1 593 ? -13.933 5.852 29.897 1.00 93.50 593 ILE A CA 1
ATOM 4674 C C . ILE A 1 593 ? -13.537 7.079 29.067 1.00 93.50 593 ILE A C 1
ATOM 4676 O O . ILE A 1 593 ? -12.358 7.261 28.749 1.00 93.50 593 ILE A O 1
ATOM 4680 N N . SER A 1 594 ? -14.516 7.903 28.692 1.00 89.62 594 SER A N 1
ATOM 4681 C CA . SER A 1 594 ? -14.354 9.022 27.752 1.00 89.62 594 SER A CA 1
ATOM 4682 C C . SER A 1 594 ? -13.805 10.295 28.399 1.00 89.62 594 SER A C 1
ATOM 4684 O O . SER A 1 594 ? -13.180 11.111 27.716 1.00 89.62 594 SER A O 1
ATOM 4686 N N . GLY A 1 595 ? -14.093 10.485 29.690 1.00 87.44 595 GLY A N 1
ATOM 4687 C CA . GLY A 1 595 ? -13.642 11.624 30.489 1.00 87.44 595 GLY A CA 1
ATOM 4688 C C . GLY A 1 595 ? -12.201 11.478 30.976 1.00 87.44 595 GLY A C 1
ATOM 4689 O O . GLY A 1 595 ? -11.493 10.536 30.615 1.00 87.44 595 GLY A O 1
ATOM 4690 N N . ASP A 1 596 ? -11.759 12.411 31.816 1.00 86.12 596 ASP A N 1
ATOM 4691 C CA . ASP A 1 596 ? -10.423 12.345 32.416 1.00 86.12 596 ASP A CA 1
ATOM 4692 C C . ASP A 1 596 ? -10.322 11.203 33.447 1.00 86.12 596 ASP A C 1
ATOM 4694 O O . ASP A 1 596 ? -9.321 10.487 33.479 1.00 86.12 596 ASP A O 1
ATOM 4698 N N . GLU A 1 597 ? -11.396 10.930 34.194 1.00 89.12 597 GLU A N 1
ATOM 4699 C CA . GLU A 1 597 ? -11.535 9.790 35.118 1.00 89.12 597 GLU A CA 1
ATOM 4700 C C . GLU A 1 597 ? -12.404 8.659 34.512 1.00 89.12 597 GLU A C 1
ATOM 4702 O O . GLU A 1 597 ? -12.951 8.811 33.418 1.00 89.12 597 GLU A O 1
ATOM 4707 N N . GLU A 1 598 ? -12.478 7.495 35.174 1.00 91.44 598 GLU A N 1
ATOM 4708 C CA . GLU A 1 598 ? -13.389 6.396 34.794 1.00 91.44 598 GLU A CA 1
ATOM 4709 C C . GLU A 1 598 ? -14.639 6.421 35.693 1.00 91.44 598 GLU A C 1
ATOM 4711 O O . GLU A 1 598 ? -14.525 6.282 36.912 1.00 91.44 598 GLU A O 1
ATOM 4716 N N . GLU A 1 599 ? -15.830 6.585 35.108 1.00 91.50 599 GLU A N 1
ATOM 4717 C CA . GLU A 1 599 ? -17.095 6.735 35.848 1.00 91.50 599 GLU A CA 1
ATOM 4718 C C . GLU A 1 599 ? -17.890 5.419 35.883 1.00 91.50 599 GLU A C 1
ATOM 4720 O O . GLU A 1 599 ? -18.205 4.847 34.840 1.00 91.50 599 GLU A O 1
ATOM 4725 N N . ASP A 1 600 ? -18.259 4.939 37.076 1.00 90.62 600 ASP A N 1
ATOM 4726 C CA . ASP A 1 600 ? -19.076 3.726 37.237 1.00 90.62 600 ASP A CA 1
ATOM 4727 C C . ASP A 1 600 ? -20.549 4.016 36.902 1.00 90.62 600 ASP A C 1
ATOM 4729 O O . ASP A 1 600 ? -21.253 4.717 37.629 1.00 90.62 600 ASP A O 1
ATOM 4733 N N . VAL A 1 601 ? -21.018 3.467 35.782 1.00 90.25 601 VAL A N 1
ATOM 4734 C CA . VAL A 1 601 ? -22.367 3.667 35.230 1.00 90.25 601 VAL A CA 1
ATOM 4735 C C . VAL A 1 601 ? -23.160 2.355 35.197 1.00 90.25 601 VAL A C 1
ATOM 4737 O O . VAL A 1 601 ? -24.083 2.184 34.399 1.00 90.25 601 VAL A O 1
ATOM 4740 N N . THR A 1 602 ? -22.847 1.417 36.096 1.00 89.50 602 THR A N 1
ATOM 4741 C CA . THR A 1 602 ? -23.469 0.079 36.147 1.00 89.50 602 THR A CA 1
ATOM 4742 C C . THR A 1 602 ? -25.000 0.112 36.312 1.00 89.50 602 THR A C 1
ATOM 4744 O O . THR A 1 602 ? -25.682 -0.787 35.830 1.00 89.50 602 THR A O 1
ATOM 4747 N N . GLY A 1 603 ? -25.588 1.191 36.849 1.00 84.75 603 GLY A N 1
ATOM 4748 C CA . GLY A 1 603 ? -27.050 1.393 36.886 1.00 84.75 603 GLY A CA 1
ATOM 4749 C C . GLY A 1 603 ? -27.750 1.496 35.513 1.00 84.75 603 GLY A C 1
ATOM 4750 O O . GLY A 1 603 ? -28.980 1.445 35.438 1.00 84.75 603 GLY A O 1
ATOM 4751 N N . TYR A 1 604 ? -26.993 1.623 34.418 1.00 85.12 604 TYR A N 1
ATOM 4752 C CA . TYR A 1 604 ? -27.489 1.591 33.033 1.00 85.12 604 TYR A CA 1
ATOM 4753 C C . TYR A 1 604 ? -27.420 0.193 32.388 1.00 85.12 604 TYR A C 1
ATOM 4755 O O . TYR A 1 604 ? -27.775 0.032 31.218 1.00 85.12 604 TYR A O 1
ATOM 4763 N N . LEU A 1 605 ? -26.997 -0.822 33.147 1.00 87.12 605 LEU A N 1
ATOM 4764 C CA . LEU A 1 605 ? -26.945 -2.226 32.752 1.00 87.12 605 LEU A CA 1
ATOM 4765 C C . LEU A 1 605 ? -27.974 -3.045 33.549 1.00 87.12 605 LEU A C 1
ATOM 4767 O O . LEU A 1 605 ? -28.092 -2.914 34.763 1.00 87.12 605 LEU A O 1
ATOM 4771 N N . LEU A 1 606 ? -28.696 -3.930 32.861 1.00 85.75 606 LEU A N 1
ATOM 4772 C CA . LEU A 1 606 ? -29.626 -4.886 33.457 1.00 85.75 606 LEU A CA 1
ATOM 4773 C C . LEU A 1 606 ? -29.271 -6.308 33.003 1.00 85.75 606 LEU A C 1
ATOM 4775 O O . LEU A 1 606 ? -29.461 -6.670 31.842 1.00 85.75 606 LEU A O 1
ATOM 4779 N N . GLN A 1 607 ? -28.758 -7.114 33.932 1.00 87.19 607 GLN A N 1
ATOM 4780 C CA . GLN A 1 607 ? -28.426 -8.523 33.713 1.00 87.19 607 GLN A CA 1
ATOM 4781 C C . GLN A 1 607 ? -29.644 -9.416 33.994 1.00 87.19 607 GLN A C 1
ATOM 4783 O O . GLN A 1 607 ? -30.245 -9.343 35.064 1.00 87.19 607 GLN A O 1
ATOM 4788 N N . LYS A 1 608 ? -29.988 -10.293 33.046 1.00 83.38 608 LYS A N 1
ATOM 4789 C CA . LYS A 1 608 ? -31.063 -11.288 33.168 1.00 83.38 608 LYS A CA 1
ATOM 4790 C C . LYS A 1 608 ? -30.569 -12.673 32.779 1.00 83.38 608 LYS A C 1
ATOM 4792 O O . LYS A 1 608 ? -30.074 -12.851 31.670 1.00 83.38 608 LYS A O 1
ATOM 4797 N N . ALA A 1 609 ? -30.748 -13.655 33.655 1.00 73.62 609 ALA A N 1
ATOM 4798 C CA . ALA A 1 609 ? -30.496 -15.056 33.344 1.00 73.62 609 ALA A CA 1
ATOM 4799 C C . ALA A 1 609 ? -31.812 -15.756 32.984 1.00 73.62 609 ALA A C 1
ATOM 4801 O O . ALA A 1 609 ? -32.726 -15.811 33.805 1.00 73.62 609 ALA A O 1
ATOM 4802 N N . ASN A 1 610 ? -31.883 -16.317 31.779 1.00 66.88 610 ASN A N 1
ATOM 4803 C CA . ASN A 1 610 ? -32.992 -17.145 31.325 1.00 66.88 610 ASN A CA 1
ATOM 4804 C C . ASN A 1 610 ? -32.512 -18.602 31.265 1.00 66.88 610 ASN A C 1
ATOM 4806 O O . ASN A 1 610 ? -31.475 -18.891 30.661 1.00 66.88 610 ASN A O 1
ATOM 4810 N N . ALA A 1 611 ? -33.274 -19.522 31.855 1.00 57.81 611 ALA A N 1
ATOM 4811 C CA . ALA A 1 611 ? -33.193 -20.925 31.462 1.00 57.81 611 ALA A CA 1
ATOM 4812 C C . ALA A 1 611 ? -33.803 -21.075 30.059 1.00 57.81 611 ALA A C 1
ATOM 4814 O O . ALA A 1 611 ? -34.750 -20.359 29.721 1.00 57.81 611 ALA A O 1
ATOM 4815 N N . LEU A 1 612 ? -33.267 -21.981 29.245 1.00 55.28 612 LEU A N 1
ATOM 4816 C CA . LEU A 1 612 ? -33.976 -22.446 28.057 1.00 55.28 612 LEU A CA 1
ATOM 4817 C C . LEU A 1 612 ? -34.991 -23.507 28.495 1.00 55.28 612 LEU A C 1
ATOM 4819 O O . LEU A 1 612 ? -34.640 -24.419 29.235 1.00 55.28 612 LEU A O 1
ATOM 4823 N N . GLU A 1 613 ? -36.241 -23.369 28.059 1.00 45.94 613 GLU A N 1
ATOM 4824 C CA . GLU A 1 613 ? -37.263 -24.399 28.263 1.00 45.94 613 GLU A CA 1
ATOM 4825 C C . GLU A 1 613 ? -36.999 -25.577 27.308 1.00 45.94 613 GLU A C 1
ATOM 4827 O O . GLU A 1 613 ? -36.680 -25.372 26.131 1.00 45.94 613 GLU A O 1
ATOM 4832 N N . ASP A 1 614 ? -37.110 -26.806 27.817 1.00 40.81 614 ASP A N 1
ATOM 4833 C CA . ASP A 1 614 ? -36.905 -28.030 27.041 1.00 40.81 614 ASP A CA 1
ATOM 4834 C C . ASP A 1 614 ? -38.078 -28.280 26.076 1.00 40.81 614 ASP A C 1
ATOM 4836 O O . ASP A 1 614 ? -39.159 -28.695 26.494 1.00 40.81 614 ASP A O 1
ATOM 4840 N N . GLU A 1 615 ? -37.858 -28.092 24.771 1.00 43.19 615 GLU A N 1
ATOM 4841 C CA . GLU A 1 615 ? -38.710 -28.691 23.734 1.00 43.19 615 GLU A CA 1
ATOM 4842 C C . GLU A 1 615 ? -38.106 -30.012 23.234 1.00 43.19 615 GLU A C 1
ATOM 4844 O O . GLU A 1 615 ? -36.897 -30.119 23.003 1.00 43.19 615 GLU A O 1
ATOM 4849 N N . GLU A 1 616 ? -38.960 -31.023 23.051 1.00 33.53 616 GLU A N 1
ATOM 4850 C CA . GLU A 1 616 ? -38.550 -32.376 22.664 1.00 33.53 616 GLU A CA 1
ATOM 4851 C C . GLU A 1 616 ? -37.805 -32.409 21.311 1.00 33.53 616 GLU A C 1
ATOM 4853 O O . GLU A 1 616 ? -38.213 -31.749 20.346 1.00 33.53 616 GLU A O 1
ATOM 4858 N N . PRO A 1 617 ? -36.739 -33.221 21.175 1.00 34.81 617 PRO A N 1
ATOM 4859 C CA . PRO A 1 617 ? -35.997 -33.326 19.926 1.00 34.81 617 PRO A CA 1
ATOM 4860 C C . PRO A 1 617 ? -36.816 -34.058 18.854 1.00 34.81 617 PRO A C 1
ATOM 4862 O O . PRO A 1 617 ? -36.998 -35.276 18.915 1.00 34.81 617 PRO A O 1
ATOM 4865 N N . GLN A 1 618 ? -37.254 -33.335 17.817 1.00 31.69 618 GLN A N 1
ATOM 4866 C CA . GLN A 1 618 ? -37.875 -33.966 16.650 1.00 31.69 618 GLN A CA 1
ATOM 4867 C C . GLN A 1 618 ? -36.888 -34.939 15.964 1.00 31.69 618 GLN A C 1
ATOM 4869 O O . GLN A 1 618 ? -35.742 -34.567 15.686 1.00 31.69 618 GLN A O 1
ATOM 4874 N N . PRO A 1 619 ? -37.297 -36.188 15.667 1.00 29.55 619 PRO A N 1
ATOM 4875 C CA . PRO A 1 619 ? -36.398 -37.212 15.141 1.00 29.55 619 PRO A CA 1
ATOM 4876 C C . PRO A 1 619 ? -36.168 -37.029 13.631 1.00 29.55 619 PRO A C 1
ATOM 4878 O O . PRO A 1 619 ? -36.881 -37.619 12.821 1.00 29.55 619 PRO A O 1
ATOM 4881 N N . GLY A 1 620 ? -35.177 -36.212 13.248 1.00 35.12 620 GLY A N 1
ATOM 4882 C CA . GLY A 1 620 ? -34.942 -35.860 11.836 1.00 35.12 620 GLY A CA 1
ATOM 4883 C C . GLY A 1 620 ? -33.486 -35.737 11.373 1.00 35.12 620 GLY A C 1
ATOM 4884 O O . GLY A 1 620 ? -33.162 -36.266 10.314 1.00 35.12 620 GLY A O 1
ATOM 4885 N N . ASP A 1 621 ? -32.598 -35.095 12.142 1.00 29.55 621 ASP A N 1
ATOM 4886 C CA . ASP A 1 621 ? -31.273 -34.691 11.636 1.00 29.55 621 ASP A CA 1
ATOM 4887 C C . ASP A 1 621 ? -30.088 -35.309 12.399 1.00 29.55 621 ASP A C 1
ATOM 4889 O O . ASP A 1 621 ? -29.781 -34.953 13.538 1.00 29.55 621 ASP A O 1
ATOM 4893 N N . ARG A 1 622 ? -29.369 -36.223 11.734 1.00 34.19 622 ARG A N 1
ATOM 4894 C CA . ARG A 1 622 ? -28.074 -36.775 12.178 1.00 34.19 622 ARG A CA 1
ATOM 4895 C C . ARG A 1 622 ? -27.014 -36.648 11.079 1.00 34.19 622 ARG A C 1
ATOM 4897 O O . ARG A 1 622 ? -26.510 -37.649 10.575 1.00 34.19 622 ARG A O 1
ATOM 4904 N N . SER A 1 623 ? -26.666 -35.413 10.708 1.00 29.42 623 SER A N 1
ATOM 4905 C CA . SER A 1 623 ? -25.538 -35.145 9.798 1.00 29.42 623 SER A CA 1
ATOM 4906 C C . SER A 1 623 ? -24.809 -33.814 10.059 1.00 29.42 623 SER A C 1
ATOM 4908 O O . SER A 1 623 ? -24.458 -33.083 9.140 1.00 29.42 623 SER A O 1
ATOM 4910 N N . SER A 1 624 ? -24.535 -33.481 11.325 1.00 30.33 624 SER A N 1
ATOM 4911 C CA . SER A 1 624 ? -23.461 -32.526 11.642 1.00 30.33 624 SER A CA 1
ATOM 4912 C C . SER A 1 624 ? -22.795 -32.862 12.977 1.00 30.33 624 SER A C 1
ATOM 4914 O O . SER A 1 624 ? -23.448 -33.303 13.919 1.00 30.33 624 SER A O 1
ATOM 4916 N N . THR A 1 625 ? -21.482 -32.650 13.069 1.00 31.31 625 THR A N 1
ATOM 4917 C CA . THR A 1 625 ? -20.687 -32.841 14.297 1.00 31.31 625 THR A CA 1
ATOM 4918 C C . THR A 1 625 ? -20.821 -31.684 15.295 1.00 31.31 625 THR A C 1
ATOM 4920 O O . THR A 1 625 ? -20.280 -31.758 16.393 1.00 31.31 625 THR A O 1
ATOM 4923 N N . LEU A 1 626 ? -21.588 -30.644 14.949 1.00 36.75 626 LEU A N 1
ATOM 4924 C CA . LEU A 1 626 ? -21.865 -29.463 15.776 1.00 36.75 626 LEU A CA 1
ATOM 4925 C C . LEU A 1 626 ? -22.913 -29.719 16.881 1.00 36.75 626 LEU A C 1
ATOM 4927 O O . LEU A 1 626 ? -23.146 -28.864 17.731 1.00 36.75 626 LEU A O 1
ATOM 4931 N N . SER A 1 627 ? -23.564 -30.885 16.891 1.00 34.28 627 SER A N 1
ATOM 4932 C CA . SER A 1 627 ? -24.762 -31.163 17.696 1.00 34.28 627 SER A CA 1
ATOM 4933 C C . SER A 1 627 ? -24.496 -31.637 19.139 1.00 34.28 627 SER A C 1
ATOM 4935 O O . SER A 1 627 ? -25.263 -32.455 19.651 1.00 34.28 627 SER A O 1
ATOM 4937 N N . ARG A 1 628 ? -23.403 -31.203 19.785 1.00 39.03 628 ARG A N 1
ATOM 4938 C CA . ARG A 1 628 ? -23.045 -31.627 21.161 1.00 39.03 628 ARG A CA 1
ATOM 4939 C C . ARG A 1 628 ? -23.018 -30.514 22.210 1.00 39.03 628 ARG A C 1
ATOM 4941 O O . ARG A 1 628 ? -23.374 -30.789 23.351 1.00 39.03 628 ARG A O 1
ATOM 4948 N N . ASP A 1 629 ? -22.702 -29.280 21.823 1.00 44.91 629 ASP A N 1
ATOM 4949 C CA . ASP A 1 629 ? -22.483 -28.174 22.766 1.00 44.91 629 ASP A CA 1
ATOM 4950 C C . ASP A 1 629 ? -23.629 -27.154 22.719 1.00 44.91 629 ASP A C 1
ATOM 4952 O O . ASP A 1 629 ? -23.487 -26.027 22.239 1.00 44.91 629 ASP A O 1
ATOM 4956 N N . ILE A 1 630 ? -24.800 -27.558 23.207 1.00 51.81 630 ILE A N 1
ATOM 4957 C CA . ILE A 1 630 ? -25.914 -26.638 23.452 1.00 51.81 630 ILE A CA 1
ATOM 4958 C C . ILE A 1 630 ? -25.698 -25.980 24.828 1.00 51.81 630 ILE A C 1
ATOM 4960 O O . ILE A 1 630 ? -25.643 -26.708 25.818 1.00 51.81 630 ILE A O 1
ATOM 4964 N N . PRO A 1 631 ? -25.609 -24.639 24.939 1.00 56.31 631 PRO A N 1
ATOM 4965 C CA . PRO A 1 631 ? -25.696 -23.980 26.241 1.00 56.31 631 PRO A CA 1
ATOM 4966 C C . PRO A 1 631 ? -27.117 -24.152 26.789 1.00 56.31 631 PRO A C 1
ATOM 4968 O O . PRO A 1 631 ? -28.081 -23.996 26.037 1.00 56.31 631 PRO A O 1
ATOM 4971 N N . SER A 1 632 ? -27.258 -24.466 28.077 1.00 62.78 632 SER A N 1
ATOM 4972 C CA . SER A 1 632 ? -28.565 -24.659 28.731 1.00 62.78 632 SER A CA 1
ATOM 4973 C C . SER A 1 632 ? -29.110 -23.372 29.359 1.00 62.78 632 SER A C 1
ATOM 4975 O O . SER A 1 632 ? -30.323 -23.178 29.453 1.00 62.78 632 SER A O 1
ATOM 4977 N N . GLN A 1 633 ? -28.215 -22.459 29.745 1.00 71.31 633 GLN A N 1
ATOM 4978 C CA . GLN A 1 633 ? -28.548 -21.159 30.313 1.00 71.31 633 GLN A CA 1
ATOM 4979 C C . GLN A 1 633 ? -28.042 -20.032 29.408 1.00 71.31 633 GLN A C 1
ATOM 4981 O O . GLN A 1 633 ? -26.939 -20.092 28.858 1.00 71.31 633 GLN A O 1
ATOM 4986 N N . VAL A 1 634 ? -28.857 -18.984 29.276 1.00 80.69 634 VAL A N 1
ATOM 4987 C CA . VAL A 1 634 ? -28.546 -17.792 28.482 1.00 80.69 634 VAL A CA 1
ATOM 4988 C C . VAL A 1 634 ? -28.644 -16.552 29.363 1.00 80.69 634 VAL A C 1
ATOM 4990 O O . VAL A 1 634 ? -29.689 -16.282 29.957 1.00 80.69 634 VAL A O 1
ATOM 4993 N N . VAL A 1 635 ? -27.571 -15.764 29.423 1.00 83.56 635 VAL A N 1
ATOM 4994 C CA . VAL A 1 635 ? -27.568 -14.452 30.081 1.00 83.56 635 VAL A CA 1
ATOM 4995 C C . VAL A 1 635 ? -27.716 -13.350 29.040 1.00 83.56 635 VAL A C 1
ATOM 4997 O O . VAL A 1 635 ? -26.992 -13.307 28.049 1.00 83.56 635 VAL A O 1
ATOM 5000 N N . ASN A 1 636 ? -28.651 -12.440 29.294 1.00 84.25 636 ASN A N 1
ATOM 5001 C CA . ASN A 1 636 ? -28.882 -11.224 28.532 1.00 84.25 636 ASN A CA 1
ATOM 5002 C C . ASN A 1 636 ? -28.403 -10.023 29.353 1.00 84.25 636 ASN A C 1
ATOM 5004 O O . ASN A 1 636 ? -28.857 -9.813 30.478 1.00 84.25 636 ASN A O 1
ATOM 5008 N N . LEU A 1 637 ? -27.508 -9.230 28.776 1.00 87.88 637 LEU A N 1
ATOM 5009 C CA . LEU A 1 637 ? -27.008 -7.971 29.315 1.00 87.88 637 LEU A CA 1
ATOM 5010 C C . LEU A 1 637 ? -27.654 -6.835 28.516 1.00 87.88 637 LEU A C 1
ATOM 5012 O O . LEU A 1 637 ? -27.279 -6.580 27.370 1.00 87.88 637 LEU A O 1
ATOM 5016 N N . LEU A 1 638 ? -28.674 -6.206 29.101 1.00 86.94 638 LEU A N 1
ATOM 5017 C CA . LEU A 1 638 ? -29.472 -5.147 28.483 1.00 86.94 638 LEU A CA 1
ATOM 5018 C C . LEU A 1 638 ? -28.905 -3.783 28.887 1.00 86.94 638 LEU A C 1
ATOM 5020 O O . LEU A 1 638 ? -29.007 -3.378 30.043 1.00 86.94 638 LEU A O 1
ATOM 5024 N N . ILE A 1 639 ? -28.318 -3.061 27.938 1.00 87.19 639 ILE A N 1
ATOM 5025 C CA . ILE A 1 639 ? -27.564 -1.825 28.175 1.00 87.19 639 ILE A CA 1
ATOM 5026 C C . ILE A 1 639 ? -28.317 -0.636 27.583 1.00 87.19 639 ILE A C 1
ATOM 5028 O O . ILE A 1 639 ? -28.703 -0.651 26.411 1.00 87.19 639 ILE A O 1
ATOM 5032 N N . ARG A 1 640 ? -28.493 0.413 28.385 1.00 85.94 640 ARG A N 1
ATOM 5033 C CA . ARG A 1 640 ? -28.844 1.764 27.924 1.00 85.94 640 ARG A CA 1
ATOM 5034 C C . ARG A 1 640 ? -27.568 2.579 27.815 1.00 85.94 640 ARG A C 1
ATOM 5036 O O . ARG A 1 640 ? -26.691 2.436 28.658 1.00 85.94 640 ARG A O 1
ATOM 5043 N N . ILE A 1 641 ? -27.449 3.422 26.797 1.00 85.50 641 ILE A N 1
ATOM 5044 C CA . ILE A 1 641 ? -26.268 4.268 26.617 1.00 85.50 641 ILE A CA 1
ATOM 5045 C C . ILE A 1 641 ? -26.479 5.594 27.363 1.00 85.50 641 ILE A C 1
ATOM 5047 O O . ILE A 1 641 ? -27.344 6.371 26.949 1.00 85.50 641 ILE A O 1
ATOM 5051 N N . PRO A 1 642 ? -25.695 5.900 28.420 1.00 82.19 642 PRO A N 1
ATOM 5052 C CA . PRO A 1 642 ? -25.834 7.154 29.160 1.00 82.19 642 PRO A CA 1
ATOM 5053 C C . PRO A 1 642 ? -25.647 8.381 28.261 1.00 82.19 642 PRO A C 1
ATOM 5055 O O . PRO A 1 642 ? -26.415 9.336 28.343 1.00 82.19 642 PRO A O 1
ATOM 5058 N N . LYS A 1 643 ? -24.646 8.351 27.370 1.00 82.62 643 LYS A N 1
ATOM 5059 C CA . LYS A 1 643 ? -24.252 9.484 26.527 1.00 82.62 643 LYS A CA 1
ATOM 5060 C C . LYS A 1 643 ? -23.795 9.014 25.143 1.00 82.62 643 LYS A C 1
ATOM 5062 O O . LYS A 1 643 ? -23.007 8.082 25.004 1.00 82.62 643 LYS A O 1
ATOM 5067 N N . GLY A 1 644 ? -24.295 9.670 24.095 1.00 80.06 644 GLY A N 1
ATOM 5068 C CA . GLY A 1 644 ? -23.808 9.468 22.726 1.00 80.06 644 GLY A CA 1
ATOM 5069 C C . GLY A 1 644 ? -22.484 10.203 22.499 1.00 80.06 644 GLY A C 1
ATOM 5070 O O . GLY A 1 644 ? -22.331 11.338 22.943 1.00 80.06 644 GLY A O 1
ATOM 5071 N N . GLY A 1 645 ? -21.544 9.578 21.791 1.00 81.88 645 GLY A N 1
ATOM 5072 C CA . GLY A 1 645 ? -20.173 10.074 21.624 1.00 81.88 645 GLY A CA 1
ATOM 5073 C C . GLY A 1 645 ? -19.186 9.612 22.699 1.00 81.88 645 GLY A C 1
ATOM 5074 O O . GLY A 1 645 ? -18.065 10.115 22.720 1.00 81.88 645 GLY A O 1
ATOM 5075 N N . SER A 1 646 ? -19.595 8.696 23.580 1.00 88.44 646 SER A N 1
ATOM 5076 C CA . SER A 1 646 ? -18.758 8.105 24.631 1.00 88.44 646 SER A CA 1
ATOM 5077 C C . SER A 1 646 ? -18.264 6.700 24.253 1.00 88.44 646 SER A C 1
ATOM 5079 O O . SER A 1 646 ? -18.857 6.006 23.425 1.00 88.44 646 SER A O 1
ATOM 5081 N N . PHE A 1 647 ? -17.201 6.258 24.920 1.00 92.88 647 PHE A N 1
ATOM 5082 C CA . PHE A 1 647 ? -16.754 4.871 24.962 1.00 92.88 647 PHE A CA 1
ATOM 5083 C C . PHE A 1 647 ? -17.014 4.285 26.353 1.00 92.88 647 PHE A C 1
ATOM 5085 O O . PHE A 1 647 ? -16.685 4.910 27.362 1.00 92.88 647 PHE A O 1
ATOM 5092 N N . TYR A 1 648 ? -17.550 3.065 26.402 1.00 93.88 648 TYR A N 1
ATOM 5093 C CA . TYR A 1 648 ? -17.806 2.345 27.653 1.00 93.88 648 TYR A CA 1
ATOM 5094 C C . TYR A 1 648 ? -17.037 1.031 27.703 1.00 93.88 648 TYR A C 1
ATOM 5096 O O . TYR A 1 648 ? -17.034 0.286 26.724 1.00 93.88 648 TYR A O 1
ATOM 5104 N N . LYS A 1 649 ? -16.445 0.704 28.851 1.00 95.00 649 LYS A N 1
ATOM 5105 C CA . LYS A 1 649 ? -16.009 -0.663 29.153 1.00 95.00 649 LYS A CA 1
ATOM 5106 C C . LYS A 1 649 ? -17.158 -1.420 29.806 1.00 95.00 649 LYS A C 1
ATOM 5108 O O . LYS A 1 649 ? -17.820 -0.890 30.697 1.00 95.00 649 LYS A O 1
ATOM 5113 N N . LEU A 1 650 ? -17.359 -2.666 29.394 1.00 94.88 650 LEU A N 1
ATOM 5114 C CA . LEU A 1 650 ? -18.187 -3.637 30.104 1.00 94.88 650 LEU A CA 1
ATOM 5115 C C . LEU A 1 650 ? -17.273 -4.770 30.572 1.00 94.88 650 LEU A C 1
ATOM 5117 O O . LEU A 1 650 ? -16.785 -5.566 29.767 1.00 94.88 650 LEU A O 1
ATOM 5121 N N . TYR A 1 651 ? -17.041 -4.809 31.878 1.00 93.88 651 TYR A N 1
ATOM 5122 C CA . TYR A 1 651 ? -16.242 -5.820 32.556 1.00 93.88 651 TYR A CA 1
ATOM 5123 C C . TYR A 1 651 ? -17.144 -6.973 33.009 1.00 93.88 651 TYR A C 1
ATOM 5125 O O . TYR A 1 651 ? -18.188 -6.734 33.622 1.00 93.88 651 TYR A O 1
ATOM 5133 N N . LEU A 1 652 ? -16.741 -8.215 32.733 1.00 92.06 652 LEU A N 1
ATOM 5134 C CA . LEU A 1 652 ? -17.430 -9.427 33.180 1.00 92.06 652 LEU A CA 1
ATOM 5135 C C . LEU A 1 652 ? -16.542 -10.199 34.157 1.00 92.06 652 LEU A C 1
ATOM 5137 O O . LEU A 1 652 ? -15.447 -10.631 33.797 1.00 92.06 652 LEU A O 1
ATOM 5141 N N . TYR A 1 653 ? -17.031 -10.398 35.377 1.00 90.06 653 TYR A N 1
ATOM 5142 C CA . TYR A 1 653 ? -16.358 -11.111 36.463 1.00 90.06 653 TYR A CA 1
ATOM 5143 C C . TYR A 1 653 ? -17.101 -12.414 36.761 1.00 90.06 653 TYR A C 1
ATOM 5145 O O . TYR A 1 653 ? -18.325 -12.384 36.906 1.00 90.06 653 TYR A O 1
ATOM 5153 N N . ALA A 1 654 ? -16.408 -13.551 36.873 1.00 86.75 654 ALA A N 1
ATOM 5154 C CA . ALA A 1 654 ? -17.082 -14.836 37.076 1.00 86.75 654 ALA A CA 1
ATOM 5155 C C . ALA A 1 654 ? -16.330 -15.837 37.970 1.00 86.75 654 ALA A C 1
ATOM 5157 O O . ALA A 1 654 ? -15.107 -15.907 37.950 1.00 86.75 654 ALA A O 1
ATOM 5158 N N . VAL A 1 655 ? -17.072 -16.640 38.743 1.00 84.81 655 VAL A N 1
ATOM 5159 C CA . VAL A 1 655 ? -16.526 -17.681 39.640 1.00 84.81 655 VAL A CA 1
ATOM 5160 C C . VAL A 1 655 ? -17.503 -18.864 39.794 1.00 84.81 655 VAL A C 1
ATOM 5162 O O . VAL A 1 655 ? -18.717 -18.636 39.833 1.00 84.81 655 VAL A O 1
ATOM 5165 N N . PRO A 1 656 ? -17.040 -20.128 39.901 1.00 80.88 656 PRO A N 1
ATOM 5166 C CA . PRO A 1 656 ? -17.905 -21.260 40.240 1.00 80.88 656 PRO A CA 1
ATOM 5167 C C . PRO A 1 656 ? -18.526 -21.106 41.636 1.00 80.88 656 PRO A C 1
ATOM 5169 O O . PRO A 1 656 ? -17.814 -20.870 42.608 1.00 80.88 656 PRO A O 1
ATOM 5172 N N . MET A 1 657 ? -19.837 -21.326 41.769 1.00 69.94 657 MET A N 1
ATOM 5173 C CA . MET A 1 657 ? -20.550 -21.248 43.059 1.00 69.94 657 MET A CA 1
ATOM 5174 C C . MET A 1 657 ? -20.140 -22.321 44.080 1.00 69.94 657 MET A C 1
ATOM 5176 O O . MET A 1 657 ? -20.511 -22.230 45.245 1.00 69.94 657 MET A O 1
ATOM 5180 N N . GLU A 1 658 ? -19.402 -23.347 43.657 1.00 64.69 658 GLU A N 1
ATOM 5181 C CA . GLU A 1 658 ? -18.892 -24.410 44.533 1.00 64.69 658 GLU A CA 1
ATOM 5182 C C . GLU A 1 658 ? -17.623 -23.992 45.298 1.00 64.69 658 GLU A C 1
ATOM 5184 O O . GLU A 1 658 ? -17.196 -24.684 46.222 1.00 64.69 658 GLU A O 1
ATOM 5189 N N . GLN A 1 659 ? -17.023 -22.852 44.941 1.00 61.22 659 GLN A N 1
ATOM 5190 C CA . GLN A 1 659 ? -15.896 -22.268 45.660 1.00 61.22 659 GLN A CA 1
ATOM 5191 C C . GLN A 1 659 ? -16.406 -21.279 46.715 1.00 61.22 659 GLN A C 1
ATOM 5193 O O . GLN A 1 659 ? -17.189 -20.378 46.413 1.00 61.22 659 GLN A O 1
ATOM 5198 N N . ASN A 1 660 ? -15.928 -21.406 47.958 1.00 55.41 660 ASN A N 1
ATOM 5199 C CA . ASN A 1 660 ? -16.138 -20.373 48.973 1.00 55.41 660 ASN A CA 1
ATOM 5200 C C . ASN A 1 660 ? -15.509 -19.060 48.484 1.00 55.41 660 ASN A C 1
ATOM 5202 O O . ASN A 1 660 ? -14.300 -19.006 48.255 1.00 55.41 660 ASN A O 1
ATOM 5206 N N . ILE A 1 661 ? -16.316 -18.005 48.348 1.00 59.91 661 ILE A N 1
ATOM 5207 C CA . ILE A 1 661 ? -15.872 -16.698 47.842 1.00 59.91 661 ILE A CA 1
ATOM 5208 C C . ILE A 1 661 ? -15.125 -15.943 48.956 1.00 59.91 661 ILE A C 1
ATOM 5210 O O . ILE A 1 661 ? -15.641 -15.017 49.575 1.00 59.91 661 ILE A O 1
ATOM 5214 N N . THR A 1 662 ? -13.896 -16.377 49.238 1.00 51.47 662 THR A N 1
ATOM 5215 C CA . THR A 1 662 ? -12.951 -15.728 50.159 1.00 51.47 662 THR A CA 1
ATOM 5216 C C . THR A 1 662 ? -11.833 -15.050 49.366 1.00 51.47 662 THR A C 1
ATOM 5218 O O . THR A 1 662 ? -10.666 -15.428 49.464 1.00 51.47 662 THR A O 1
ATOM 5221 N N . GLY A 1 663 ? -12.207 -14.084 48.526 1.00 64.25 663 GLY A N 1
ATOM 5222 C CA . GLY A 1 663 ? -11.306 -13.345 47.641 1.00 64.25 663 GLY A CA 1
ATOM 5223 C C . GLY A 1 663 ? -12.072 -12.501 46.619 1.00 64.25 663 GLY A C 1
ATOM 5224 O O . GLY A 1 663 ? -13.302 -12.538 46.572 1.00 64.25 663 GLY A O 1
ATOM 5225 N N . SER A 1 664 ? -11.346 -11.749 45.793 1.00 73.75 664 SER A N 1
ATOM 5226 C CA . SER A 1 664 ? -11.920 -11.042 44.646 1.00 73.75 664 SER A CA 1
ATOM 5227 C C . SER A 1 664 ? -12.332 -12.022 43.541 1.00 73.75 664 SER A C 1
ATOM 5229 O O . SER A 1 664 ? -11.658 -13.018 43.281 1.00 73.75 664 SER A O 1
ATOM 5231 N N . ILE A 1 665 ? -13.447 -11.730 42.870 1.00 81.56 665 ILE A N 1
ATOM 5232 C CA . ILE A 1 665 ? -13.913 -12.500 41.709 1.00 81.56 665 ILE A CA 1
ATOM 5233 C C . ILE A 1 665 ? -13.036 -12.116 40.501 1.00 81.56 665 ILE A C 1
ATOM 5235 O O . ILE A 1 665 ? -12.847 -10.918 40.270 1.00 81.56 665 ILE A O 1
ATOM 5239 N N . PRO A 1 666 ? -12.482 -13.074 39.733 1.00 85.88 666 PRO A N 1
ATOM 5240 C CA . PRO A 1 666 ? -11.601 -12.761 38.613 1.00 85.88 666 PRO A CA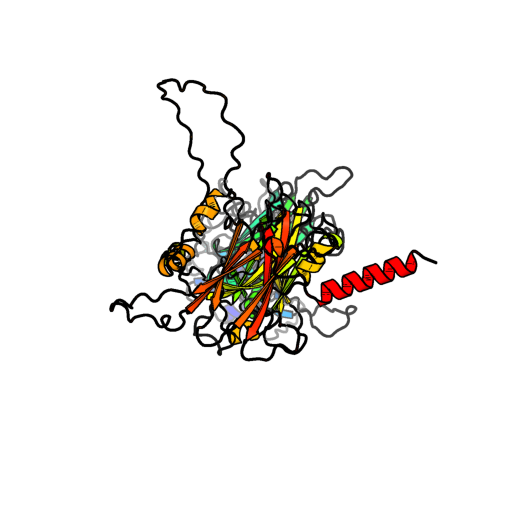 1
ATOM 5241 C C . PRO A 1 666 ? -12.372 -12.131 37.447 1.00 85.88 666 PRO A C 1
ATOM 5243 O O . PRO A 1 666 ? -13.522 -12.484 37.172 1.00 85.88 666 PRO A O 1
ATOM 5246 N N . LEU A 1 667 ? -11.720 -11.194 36.754 1.00 89.31 667 LEU A N 1
ATOM 5247 C CA . LEU A 1 667 ? -12.204 -10.613 35.503 1.00 89.31 667 LEU A CA 1
ATOM 5248 C C . LEU A 1 667 ? -11.979 -11.628 34.378 1.00 89.31 667 LEU A C 1
ATOM 5250 O O . LEU A 1 667 ? -10.835 -11.951 34.078 1.00 89.31 667 LEU A O 1
ATOM 5254 N N . VAL A 1 668 ? -13.051 -12.108 33.750 1.00 89.81 668 VAL A N 1
ATOM 5255 C CA . VAL A 1 668 ? -12.976 -13.161 32.725 1.00 89.81 668 VAL A CA 1
ATOM 5256 C C . VAL A 1 668 ? -13.052 -12.616 31.299 1.00 89.81 668 VAL A C 1
ATOM 5258 O O . VAL A 1 668 ? -12.490 -13.220 30.388 1.00 89.81 668 VAL A O 1
ATOM 5261 N N . PHE A 1 669 ? -13.710 -11.469 31.083 1.00 91.44 669 PHE A N 1
ATOM 5262 C CA . PHE A 1 669 ? -13.880 -10.877 29.750 1.00 91.44 669 PHE A CA 1
ATOM 5263 C C . PHE A 1 669 ? -14.074 -9.354 29.812 1.00 91.44 669 PHE A C 1
ATOM 5265 O O . PHE A 1 669 ? -14.742 -8.850 30.718 1.00 91.44 669 PHE A O 1
ATOM 5272 N N . THR A 1 670 ? -13.560 -8.632 28.812 1.00 94.69 670 THR A N 1
ATOM 5273 C CA . THR A 1 670 ? -13.749 -7.177 28.657 1.00 94.69 670 THR A CA 1
ATOM 5274 C C . THR A 1 670 ? -14.312 -6.835 27.278 1.00 94.69 670 THR A C 1
ATOM 5276 O O . THR A 1 670 ? -13.686 -7.115 26.256 1.00 94.69 670 THR A O 1
ATOM 5279 N N . TYR A 1 671 ? -15.472 -6.179 27.251 1.00 94.25 671 TYR A N 1
ATOM 5280 C CA . TYR A 1 671 ? -16.030 -5.527 26.062 1.00 94.25 671 TYR A CA 1
ATOM 5281 C C . TYR A 1 671 ? -15.716 -4.024 26.067 1.00 94.25 671 TYR A C 1
ATOM 5283 O O . TYR A 1 671 ? -15.653 -3.393 27.124 1.00 94.25 671 TYR A O 1
ATOM 5291 N N . LEU A 1 672 ? -15.619 -3.438 24.874 1.00 95.50 672 LEU A N 1
ATOM 5292 C CA . LEU A 1 672 ? -15.538 -1.998 24.636 1.00 95.50 672 LEU A CA 1
ATOM 5293 C C . LEU A 1 672 ? -16.673 -1.575 23.703 1.00 95.50 672 LEU A C 1
ATOM 5295 O O . LEU A 1 672 ? -16.864 -2.156 22.640 1.00 95.50 672 LEU A O 1
ATOM 5299 N N . ILE A 1 673 ? -17.423 -0.551 24.090 1.00 93.56 673 ILE A N 1
ATOM 5300 C CA . ILE A 1 673 ? -18.633 -0.107 23.401 1.00 93.56 673 ILE A CA 1
ATOM 5301 C C . ILE A 1 673 ? -18.400 1.309 22.852 1.00 93.56 673 ILE A C 1
ATOM 5303 O O . ILE A 1 673 ? -18.309 2.254 23.632 1.00 93.56 673 ILE A O 1
ATOM 5307 N N . ASP A 1 674 ? -18.313 1.462 21.525 1.00 91.06 674 ASP A N 1
ATOM 5308 C CA . ASP A 1 674 ? -18.255 2.763 20.823 1.00 91.06 674 ASP A CA 1
ATOM 5309 C C . ASP A 1 674 ? -19.697 3.247 20.612 1.00 91.06 674 ASP A C 1
ATOM 5311 O O . ASP A 1 674 ? -20.430 2.721 19.760 1.00 91.06 674 ASP A O 1
ATOM 5315 N N . ALA A 1 675 ? -20.137 4.206 21.432 1.00 87.81 675 ALA A N 1
ATOM 5316 C CA . ALA A 1 675 ? -21.458 4.805 21.325 1.00 87.81 675 ALA A CA 1
ATOM 5317 C C . ALA A 1 675 ? -21.400 6.030 20.393 1.00 87.81 675 ALA A C 1
ATOM 5319 O O . ALA A 1 675 ? -20.819 7.055 20.756 1.00 87.81 675 ALA A O 1
ATOM 5320 N N . PRO A 1 676 ? -22.026 5.994 19.201 1.00 78.94 676 PRO A N 1
ATOM 5321 C CA . PRO A 1 676 ? -21.993 7.117 18.270 1.00 78.94 676 PRO A CA 1
ATOM 5322 C C . PRO A 1 676 ? -22.749 8.335 18.819 1.00 78.94 676 PRO A C 1
ATOM 5324 O O . PRO A 1 676 ? -23.591 8.219 19.715 1.00 78.94 676 PRO A O 1
ATOM 5327 N N . LEU A 1 677 ? -22.475 9.513 18.250 1.00 75.62 677 LEU A N 1
ATOM 5328 C CA . LEU A 1 677 ? -23.196 10.740 18.590 1.00 75.62 677 LEU A CA 1
ATOM 5329 C C . LEU A 1 677 ? -24.708 10.575 18.347 1.00 75.62 677 LEU A C 1
ATOM 5331 O O . LEU A 1 677 ? -25.131 9.979 17.352 1.00 75.62 677 LEU A O 1
ATOM 5335 N N . ARG A 1 678 ? -25.524 11.127 19.249 1.00 71.88 678 ARG A N 1
ATOM 5336 C CA . ARG A 1 678 ? -26.993 11.079 19.208 1.00 71.88 678 ARG A CA 1
ATOM 5337 C C . ARG A 1 678 ? -27.565 12.483 19.409 1.00 71.88 678 ARG A C 1
ATOM 5339 O O . ARG A 1 678 ? -26.969 13.295 20.105 1.00 71.88 678 ARG A O 1
ATOM 5346 N N . LEU A 1 679 ? -28.722 12.752 18.800 1.00 52.34 679 LEU A N 1
ATOM 5347 C CA . LEU A 1 679 ? -29.433 14.038 18.907 1.00 52.34 679 LEU A CA 1
ATOM 5348 C C . LEU A 1 679 ? -30.349 14.130 20.142 1.00 52.34 679 LEU A C 1
ATOM 5350 O O . LEU A 1 679 ? -30.814 15.213 20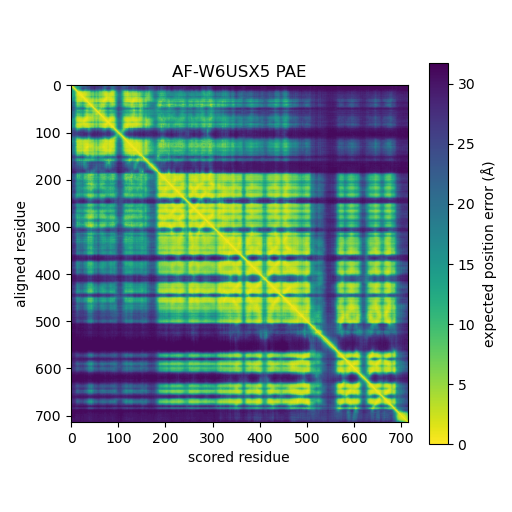.483 1.00 52.34 679 LEU A O 1
ATOM 5354 N N . SER A 1 680 ? -30.648 13.001 20.787 1.00 55.22 680 SER A N 1
ATOM 5355 C CA . SER A 1 680 ? -31.470 12.931 21.997 1.00 55.22 680 SER A CA 1
ATOM 5356 C C . SER A 1 680 ? -30.628 13.089 23.264 1.00 55.22 680 SER A C 1
ATOM 5358 O O . SER A 1 680 ? -29.461 12.702 23.289 1.00 55.22 680 SER A O 1
ATOM 5360 N N . ALA A 1 681 ? -31.254 13.594 24.329 1.00 50.31 681 ALA A N 1
ATOM 5361 C CA . ALA A 1 681 ? -30.670 13.631 25.668 1.00 50.31 681 ALA A CA 1
ATOM 5362 C C . ALA A 1 681 ? -30.333 12.224 26.208 1.00 50.31 681 ALA A C 1
ATOM 5364 O O . ALA A 1 681 ? -30.742 11.211 25.633 1.00 50.31 681 ALA A O 1
ATOM 5365 N N . ALA A 1 682 ? -29.596 12.195 27.322 1.00 57.16 682 ALA A N 1
ATOM 5366 C CA . ALA A 1 682 ? -29.199 10.984 28.033 1.00 57.16 682 ALA A CA 1
ATOM 5367 C C . ALA A 1 682 ? -30.382 10.038 28.318 1.00 57.16 682 ALA A C 1
ATOM 5369 O O . ALA A 1 682 ? -31.491 10.480 28.633 1.00 57.16 682 ALA A O 1
ATOM 5370 N N . GLU A 1 683 ? -30.134 8.729 28.224 1.00 66.62 683 GLU A N 1
ATOM 5371 C CA . GLU A 1 683 ? -31.072 7.703 28.691 1.00 66.62 683 GLU A CA 1
ATOM 5372 C C . GLU A 1 683 ? -31.268 7.795 30.218 1.00 66.62 683 GLU A C 1
ATOM 5374 O O . GLU A 1 683 ? -30.467 8.395 30.932 1.00 66.62 683 GLU A O 1
ATOM 5379 N N . ALA A 1 684 ? -32.323 7.163 30.740 1.00 67.31 684 ALA A N 1
ATOM 5380 C CA . ALA A 1 684 ? -32.509 7.003 32.182 1.00 67.31 684 ALA A CA 1
ATOM 5381 C C . ALA A 1 684 ? -32.030 5.606 32.633 1.00 67.31 684 ALA A C 1
ATOM 5383 O O . ALA A 1 684 ? -32.385 4.619 31.971 1.00 67.31 684 ALA A O 1
ATOM 5384 N N . PRO A 1 685 ? -31.295 5.488 33.758 1.00 74.94 685 PRO A N 1
ATOM 5385 C CA . PRO A 1 685 ? -30.873 4.197 34.304 1.00 74.94 685 PRO A CA 1
ATOM 5386 C C . PRO A 1 685 ? -32.079 3.322 34.689 1.00 74.94 685 PRO A C 1
ATOM 5388 O O . PRO A 1 685 ? -33.221 3.790 34.766 1.00 74.94 685 PRO A O 1
ATOM 5391 N N . TYR A 1 686 ? -31.849 2.031 34.929 1.00 72.88 686 TYR A N 1
ATOM 5392 C CA . TYR A 1 686 ? -32.931 1.112 35.279 1.00 72.88 686 TYR A CA 1
ATOM 5393 C C . TYR A 1 686 ? -33.436 1.372 36.706 1.00 72.88 686 TYR A C 1
ATOM 5395 O O . TYR A 1 686 ? -32.746 1.140 37.699 1.00 72.88 686 TYR A O 1
ATOM 5403 N N . ILE A 1 687 ? -34.680 1.851 36.809 1.00 51.81 687 ILE A N 1
ATOM 5404 C CA . ILE A 1 687 ? -35.322 2.192 38.085 1.00 51.81 687 ILE A CA 1
ATOM 5405 C C . ILE A 1 687 ? -35.463 0.930 38.949 1.00 51.81 687 ILE A C 1
ATOM 5407 O O . ILE A 1 687 ? -36.228 0.024 38.610 1.00 51.81 687 ILE A O 1
ATOM 5411 N N . GLY A 1 688 ? -34.765 0.912 40.088 1.00 48.53 688 GLY A N 1
ATOM 5412 C CA . GLY A 1 688 ? -34.781 -0.194 41.051 1.00 48.53 688 GLY A CA 1
ATOM 5413 C C . GLY A 1 688 ? -33.585 -1.148 40.975 1.00 48.53 688 GLY A C 1
ATOM 5414 O O . GLY A 1 688 ? -33.626 -2.192 41.617 1.00 48.53 688 GLY A O 1
ATOM 5415 N N . ALA A 1 689 ? -32.520 -0.813 40.238 1.00 36.19 689 ALA A N 1
ATOM 5416 C CA . ALA A 1 689 ? -31.275 -1.589 40.188 1.00 36.19 689 ALA A CA 1
ATOM 5417 C C . ALA A 1 689 ? -30.421 -1.476 41.478 1.00 36.19 689 ALA A C 1
ATOM 5419 O O . ALA A 1 689 ? -29.229 -1.191 41.426 1.00 36.19 689 ALA A O 1
ATOM 5420 N N . THR A 1 690 ? -31.014 -1.708 42.655 1.00 34.41 690 THR A N 1
ATOM 5421 C CA . THR A 1 690 ? -30.296 -1.772 43.940 1.00 34.41 690 THR A CA 1
ATOM 5422 C C . THR A 1 690 ? -29.661 -3.149 44.156 1.00 34.41 690 THR A C 1
ATOM 5424 O O . THR A 1 690 ? -30.034 -3.886 45.069 1.00 34.41 690 THR A O 1
ATOM 5427 N N . ALA A 1 691 ? -28.689 -3.493 43.311 1.00 35.34 691 ALA A N 1
ATOM 5428 C CA . ALA A 1 691 ? -27.583 -4.362 43.704 1.00 35.34 691 ALA A CA 1
ATOM 5429 C C . ALA A 1 691 ? -26.455 -3.421 44.154 1.00 35.34 691 ALA A C 1
ATOM 5431 O O . ALA A 1 691 ? -26.108 -2.502 43.417 1.00 35.34 691 ALA A O 1
ATOM 5432 N N . GLY A 1 692 ? -26.000 -3.556 45.402 1.00 33.31 692 GLY A N 1
ATOM 5433 C CA . GLY A 1 692 ? -25.293 -2.475 46.099 1.00 33.31 692 GLY A CA 1
ATOM 5434 C C . GLY A 1 692 ? -23.962 -2.048 45.473 1.00 33.31 692 GLY A C 1
ATOM 5435 O O . GLY A 1 692 ? -23.284 -2.839 44.816 1.00 33.31 692 GLY A O 1
ATOM 5436 N N . GLU A 1 693 ? -23.552 -0.808 45.765 1.00 33.66 693 GLU A N 1
ATOM 5437 C CA . GLU A 1 693 ? -22.138 -0.432 45.688 1.00 33.66 693 GLU A CA 1
ATOM 5438 C C . GLU A 1 693 ? -21.306 -1.448 46.493 1.00 33.66 693 GLU A C 1
ATOM 5440 O O . GLU A 1 693 ? -21.739 -1.930 47.544 1.00 33.66 693 GLU A O 1
ATOM 5445 N N . PHE A 1 694 ? -20.110 -1.791 46.003 1.00 40.75 694 PHE A N 1
ATOM 5446 C CA . PHE A 1 694 ? -19.201 -2.691 46.720 1.00 40.75 694 PHE A CA 1
ATOM 5447 C C . PHE A 1 694 ? -18.962 -2.170 48.150 1.00 40.75 694 PHE A C 1
ATOM 5449 O O . PHE A 1 694 ? -18.595 -1.000 48.280 1.00 40.75 694 PHE A O 1
ATOM 5456 N N . PRO A 1 695 ? -19.062 -3.008 49.204 1.00 41.62 695 PRO A N 1
ATOM 5457 C CA . PRO A 1 695 ? -18.778 -2.582 50.575 1.00 41.62 695 PRO A CA 1
ATOM 5458 C C . PRO A 1 695 ? -17.415 -1.894 50.713 1.00 41.62 695 PRO A C 1
ATOM 5460 O O . PRO A 1 695 ? -17.336 -0.825 51.298 1.00 41.62 695 PRO A O 1
ATOM 5463 N N . GLU A 1 696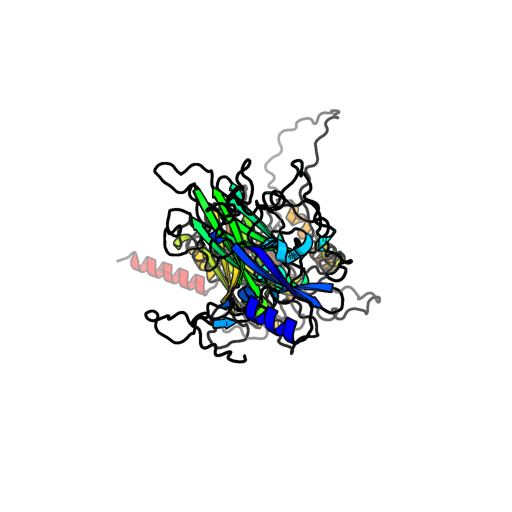 ? -16.374 -2.399 50.041 1.00 43.75 696 GLU A N 1
ATOM 5464 C CA . GLU A 1 696 ? -15.049 -1.758 50.017 1.00 43.75 696 GLU A CA 1
ATOM 5465 C C . GLU A 1 696 ? -15.026 -0.358 49.370 1.00 43.75 696 GLU A C 1
ATOM 5467 O O . GLU A 1 696 ? -14.143 0.443 49.678 1.00 43.75 696 GLU A O 1
ATOM 5472 N N . LYS A 1 697 ? -15.941 -0.056 48.433 1.00 43.44 697 LYS A N 1
ATOM 5473 C CA . LYS A 1 697 ? -16.089 1.293 47.854 1.00 43.44 697 LYS A CA 1
ATOM 5474 C C . LYS A 1 697 ? -16.826 2.218 48.825 1.00 43.44 697 LYS A C 1
ATOM 5476 O O . LYS A 1 697 ? -16.431 3.375 48.931 1.00 43.44 697 LYS A O 1
ATOM 5481 N N . ILE A 1 698 ? -17.831 1.707 49.542 1.00 49.47 698 ILE A N 1
ATOM 5482 C CA . ILE A 1 698 ? -18.532 2.441 50.606 1.00 49.47 698 ILE A CA 1
ATOM 5483 C C . ILE A 1 698 ? -17.541 2.765 51.731 1.00 49.47 698 ILE A C 1
ATOM 5485 O O . ILE A 1 698 ? -17.299 3.936 51.990 1.00 49.47 698 ILE A O 1
ATOM 5489 N N . GLU A 1 699 ? -16.852 1.765 52.290 1.00 51.00 699 GLU A N 1
ATOM 5490 C CA . GLU A 1 699 ? -15.845 1.945 53.348 1.00 51.00 699 GLU A CA 1
ATOM 5491 C C . GLU A 1 699 ? -14.721 2.909 52.933 1.00 51.00 699 GLU A C 1
ATOM 5493 O O . GLU A 1 699 ? -14.330 3.774 53.714 1.00 51.00 699 GLU A O 1
ATOM 5498 N N . LYS A 1 700 ? -14.208 2.825 51.694 1.00 52.62 700 LYS A N 1
ATOM 5499 C CA . LYS A 1 700 ? -13.196 3.780 51.196 1.00 52.62 700 LYS A CA 1
ATOM 5500 C C . LYS A 1 700 ? -13.743 5.195 51.026 1.00 52.62 700 LYS A C 1
ATOM 5502 O O . LYS A 1 700 ? -12.976 6.143 51.185 1.00 52.62 700 LYS A O 1
ATOM 5507 N N . ARG A 1 701 ? -15.027 5.353 50.698 1.00 60.69 701 ARG A N 1
ATOM 5508 C CA . ARG A 1 701 ? -15.682 6.659 50.563 1.00 60.69 701 ARG A CA 1
ATOM 5509 C C . ARG A 1 701 ? -15.979 7.271 51.927 1.00 60.69 701 ARG A C 1
ATOM 5511 O O . ARG A 1 701 ? -15.613 8.418 52.143 1.00 60.69 701 ARG A O 1
ATOM 5518 N N . GLU A 1 702 ? -16.536 6.499 52.854 1.00 62.94 702 GLU A N 1
ATOM 5519 C CA . GLU A 1 702 ? -16.764 6.910 54.241 1.00 62.94 702 GLU A CA 1
ATOM 5520 C C . GLU A 1 702 ? -15.436 7.266 54.925 1.00 62.94 702 GLU A C 1
ATOM 5522 O O . GLU A 1 702 ? -15.310 8.355 55.475 1.00 62.94 702 GLU A O 1
ATOM 5527 N N . ALA A 1 703 ? -14.389 6.446 54.776 1.00 65.88 703 ALA A N 1
ATOM 5528 C CA . ALA A 1 703 ? -13.054 6.763 55.291 1.00 65.88 703 ALA A CA 1
ATOM 5529 C C . ALA A 1 703 ? -12.414 7.996 54.617 1.00 65.88 703 ALA A C 1
ATOM 5531 O O . ALA A 1 703 ? -11.643 8.716 55.256 1.00 65.88 703 ALA A O 1
ATOM 5532 N N . ALA A 1 704 ? -12.715 8.271 53.342 1.00 63.69 704 ALA A N 1
ATOM 5533 C CA . ALA A 1 704 ? -12.263 9.486 52.661 1.00 63.69 704 ALA A CA 1
ATOM 5534 C C . ALA A 1 704 ? -13.032 10.736 53.126 1.00 63.69 704 ALA A C 1
ATOM 5536 O O . ALA A 1 704 ? -12.419 11.790 53.304 1.00 63.69 704 ALA A O 1
ATOM 5537 N N . GLU A 1 705 ? -14.340 10.623 53.367 1.00 67.25 705 GLU A N 1
ATOM 5538 C CA . GLU A 1 705 ? -15.182 11.697 53.903 1.00 67.25 705 GLU A CA 1
ATOM 5539 C C . GLU A 1 705 ? -14.851 11.978 55.383 1.00 67.25 705 GLU A C 1
ATOM 5541 O O . GLU A 1 705 ? -14.691 13.144 55.746 1.00 67.25 705 GLU A O 1
ATOM 5546 N N . GLU A 1 706 ? -14.586 10.961 56.213 1.00 65.69 706 GLU A N 1
ATOM 5547 C CA . GLU A 1 706 ? -14.029 11.135 57.566 1.00 65.69 706 GLU A CA 1
ATOM 5548 C C . GLU A 1 706 ? -12.636 11.786 57.532 1.00 65.69 706 GLU A C 1
ATOM 5550 O O . GLU A 1 706 ? -12.373 12.734 58.275 1.00 65.69 706 GLU A O 1
ATOM 5555 N N . ALA A 1 707 ? -11.740 11.347 56.639 1.00 65.06 707 ALA A N 1
ATOM 5556 C CA . ALA A 1 707 ? -10.410 11.945 56.491 1.00 65.06 707 ALA A CA 1
ATOM 5557 C C . ALA A 1 707 ? -10.446 13.386 55.944 1.00 65.06 707 ALA A C 1
ATOM 5559 O O . ALA A 1 707 ? -9.518 14.164 56.198 1.00 65.06 707 ALA A O 1
ATOM 5560 N N . ALA A 1 708 ? -11.496 13.762 55.207 1.00 65.19 708 ALA A N 1
ATOM 5561 C CA . ALA A 1 708 ? -11.757 15.134 54.785 1.00 65.19 708 ALA A CA 1
ATOM 5562 C C . ALA A 1 708 ? -12.338 15.973 55.937 1.00 65.19 708 ALA A C 1
ATOM 5564 O O . ALA A 1 708 ? -11.822 17.057 56.222 1.00 65.19 708 ALA A O 1
ATOM 5565 N N . ALA A 1 709 ? -13.332 15.455 56.664 1.00 63.12 709 ALA A N 1
ATOM 5566 C CA . ALA A 1 709 ? -13.921 16.104 57.834 1.00 63.12 709 ALA A CA 1
ATOM 5567 C C . ALA A 1 709 ? -12.874 16.365 58.934 1.00 63.12 709 ALA A C 1
ATOM 5569 O O . ALA A 1 709 ? -12.781 17.478 59.454 1.00 63.12 709 ALA A O 1
ATOM 5570 N N . ALA A 1 710 ? -11.998 15.393 59.207 1.00 57.06 710 ALA A N 1
ATOM 5571 C CA . ALA A 1 710 ? -10.888 15.521 60.153 1.00 57.06 710 ALA A CA 1
ATOM 5572 C C . ALA A 1 710 ? -9.833 16.572 59.742 1.00 57.06 710 ALA A C 1
ATOM 5574 O O . ALA A 1 710 ? -9.105 17.080 60.596 1.00 57.06 710 ALA A O 1
ATOM 5575 N N . LYS A 1 711 ? -9.750 16.931 58.451 1.00 57.03 711 LYS A N 1
ATOM 5576 C CA . LYS A 1 711 ? -8.922 18.045 57.951 1.00 57.03 711 LYS A CA 1
ATOM 5577 C C . LYS A 1 711 ? -9.652 19.392 57.960 1.00 57.03 711 LYS A C 1
ATOM 5579 O O . LYS A 1 711 ? -8.988 20.420 57.937 1.00 57.03 711 LYS A O 1
ATOM 5584 N N . GLY A 1 712 ? -10.984 19.400 58.024 1.00 48.72 712 GLY A N 1
ATOM 5585 C CA . GLY A 1 712 ? -11.811 20.610 58.082 1.00 48.72 712 GLY A CA 1
ATOM 5586 C C . GLY A 1 712 ? -11.969 21.231 59.477 1.00 48.72 712 GLY A C 1
ATOM 5587 O O . GLY A 1 712 ? -12.701 22.209 59.615 1.00 48.72 712 GLY A O 1
ATOM 5588 N N . HIS A 1 713 ? -11.337 20.668 60.514 1.00 52.25 713 HIS A N 1
ATOM 5589 C CA . HIS A 1 713 ? -11.445 21.095 61.921 1.00 52.25 713 HIS A CA 1
ATOM 5590 C C . HIS A 1 713 ? -10.064 21.234 62.607 1.00 52.25 713 HIS A C 1
ATOM 5592 O O . HIS A 1 713 ? -9.855 20.772 63.732 1.00 52.25 713 HIS A O 1
ATOM 5598 N N . ARG A 1 714 ? -9.106 21.878 61.927 1.00 39.81 714 ARG A N 1
ATOM 5599 C CA . ARG A 1 714 ? -7.796 22.271 62.478 1.00 39.81 714 ARG A CA 1
ATOM 5600 C C . ARG A 1 714 ? -7.353 23.647 61.998 1.00 39.81 714 ARG A C 1
ATOM 5602 O O . ARG A 1 714 ? -7.668 23.974 60.836 1.00 39.81 714 ARG A O 1
#

pLDDT: mean 70.44, std 21.77, range [22.64, 96.69]

Organism: Echinococcus granulosus (NCBI:txid6210)

Secondary structure (DSSP, 8-state):
------SSS-PPPHHHHHHHHHHHTT--EEEEEEEE--TT--TT--SS-TTS-SS-TTT-PPPHHHHTTEEEEEEEEETTEEEEE-HHHHT-EEEEEPPSSS-TT----EEEEE--GGGSSB-HHHHTTTEEESSGGGG-EESPPPSGGGTS---S--EE-S----GGGGGG-------------TTS-EE-HHHHHTTEEE-S---SEEEESSEEEEEEEE-GGGTTTEEEEEEEEETTSSS--SSS-TTTTEEEEEETTTTEEEEEEE--SSEEEEEEEEEEETT-SSPEEEEEEEEEE-PPPPGGG--SSPPPP--S-SB-EE-HHHHHTTEEEESTT--SEEEETTSEEEEEEEE----TTSS-----PPPEEEEEEEESSS-GGGTTT-EEEEEEEEE---SHHHHHH--S-EEEEEEEEEE-SSSEEEEEEEEEE-TT-SS-PPPEEEEEEEEEESS-----HHHHHHHHH---EE-STHHHHTT-EESS--SSEEE-----GGGGGGTTT--SHHHHHHHHHTTS-----PPPPP--------PPP-------------SS--SEEEEEEE-TTS-EEEEEEEEE-SSSSPEE-GGGEEEEEEEPP-----TT----TTTT---SEEEEEEE--SSTT-EEEEEEEEEETTS---SPPPEEEEEEEE----SSPPPPP-TT--PPPPHHHHHHHHHHHHHHHTTS--

Foldseek 3Di:
DDDDDDPDPDDDDQQVVVCVVCVVVVWDKDKFKFFFCDPPHDQQQDQDDPPDDQADPPPRDGDPSRNVRIDIWMWTQPPNDIFTARSNVQFADFFQDDDPDDDPPDGDRDGDTHGDCCRPRHDLLVRLLTTDTPQQVVSQWPPTQDVQSVACCDDDRIDGNPDDDPPPCPVVPDDPDPDDDDDHDRLAWNFDSVCVVQAKAFDPDRGLEAEDAFKDKGKIAGDLVCLQWKDKDKAKAFPPDGQPDPDDDRDQQKAWERQNVRNIIIIMGTHFDFGKMKMWMWMDTPVDPGTDTGTIGIYGHPHDADPPRGTPDDGAWDDPDRYAFFDPVCVVQQKAWVVGRPDQEAEAAPQKDKIKIFRHDDDDDDDDDDPSDHFDKDKFKTFDVDDSVQRPLQKFKAKFWAFDQPDPVCQQQVDHDTGIMIMIMGFGAFFDKMKMWMWGHGPPDPDPDDTHGTGIHIYGYPGGDHADPQLSVCRSPDHAWFPDCVCVVQVKDFLPCRPLEAEFDQDPLVVQVVVVPPQDPVVSNRVVRRPNHDDDDDDDDDDDDDDDDDDDDDDDDDDDDDDPDDLQRARDKTKMFGAPPFDKDKDKWKWWRRDNDIHTPRLQKDKDKDFDDDDDDDPDDDPDPVPPDDRRMMIIIGGHDQFAQIKMKMWMFMDTPVDDPPDDTDTGGIGIYHGHHHPDHGDDGNPPPPPDDDVVVVVVVVVVVVVVVVVVPD

Sequence (714 aa):
MCEIESSDNVYPSIGQAFESMLRYSGIPCVTVRGIAKSMDYKVGQPLVQKEEPLFHPETGALPAQIASLQHSWNAAYVDGLWRLYDCTWAAQRLAMGTREGLPKSSQAVTLQYETDMFYYQVDPTKLIYTHYPFEDVWQLIDPPVSIVGFEYQIKRPLQTTKHCRPVRNIMKQIRFSNLTLDHSFATWPLLKPAFFQYGLHLFSHQEGVVAVENQLVLKLKILPENITKLLFTYQLNLEGFGNIDVGSSKTRFGMHEIAPEESCVIFRFRLPKKGDYNLVIYARHSGEQLFSDVCEYRVTARGKEGEGGSLSALPFPPTAQANYGPTEKASEYGLETLPRGLPPLIKSPKGTVEIRFVAAEIFEDTFMLQENRIPRLTARLKSLSVKPELLENCILLRDIEASVPTTGVSVLTGTGPCVPMSVLNAYLPEPGEYALEVYAAPSDSDEPTAYHLAWQFLIEAEAGKPLSAPLLSRLATINLGPQDNTWQNLGFRTLSHPDPLVRVRTAGRTGSERLLRLKNKSQILQRFMGSQGIHSQQAEATEPGKEPSQPIETNPEEEQGSRPVDREACDLQIILGLPEQQKVCLISQLVDISGDEEEDVTGYLLQKANALEDEEPQPGDRSSTLSRDIPSQVVNLLIRIPKGGSFYKLYLYAVPMEQNITGSIPLVFTYLIDAPLRLSAAEAPYIGATAGEFPEKIEKREAAEEAAAAKGHR

Mean predicted aligned error: 17.69 Å

InterPro domains:
  IPR038765 Papain-like cysteine peptidase superfamily [SSF54001] (16-92)
  IPR053041 Transglutaminase-like Superfamily Modulators [PTHR47020] (184-364)
  IPR056564 KY-like, immunoglobulin-like domain [PF23265] (184-302)

Solvent-accessible surface area (backbone atoms only — not comparable to full-atom values): 42116 Å² total; per-residue (Å²): 137,82,90,80,90,63,99,58,99,64,82,74,53,56,43,54,52,51,50,51,51,34,51,74,72,69,35,58,64,46,82,44,51,30,39,35,71,46,98,84,57,56,57,61,60,75,82,70,56,100,87,56,69,77,43,40,93,90,73,68,43,57,57,78,86,44,51,81,27,57,40,69,32,33,38,35,54,54,98,82,36,76,39,35,31,30,52,55,65,15,60,58,34,78,46,89,54,82,79,84,94,71,66,95,88,65,82,74,80,52,81,42,76,41,73,37,63,68,32,51,68,30,57,41,79,60,47,57,73,42,41,48,52,80,48,61,79,76,45,44,36,47,79,66,70,48,73,63,33,54,47,43,52,73,90,70,88,72,38,70,54,92,78,61,74,69,71,94,56,55,89,78,66,82,68,90,69,87,76,75,95,77,73,16,23,37,28,32,41,49,65,34,68,48,25,67,73,68,43,50,43,78,59,67,55,73,47,10,52,40,79,38,46,41,57,50,77,47,36,39,33,41,42,76,93,38,62,92,38,54,47,76,52,72,48,67,36,42,65,97,56,66,66,85,78,81,68,101,58,93,49,40,41,41,40,32,33,76,39,73,92,79,29,25,38,41,36,43,36,37,41,37,52,56,45,48,24,46,36,41,35,27,36,32,49,72,90,57,92,62,72,40,62,19,38,33,31,26,36,37,26,67,35,68,65,25,80,96,77,40,61,50,35,74,62,57,43,86,62,97,60,49,67,34,31,75,36,75,52,15,63,74,55,35,53,38,45,59,62,75,80,60,67,32,73,41,81,18,83,59,10,52,48,77,49,36,32,32,45,53,86,80,68,93,88,70,81,80,92,66,82,83,61,60,45,47,72,51,72,50,65,40,40,75,88,56,60,69,86,70,40,60,45,30,50,35,69,44,69,35,58,46,56,48,63,84,41,82,62,16,40,59,44,44,64,34,64,69,40,68,33,43,39,41,36,39,48,33,52,53,56,46,56,31,30,41,42,34,24,35,26,73,65,88,55,94,60,95,70,74,71,42,69,16,36,27,33,43,36,46,25,76,27,40,43,66,74,50,70,57,29,27,53,49,50,54,69,54,76,55,29,65,68,50,67,62,30,62,76,64,47,54,42,67,74,39,72,57,52,33,70,41,71,52,69,90,66,60,75,76,55,39,66,66,58,80,65,67,84,50,74,67,58,52,54,56,50,62,24,52,61,77,60,92,77,84,86,76,84,82,79,90,81,86,89,79,84,83,88,81,86,81,82,86,78,78,91,84,78,94,74,76,77,82,75,65,90,76,73,36,69,43,74,45,34,35,30,31,44,77,91,59,65,65,48,77,48,77,46,32,30,39,40,55,51,88,62,76,45,84,46,38,50,28,51,45,81,45,83,41,76,63,82,90,72,82,82,75,95,79,84,89,87,66,92,77,82,75,81,73,58,45,35,38,38,38,40,36,27,46,61,60,52,56,64,36,39,32,41,39,43,33,26,48,45,56,66,88,53,83,86,83,69,84,71,48,68,26,33,27,34,38,34,47,30,54,76,60,95,67,78,64,57,79,57,54,90,82,64,82,71,75,80,56,65,72,58,52,53,52,46,53,53,48,50,51,56,46,52,66,61,73,74,117